Protein AF-A0A948ZSY7-F1 (afdb_monomer_lite)

Secondary structure (DSSP, 8-state):
--------S---S-TTSTTSHHHHHHHH-SS-SSPEEEE---GGG--TT--GGGTEEEE--HHHHHHHTHHHHBPTT-SEEEEEEETTEEEEEEEEEB-TTTGGGT-SSEEEEEEETTEEEEEEETHHHHHTT-TTTTTTEEEEEE-TTS-HHHHHHHB-TTSSSB-SSHHHHHHHHHHHHHHHT-HHHHHHHHHHHHHHHHTT----HHHHHHHHHHHHH-HHHHHHHHTT-------------S-PPPP--BSS-S-EEETT--TT--EEEEEETTS-EEEEEEE-B-TTTTT-SSS--EEEEEEEETTEEEE--SEEEEEETTEEEEEEPPPTT--TT-EEEEEEEEE-TT-SS-EEEEEEEEEEP------------PPPPPS---S--------PPPEEEEE-GGGGGGSSSPP-SS--EEEEEEES-EETTEE-S---EEEEEEETT-HHHHHHHHH-SS-HHHHHHHHHHHHHHHHHHHHHHHHHHHHHS-GGGTT----SS----HHHHHHHHHHHHHHHHHHHHHHHHT------

Structure (mmCIF, N/CA/C/O backbone):
data_AF-A0A948ZSY7-F1
#
_entry.id   AF-A0A948ZSY7-F1
#
loop_
_atom_site.group_PDB
_atom_site.id
_atom_site.type_symbol
_atom_site.label_atom_id
_atom_site.label_alt_id
_atom_site.label_comp_id
_atom_site.label_asym_id
_atom_site.label_entity_id
_atom_site.label_seq_id
_atom_site.pdbx_PDB_ins_code
_atom_site.Cartn_x
_atom_site.Cartn_y
_atom_site.Cartn_z
_atom_site.occupancy
_atom_site.B_iso_or_equiv
_atom_site.auth_seq_id
_atom_site.auth_comp_id
_atom_site.auth_asym_id
_atom_site.auth_atom_id
_atom_site.pdbx_PDB_model_num
ATOM 1 N N . MET A 1 1 ? -24.637 22.115 -1.067 1.00 46.12 1 MET A N 1
ATOM 2 C CA . MET A 1 1 ? -23.163 22.048 -1.146 1.00 46.12 1 MET A CA 1
ATOM 3 C C . MET A 1 1 ? -22.787 22.046 -2.614 1.00 46.12 1 MET A C 1
ATOM 5 O O . MET A 1 1 ? -23.300 21.203 -3.334 1.00 46.12 1 MET A O 1
ATOM 9 N N . SER A 1 2 ? -21.986 23.015 -3.055 1.00 47.25 2 SER A N 1
ATOM 10 C CA . SER A 1 2 ? -21.321 22.963 -4.361 1.00 47.25 2 SER A CA 1
ATOM 11 C C . SER A 1 2 ? -19.927 22.396 -4.129 1.00 47.25 2 SER A C 1
ATOM 13 O O . SER A 1 2 ? -19.283 22.775 -3.149 1.00 47.25 2 SER A O 1
ATOM 15 N N . TYR A 1 3 ? -19.493 21.473 -4.977 1.00 64.69 3 TYR A N 1
ATOM 16 C CA . TYR A 1 3 ? -18.163 20.878 -4.912 1.00 64.69 3 TYR A CA 1
ATOM 17 C C . TYR A 1 3 ? -17.364 21.351 -6.119 1.00 64.69 3 TYR A C 1
ATOM 19 O O . TYR A 1 3 ? -17.879 21.348 -7.235 1.00 64.69 3 TYR A O 1
ATOM 27 N N . GLU A 1 4 ? -16.124 21.764 -5.888 1.00 71.69 4 GLU A N 1
ATOM 28 C CA . GLU A 1 4 ? -15.222 22.245 -6.928 1.00 71.69 4 GLU A CA 1
ATOM 29 C C . GLU A 1 4 ? -13.923 21.447 -6.837 1.00 71.69 4 GLU A C 1
ATOM 31 O O . GLU A 1 4 ? -13.298 21.385 -5.780 1.00 71.69 4 GLU A O 1
ATOM 36 N N . TYR A 1 5 ? -13.564 20.790 -7.937 1.00 77.19 5 TYR A N 1
ATOM 37 C CA . TYR A 1 5 ? -12.356 19.983 -8.056 1.00 77.19 5 TYR A CA 1
ATOM 38 C C . TYR A 1 5 ? -11.507 20.505 -9.208 1.00 77.19 5 TYR A C 1
ATOM 40 O O . TYR A 1 5 ? -12.015 20.690 -10.317 1.00 77.19 5 TYR A O 1
ATOM 48 N N . ASP A 1 6 ? -10.202 20.650 -8.979 1.00 75.62 6 ASP A N 1
ATOM 49 C CA . ASP A 1 6 ? -9.251 20.804 -10.075 1.00 75.62 6 ASP A CA 1
ATOM 50 C C . ASP A 1 6 ? -8.954 19.425 -10.685 1.00 75.62 6 ASP A C 1
ATOM 52 O O . ASP A 1 6 ? -8.276 18.566 -10.112 1.00 75.62 6 ASP A O 1
ATOM 56 N N . VAL A 1 7 ? -9.498 19.193 -11.878 1.00 75.56 7 VAL A N 1
ATOM 57 C CA . VAL A 1 7 ? -9.288 17.958 -12.649 1.00 75.56 7 VAL A CA 1
ATOM 58 C C . VAL A 1 7 ? -7.919 17.915 -13.344 1.00 75.56 7 VAL A C 1
ATOM 60 O O . VAL A 1 7 ? -7.570 16.902 -13.955 1.00 75.56 7 VAL A O 1
ATOM 63 N N . GLY A 1 8 ? -7.122 18.980 -13.227 1.00 70.38 8 GLY A N 1
ATOM 64 C CA . GLY A 1 8 ? -5.772 19.086 -13.757 1.00 70.38 8 GLY A CA 1
ATOM 65 C C . GLY A 1 8 ? -5.709 19.333 -15.268 1.00 70.38 8 GLY A C 1
ATOM 66 O O . GLY A 1 8 ? -6.702 19.343 -16.000 1.00 70.38 8 GLY A O 1
ATOM 67 N N . LYS A 1 9 ? -4.486 19.534 -15.770 1.00 65.31 9 LYS A N 1
ATOM 68 C CA . LYS A 1 9 ? -4.207 19.762 -17.199 1.00 65.31 9 LYS A CA 1
ATOM 69 C C . LYS A 1 9 ? -3.874 18.437 -17.898 1.00 65.31 9 LYS A C 1
ATOM 71 O O . LYS A 1 9 ? -3.230 17.568 -17.325 1.00 65.31 9 LYS A O 1
ATOM 76 N N . GLY A 1 10 ? -4.256 18.296 -19.172 1.00 66.19 10 GLY A N 1
ATOM 77 C CA . GLY A 1 10 ? -3.801 17.181 -20.025 1.00 66.19 10 GLY A CA 1
ATOM 78 C C . GLY A 1 10 ? -4.834 16.097 -20.355 1.00 66.19 10 GLY A C 1
ATOM 79 O O . GLY A 1 10 ? -4.504 15.157 -21.075 1.00 66.19 10 GLY A O 1
ATOM 80 N N . LEU A 1 11 ? -6.089 16.244 -19.925 1.00 73.12 11 LEU A N 1
ATOM 81 C CA . LEU A 1 11 ? -7.194 15.335 -20.266 1.00 73.12 11 LEU A CA 1
ATOM 82 C C . LEU A 1 11 ? -7.689 15.571 -21.707 1.00 73.12 11 LEU A C 1
ATOM 84 O O . LEU A 1 11 ? -8.722 16.192 -21.956 1.00 73.12 11 LEU A O 1
ATOM 88 N N . LYS A 1 12 ? -6.904 15.119 -22.691 1.00 68.38 12 LYS A N 1
ATOM 89 C CA . LYS A 1 12 ? -7.140 15.385 -24.125 1.00 68.38 12 LYS A CA 1
ATOM 90 C C . LYS A 1 12 ? -7.783 14.221 -24.887 1.00 68.38 12 LYS A C 1
ATOM 92 O O . LYS A 1 12 ? -8.069 14.370 -26.069 1.00 68.38 12 LYS A O 1
ATOM 97 N N . GLY A 1 13 ? -7.992 13.070 -24.246 1.00 73.06 13 GLY A N 1
ATOM 98 C CA . GLY A 1 13 ? -8.615 11.898 -24.867 1.00 73.06 13 GLY A CA 1
ATOM 99 C C . GLY A 1 13 ? -10.153 11.952 -24.893 1.00 73.06 13 GLY A C 1
ATOM 100 O O . GLY A 1 13 ? -10.748 12.723 -24.132 1.00 73.06 13 GLY A O 1
ATOM 101 N N . PRO A 1 14 ? -10.806 11.128 -25.736 1.00 76.00 14 PRO A N 1
ATOM 102 C CA . PRO A 1 14 ? -12.252 10.906 -25.662 1.00 76.00 14 PRO A CA 1
ATOM 103 C C . PRO A 1 14 ? -12.621 10.208 -24.343 1.00 76.00 14 PRO A C 1
ATOM 105 O O . PRO A 1 14 ? -11.827 9.420 -23.826 1.00 76.00 14 PRO A O 1
ATOM 108 N N . ILE A 1 15 ? -13.824 10.470 -23.823 1.00 79.56 15 ILE A N 1
ATOM 109 C CA . ILE A 1 15 ? -14.281 10.043 -22.480 1.00 79.56 15 ILE A CA 1
ATOM 110 C C . ILE A 1 15 ? -14.072 8.542 -22.178 1.00 79.56 15 ILE A C 1
ATOM 112 O O . ILE A 1 15 ? -13.617 8.221 -21.084 1.00 79.56 15 ILE A O 1
ATOM 116 N N . PRO A 1 16 ? -14.315 7.589 -23.096 1.00 75.75 16 PRO A N 1
ATOM 117 C CA . PRO A 1 16 ? -14.161 6.165 -22.770 1.00 75.75 16 PRO A CA 1
ATOM 118 C C . PRO A 1 16 ? -12.709 5.700 -22.702 1.00 75.75 16 PRO A C 1
ATOM 120 O O . PRO A 1 16 ? -12.439 4.578 -22.282 1.00 75.75 16 PRO A O 1
ATOM 123 N N . ARG A 1 17 ? -11.768 6.499 -23.219 1.00 75.31 17 ARG A N 1
ATOM 124 C CA . ARG A 1 17 ? -10.362 6.106 -23.272 1.00 75.31 17 ARG A CA 1
ATOM 125 C C . ARG A 1 17 ? -9.653 6.477 -21.985 1.00 75.31 17 ARG A C 1
ATOM 127 O O . ARG A 1 17 ? -9.967 7.474 -21.342 1.00 75.31 17 ARG A O 1
ATOM 134 N N . ARG A 1 18 ? -8.622 5.694 -21.692 1.00 72.50 18 ARG A N 1
ATOM 135 C CA . ARG A 1 18 ? -7.689 5.957 -20.605 1.00 72.50 18 ARG A CA 1
ATOM 136 C C . ARG A 1 18 ? -7.023 7.328 -20.766 1.00 72.50 18 ARG A C 1
ATOM 138 O O . ARG A 1 18 ? -6.690 7.736 -21.881 1.00 72.50 18 ARG A O 1
ATOM 145 N N . GLY A 1 19 ? -6.807 8.019 -19.653 1.00 72.50 19 GLY A N 1
ATOM 146 C CA . GLY A 1 19 ? -6.276 9.381 -19.604 1.00 72.50 19 GLY A CA 1
ATOM 147 C C . GLY A 1 19 ? -7.308 10.462 -19.940 1.00 72.50 19 GLY A C 1
ATOM 148 O O . GLY A 1 19 ? -6.925 11.578 -20.297 1.00 72.50 19 GLY A O 1
ATOM 149 N N . SER A 1 20 ? -8.599 10.138 -19.864 1.00 79.56 20 SER A N 1
ATOM 150 C CA . SER A 1 20 ? -9.701 11.080 -20.065 1.00 79.56 20 SER A CA 1
ATOM 151 C C . SER A 1 20 ? -10.272 11.588 -18.737 1.00 79.56 20 SER A C 1
ATOM 153 O O . SER A 1 20 ? -9.838 11.195 -17.654 1.00 79.56 20 SER A O 1
ATOM 155 N N . ILE A 1 21 ? -11.281 12.459 -18.834 1.00 82.94 21 ILE A N 1
ATOM 156 C CA . ILE A 1 21 ? -12.022 12.983 -17.683 1.00 82.94 21 ILE A CA 1
ATOM 157 C C . ILE A 1 21 ? -12.641 11.880 -16.822 1.00 82.94 21 ILE A C 1
ATOM 159 O O . ILE A 1 21 ? -12.698 12.040 -15.609 1.00 82.94 21 ILE A O 1
ATOM 163 N N . LYS A 1 22 ? -13.025 10.744 -17.420 1.00 83.94 22 LYS A N 1
ATOM 164 C CA . LYS A 1 22 ? -13.605 9.612 -16.696 1.00 83.94 22 LYS A CA 1
ATOM 165 C C . LYS A 1 22 ? -12.666 9.108 -15.602 1.00 83.94 22 LYS A C 1
ATOM 167 O O . LYS A 1 22 ? -13.076 9.028 -14.454 1.00 83.94 22 LYS A O 1
ATOM 172 N N . ASP A 1 23 ? -11.411 8.827 -15.949 1.00 81.12 23 ASP A N 1
ATOM 173 C CA . ASP A 1 23 ? -10.436 8.281 -14.996 1.00 81.12 23 ASP A CA 1
ATOM 174 C C . ASP A 1 23 ? -10.200 9.238 -13.822 1.00 81.12 23 ASP A C 1
ATOM 176 O O . ASP A 1 23 ? -10.010 8.803 -12.691 1.00 81.12 23 ASP A O 1
ATOM 180 N N . ARG A 1 24 ? -10.222 10.553 -14.084 1.00 85.38 24 ARG A N 1
ATOM 181 C CA . ARG A 1 24 ? -10.043 11.550 -13.026 1.00 85.38 24 ARG A CA 1
ATOM 182 C C . ARG A 1 24 ? -11.280 11.667 -12.143 1.00 85.38 24 ARG A C 1
ATOM 184 O O . ARG A 1 24 ? -11.129 11.775 -10.935 1.00 85.38 24 ARG A O 1
ATOM 191 N N . VAL A 1 25 ? -12.478 11.633 -12.723 1.00 87.62 25 VAL A N 1
ATOM 192 C CA . VAL A 1 25 ? -13.726 11.667 -11.950 1.00 87.62 25 VAL A CA 1
ATOM 193 C C . VAL A 1 25 ? -13.868 10.409 -11.096 1.00 87.62 25 VAL A C 1
ATOM 195 O O . VAL A 1 25 ? -14.225 10.547 -9.935 1.00 87.62 25 VAL A O 1
ATOM 198 N N . ASP A 1 26 ? -13.516 9.226 -11.614 1.00 87.12 26 ASP A N 1
ATOM 199 C CA . ASP A 1 26 ? -13.514 7.978 -10.833 1.00 87.12 26 ASP A CA 1
ATOM 200 C C . ASP A 1 26 ? -12.628 8.121 -9.577 1.00 87.12 26 ASP A C 1
ATOM 202 O O . ASP A 1 26 ? -13.047 7.774 -8.479 1.00 87.12 26 ASP A O 1
ATOM 206 N N . LEU A 1 27 ? -11.430 8.704 -9.712 1.00 88.38 27 LEU A N 1
ATOM 207 C CA . LEU A 1 27 ? -10.514 8.926 -8.584 1.00 88.38 27 LEU A CA 1
ATOM 208 C C . LEU A 1 27 ? -10.973 10.017 -7.608 1.00 88.38 27 LEU A C 1
ATOM 210 O O . LEU A 1 27 ? -10.616 9.964 -6.436 1.00 88.38 27 LEU A O 1
ATOM 214 N N . LEU A 1 28 ? -11.714 11.024 -8.073 1.00 89.56 28 LEU A N 1
ATOM 215 C CA . LEU A 1 28 ? -12.212 12.119 -7.230 1.00 89.56 28 LEU A CA 1
ATOM 216 C C . LEU A 1 28 ? -13.521 11.768 -6.521 1.00 89.56 28 LEU A C 1
ATOM 218 O O . LEU A 1 28 ? -13.782 12.266 -5.426 1.00 89.56 28 LEU A O 1
ATOM 222 N N . LEU A 1 29 ? -14.325 10.905 -7.138 1.00 90.00 29 LEU A N 1
ATOM 223 C CA . LEU A 1 29 ? -15.596 10.412 -6.628 1.00 90.00 29 LEU A CA 1
ATOM 224 C C . LEU A 1 29 ? -15.585 8.874 -6.573 1.00 90.00 29 LEU A C 1
ATOM 226 O O . LEU A 1 29 ? -16.272 8.238 -7.382 1.00 90.00 29 LEU A O 1
ATOM 230 N N . PRO A 1 30 ? -14.805 8.261 -5.658 1.00 90.06 30 PRO A N 1
ATOM 231 C CA . PRO A 1 30 ? -14.777 6.811 -5.535 1.00 90.06 30 PRO A CA 1
ATOM 232 C C . PRO A 1 30 ? -16.154 6.186 -5.318 1.00 90.06 30 PRO A C 1
ATOM 234 O O . PRO A 1 30 ? -16.473 5.205 -5.991 1.00 90.06 30 PRO A O 1
ATOM 237 N N . ASP A 1 31 ? -16.988 6.812 -4.483 1.00 88.69 31 ASP A N 1
ATOM 238 C CA . ASP A 1 31 ? -18.366 6.386 -4.248 1.00 88.69 31 ASP A CA 1
ATOM 239 C C . ASP A 1 31 ? -19.331 7.494 -4.670 1.00 88.69 31 ASP A C 1
ATOM 241 O O . ASP A 1 31 ? -19.409 8.568 -4.067 1.00 88.69 31 ASP A O 1
ATOM 245 N N . VAL A 1 32 ? -20.096 7.230 -5.728 1.00 87.62 32 VAL A N 1
ATOM 246 C CA . VAL A 1 32 ? -21.165 8.124 -6.181 1.00 87.62 32 VAL A CA 1
ATOM 247 C C . VAL A 1 32 ? -22.511 7.596 -5.713 1.00 87.62 32 VAL A C 1
ATOM 249 O O . VAL A 1 32 ? -22.837 6.427 -5.894 1.00 87.62 32 VAL A O 1
ATOM 252 N N . ALA A 1 33 ? -23.338 8.480 -5.154 1.00 83.44 33 ALA A N 1
ATOM 253 C CA . ALA A 1 33 ? -24.687 8.113 -4.723 1.00 83.44 33 ALA A CA 1
ATOM 254 C C . ALA A 1 33 ? -25.588 7.703 -5.902 1.00 83.44 33 ALA A C 1
ATOM 256 O O . ALA A 1 33 ? -26.487 6.881 -5.747 1.00 83.44 33 ALA A O 1
ATOM 257 N N . LEU A 1 34 ? -25.363 8.297 -7.079 1.00 86.00 34 LEU A N 1
ATOM 258 C CA . LEU A 1 34 ? -26.066 7.978 -8.315 1.00 86.00 34 LEU A CA 1
ATOM 259 C C . LEU A 1 34 ? -25.083 7.980 -9.489 1.00 86.00 34 LEU A C 1
ATOM 261 O O . LEU A 1 34 ? -24.179 8.821 -9.515 1.00 86.00 34 LEU A O 1
ATOM 265 N N . PRO A 1 35 ? -25.282 7.107 -10.492 1.00 88.69 35 PRO A N 1
ATOM 266 C CA . PRO A 1 35 ? -24.483 7.135 -11.704 1.00 88.69 35 PRO A CA 1
ATOM 267 C C . PRO A 1 35 ? -24.561 8.496 -12.406 1.00 88.69 35 PRO A C 1
ATOM 269 O O . PRO A 1 35 ? -25.641 9.059 -12.596 1.00 88.69 35 PRO A O 1
ATOM 272 N N . ILE A 1 36 ? -23.412 9.008 -12.835 1.00 88.38 36 ILE A N 1
ATOM 273 C CA . ILE A 1 36 ? -23.280 10.301 -13.509 1.00 88.38 36 ILE A CA 1
ATOM 274 C C . ILE A 1 36 ? -23.142 10.052 -15.006 1.00 88.38 36 ILE A C 1
ATOM 276 O O . ILE A 1 36 ? -22.222 9.366 -15.447 1.00 88.38 36 ILE A O 1
ATOM 280 N N . ARG A 1 37 ? -24.026 10.628 -15.820 1.00 88.69 37 ARG A N 1
ATOM 281 C CA . ARG A 1 37 ? -23.897 10.559 -17.278 1.00 88.69 37 ARG A CA 1
ATOM 282 C C . ARG A 1 37 ? -23.101 11.752 -17.801 1.00 88.69 37 ARG A C 1
ATOM 284 O O . ARG A 1 37 ? -23.495 12.896 -17.600 1.00 88.69 37 ARG A O 1
ATOM 291 N N . ILE A 1 38 ? -21.991 11.477 -18.484 1.00 86.06 38 ILE A N 1
ATOM 292 C CA . ILE A 1 38 ? -21.176 12.488 -19.161 1.00 86.06 38 ILE A CA 1
ATOM 293 C C . ILE A 1 38 ? -21.421 12.407 -20.662 1.00 86.06 38 ILE A C 1
ATOM 295 O O . ILE A 1 38 ? -21.294 11.337 -21.258 1.00 86.06 38 ILE A O 1
ATOM 299 N N . HIS A 1 39 ? -21.712 13.558 -21.262 1.00 86.19 39 HIS A N 1
ATOM 300 C CA . HIS A 1 39 ? -21.834 13.729 -22.704 1.00 86.19 39 HIS A CA 1
ATOM 301 C C . HIS A 1 39 ? -20.567 14.376 -23.275 1.00 86.19 39 HIS A C 1
ATOM 303 O O . HIS A 1 39 ? -20.050 15.353 -22.732 1.00 86.19 39 HIS A O 1
ATOM 309 N N . GLU A 1 40 ? -20.053 13.825 -24.373 1.00 85.75 40 GLU A N 1
ATOM 310 C CA . GLU A 1 40 ? -18.942 14.415 -25.114 1.00 85.75 40 GLU A CA 1
ATOM 311 C C . GLU A 1 40 ? -19.470 15.554 -25.980 1.00 85.75 40 GLU A C 1
ATOM 313 O O . GLU A 1 40 ? -20.095 15.303 -27.004 1.00 85.75 40 GLU A O 1
ATOM 318 N N . CYS A 1 41 ? -19.199 16.797 -25.592 1.00 85.31 41 CYS A N 1
ATOM 319 C CA . CYS A 1 41 ? -19.632 17.982 -26.339 1.00 85.31 41 CYS A CA 1
ATOM 320 C C . CYS A 1 41 ? -18.565 18.519 -27.307 1.00 85.31 41 CYS A C 1
ATOM 322 O O . CYS A 1 41 ? -18.795 19.522 -27.978 1.00 85.31 41 CYS A O 1
ATOM 324 N N . ARG A 1 42 ? -17.373 17.909 -27.363 1.00 83.69 42 ARG A N 1
ATOM 325 C CA . ARG A 1 42 ? -16.271 18.384 -28.209 1.00 83.69 42 ARG A CA 1
ATOM 326 C C . ARG A 1 42 ? -16.359 17.761 -29.608 1.00 83.69 42 ARG A C 1
ATOM 328 O O . ARG A 1 42 ? -16.049 16.582 -29.795 1.00 83.69 42 ARG A O 1
ATOM 335 N N . GLU A 1 43 ? -16.716 18.580 -30.596 1.00 81.50 43 GLU A N 1
ATOM 336 C CA . GLU A 1 43 ? -16.987 18.172 -31.986 1.00 81.50 43 GLU A CA 1
ATOM 337 C C . GLU A 1 43 ? -15.851 17.377 -32.648 1.00 81.50 43 GLU A C 1
ATOM 339 O O . GLU A 1 43 ? -16.100 16.485 -33.456 1.00 81.50 43 GLU A O 1
ATOM 344 N N . GLN A 1 44 ? -14.585 17.619 -32.287 1.00 78.62 44 GLN A N 1
ATOM 345 C CA . GLN A 1 44 ? -13.451 16.892 -32.873 1.00 78.62 44 GLN A CA 1
ATOM 346 C C . GLN A 1 44 ? -13.467 15.375 -32.602 1.00 78.62 44 GLN A C 1
ATOM 348 O O . GLN A 1 44 ? -12.773 14.620 -33.296 1.00 78.62 44 GLN A O 1
ATOM 353 N N . PHE A 1 45 ? -14.229 14.919 -31.601 1.00 75.88 45 PHE A N 1
ATOM 354 C CA . PHE A 1 45 ? -14.425 13.497 -31.303 1.00 75.88 45 PHE A CA 1
ATOM 355 C C . PHE A 1 45 ? -15.669 12.910 -31.983 1.00 75.88 45 PHE A C 1
ATOM 357 O O . PHE A 1 45 ? -15.857 11.694 -31.959 1.00 75.88 45 PHE A O 1
ATOM 364 N N . TRP A 1 46 ? -16.470 13.735 -32.662 1.00 77.12 46 TRP A N 1
ATOM 365 C CA . TRP A 1 46 ? -17.690 13.345 -33.366 1.00 77.12 46 TRP A CA 1
ATOM 366 C C . TRP A 1 46 ? -17.390 12.958 -34.818 1.00 77.12 46 TRP A C 1
ATOM 368 O O . TRP A 1 46 ? -17.865 13.568 -35.772 1.00 77.12 46 TRP A O 1
ATOM 378 N N . LYS A 1 47 ? -16.538 11.946 -35.006 1.00 68.75 47 LYS A N 1
ATOM 379 C CA . LYS A 1 47 ? -16.169 11.474 -36.350 1.00 68.75 47 LYS A CA 1
ATOM 380 C C . LYS A 1 47 ? -17.147 10.404 -36.857 1.00 68.75 47 LYS A C 1
ATOM 382 O O . LYS A 1 47 ? -17.549 9.547 -36.065 1.00 68.75 47 LYS A O 1
ATOM 387 N N . PRO A 1 48 ? -17.476 10.373 -38.165 1.00 60.88 48 PRO A N 1
ATOM 388 C CA . PRO A 1 48 ? -18.238 9.274 -38.757 1.00 60.88 48 PRO A CA 1
ATOM 389 C C . PRO A 1 48 ? -17.548 7.929 -38.476 1.00 60.88 48 PRO A C 1
ATOM 391 O O . PRO A 1 48 ? -16.367 7.763 -38.777 1.00 60.88 48 PRO A O 1
ATOM 394 N N . GLY A 1 49 ? -18.265 6.990 -37.851 1.00 65.25 49 GLY A N 1
ATOM 395 C CA . GLY A 1 49 ? -17.724 5.693 -37.415 1.00 65.25 49 GLY A CA 1
ATOM 396 C C . GLY A 1 49 ? -17.183 5.645 -35.976 1.00 65.25 49 GLY A C 1
ATOM 397 O O . GLY A 1 49 ? -16.710 4.592 -35.544 1.00 65.25 49 GLY A O 1
ATOM 398 N N . ALA A 1 50 ? -17.258 6.736 -35.204 1.00 62.59 50 ALA A N 1
ATOM 399 C CA . ALA A 1 50 ? -16.984 6.697 -33.767 1.00 62.59 50 ALA A CA 1
ATOM 400 C C . ALA A 1 50 ? -18.024 5.819 -33.039 1.00 62.59 50 ALA A C 1
ATOM 402 O O . ALA A 1 50 ? -19.227 5.933 -33.271 1.00 62.59 50 ALA A O 1
ATOM 403 N N . LYS A 1 51 ? -17.564 4.921 -32.154 1.00 60.06 51 LYS A N 1
ATOM 404 C CA . LYS A 1 51 ? -18.446 4.043 -31.361 1.00 60.06 51 LYS A CA 1
ATOM 405 C C . LYS A 1 51 ? -19.360 4.887 -30.464 1.00 60.06 51 LYS A C 1
ATOM 407 O O . LYS A 1 51 ? -18.864 5.835 -29.864 1.00 60.06 51 LYS A O 1
ATOM 412 N N . ALA A 1 52 ? -20.623 4.480 -30.289 1.00 54.50 52 ALA A N 1
ATOM 413 C CA . ALA A 1 52 ? -21.644 5.171 -29.482 1.00 54.50 52 ALA A CA 1
ATOM 414 C C . ALA A 1 52 ? -21.161 5.616 -28.081 1.00 54.50 52 ALA A C 1
ATOM 416 O O . ALA A 1 52 ? -21.444 6.731 -27.656 1.00 54.50 52 ALA A O 1
ATOM 417 N N . ALA A 1 53 ? -20.329 4.801 -27.418 1.00 54.88 53 ALA A N 1
ATOM 418 C CA . ALA A 1 53 ? -19.712 5.132 -26.127 1.00 54.88 53 ALA A CA 1
ATOM 419 C C . ALA A 1 53 ? -18.866 6.423 -26.145 1.00 54.88 53 ALA A C 1
ATOM 421 O O . ALA A 1 53 ? -18.629 7.024 -25.109 1.00 54.88 53 ALA A O 1
ATOM 422 N N . SER A 1 54 ? -18.400 6.869 -27.314 1.00 62.88 54 SER A N 1
ATOM 423 C CA . SER A 1 54 ? -17.609 8.099 -27.459 1.00 62.88 54 SER A CA 1
ATOM 424 C C . SER A 1 54 ? -18.450 9.369 -27.310 1.00 62.88 54 SER A C 1
ATOM 426 O O . SER A 1 54 ? -17.866 10.430 -27.124 1.00 62.88 54 SER A O 1
ATOM 428 N N . PHE A 1 55 ? -19.783 9.265 -27.392 1.00 72.81 55 PHE A N 1
ATOM 429 C CA . PHE A 1 55 ? -20.714 10.394 -27.280 1.00 72.81 55 PHE A CA 1
ATOM 430 C C . PHE A 1 55 ? -21.321 10.524 -25.883 1.00 72.81 55 PHE A C 1
ATOM 432 O O . PHE A 1 55 ? -21.582 11.634 -25.427 1.00 72.81 55 PHE A O 1
ATOM 439 N N . GLU A 1 56 ? -21.517 9.404 -25.189 1.00 81.12 56 GLU A N 1
ATOM 440 C CA . GLU A 1 56 ? -21.956 9.391 -23.799 1.00 81.12 56 GLU A CA 1
ATOM 441 C C . GLU A 1 56 ? -21.316 8.245 -23.014 1.00 81.12 56 GLU A C 1
ATOM 443 O O . GLU A 1 56 ? -21.113 7.141 -23.519 1.00 81.12 56 GLU A O 1
ATOM 448 N N . THR A 1 57 ? -20.988 8.499 -21.752 1.00 84.62 57 THR A N 1
ATOM 449 C CA . THR A 1 57 ? -20.472 7.485 -20.829 1.00 84.62 57 THR A CA 1
ATOM 450 C C . THR A 1 57 ? -21.107 7.666 -19.463 1.00 84.62 57 THR A C 1
ATOM 452 O O . THR A 1 57 ? -21.285 8.787 -18.994 1.00 84.62 57 THR A O 1
ATOM 455 N N . THR A 1 58 ? -21.461 6.555 -18.824 1.00 87.56 58 THR A N 1
ATOM 456 C CA . THR A 1 58 ? -21.947 6.566 -17.443 1.00 87.56 58 THR A CA 1
ATOM 457 C C . THR A 1 58 ? -20.779 6.275 -16.508 1.00 87.56 58 THR A C 1
ATOM 459 O O . THR A 1 58 ? -20.033 5.324 -16.728 1.00 87.56 58 THR A O 1
ATOM 462 N N . ILE A 1 59 ? -20.615 7.119 -15.498 1.00 86.88 59 ILE A N 1
ATOM 463 C CA . ILE A 1 59 ? -19.659 6.972 -14.410 1.00 86.88 59 ILE A CA 1
ATOM 464 C C . ILE A 1 59 ? -20.408 6.451 -13.194 1.00 86.88 59 ILE A C 1
ATOM 466 O O . ILE A 1 59 ? -21.372 7.067 -12.748 1.00 86.88 59 ILE A O 1
ATOM 470 N N . THR A 1 60 ? -19.958 5.319 -12.672 1.00 87.62 60 THR A N 1
ATOM 471 C CA . THR A 1 60 ? -20.545 4.638 -11.513 1.00 87.62 60 THR A CA 1
ATOM 472 C C . THR A 1 60 ? -19.683 4.751 -10.256 1.00 87.62 60 THR A C 1
ATOM 474 O O . THR A 1 60 ? -20.085 4.239 -9.220 1.00 87.62 60 THR A O 1
ATOM 477 N N . GLY A 1 61 ? -18.541 5.445 -10.327 1.00 87.62 61 GLY A N 1
ATOM 478 C CA . GLY A 1 61 ? -17.575 5.555 -9.233 1.00 87.62 61 GLY A CA 1
ATOM 479 C C . GLY A 1 61 ? -16.500 4.469 -9.287 1.00 87.62 61 GLY A C 1
ATOM 480 O O . GLY A 1 61 ? -16.662 3.424 -9.926 1.00 87.62 61 GLY A O 1
ATOM 481 N N . LEU A 1 62 ? -15.368 4.731 -8.635 1.00 88.69 62 LEU A N 1
ATOM 482 C CA . LEU A 1 62 ? -14.243 3.799 -8.583 1.00 88.69 62 LEU A CA 1
ATOM 483 C C . LEU A 1 62 ? -14.597 2.500 -7.858 1.00 88.69 62 LEU A C 1
ATOM 485 O O . LEU A 1 62 ? -14.215 1.437 -8.341 1.00 88.69 62 LEU A O 1
ATOM 489 N N . SER A 1 63 ? -15.331 2.563 -6.748 1.00 86.31 63 SER A N 1
ATOM 490 C CA . SER A 1 63 ? -15.636 1.382 -5.932 1.00 86.31 63 SER A CA 1
ATOM 491 C C . SER A 1 63 ? -16.492 0.370 -6.689 1.00 86.31 63 SER A C 1
ATOM 493 O O . SER A 1 63 ? -16.143 -0.805 -6.731 1.00 86.31 63 SER A O 1
ATOM 495 N N . VAL A 1 64 ? -17.519 0.827 -7.416 1.00 85.69 64 VAL A N 1
ATOM 496 C CA . VAL A 1 64 ? -18.342 -0.048 -8.274 1.00 85.69 64 VAL A CA 1
ATOM 497 C C . VAL A 1 64 ? -17.491 -0.713 -9.357 1.00 85.69 64 VAL A C 1
ATOM 499 O O . VAL A 1 64 ? -17.599 -1.912 -9.587 1.00 85.69 64 VAL A O 1
ATOM 502 N N . ARG A 1 65 ? -16.578 0.034 -9.992 1.00 87.06 65 ARG A N 1
ATOM 503 C CA . ARG A 1 65 ? -15.659 -0.542 -10.989 1.00 87.06 65 ARG A CA 1
ATOM 504 C C . ARG A 1 65 ? -14.720 -1.585 -10.386 1.00 87.06 65 ARG A C 1
ATOM 506 O O . ARG A 1 65 ? -14.385 -2.563 -11.048 1.00 87.06 65 ARG A O 1
ATOM 513 N N . LEU A 1 66 ? -14.249 -1.351 -9.163 1.00 88.06 66 LEU A N 1
ATOM 514 C CA . LEU A 1 66 ? -13.407 -2.294 -8.434 1.00 88.06 66 LEU A CA 1
ATOM 515 C C . LEU A 1 66 ? -14.192 -3.573 -8.096 1.00 88.06 66 LEU A C 1
ATOM 517 O O . LEU A 1 66 ? -13.644 -4.667 -8.203 1.00 88.06 66 LEU A O 1
ATOM 521 N N . GLU A 1 67 ? -15.474 -3.469 -7.758 1.00 83.12 67 GLU A N 1
ATOM 522 C CA . GLU A 1 67 ? -16.334 -4.633 -7.525 1.00 83.12 67 GLU A CA 1
ATOM 523 C C . GLU A 1 67 ? -16.639 -5.423 -8.805 1.00 83.12 67 GLU A C 1
ATOM 525 O O . GLU A 1 67 ? -16.484 -6.648 -8.809 1.00 83.12 67 GLU A O 1
ATOM 530 N N . ASP A 1 68 ? -17.010 -4.741 -9.891 1.00 82.12 68 ASP A N 1
ATOM 531 C CA . ASP A 1 68 ? -17.370 -5.367 -11.171 1.00 82.12 68 ASP A CA 1
ATOM 532 C C . ASP A 1 68 ? -16.189 -6.142 -11.784 1.00 82.12 68 ASP A C 1
ATOM 534 O O . ASP A 1 68 ? -16.333 -7.281 -12.235 1.00 82.12 68 ASP A O 1
ATOM 538 N N . ASP A 1 69 ? -14.990 -5.554 -11.747 1.00 76.25 69 ASP A N 1
ATOM 539 C CA . ASP A 1 69 ? -13.787 -6.115 -12.371 1.00 76.25 69 ASP A CA 1
ATOM 540 C C . ASP A 1 69 ? -12.991 -7.054 -11.437 1.00 76.25 69 ASP A C 1
ATOM 542 O O . ASP A 1 69 ? -11.874 -7.483 -11.766 1.00 76.25 69 ASP A O 1
ATOM 546 N N . LYS A 1 70 ? -13.534 -7.373 -10.254 1.00 73.00 70 LYS A N 1
ATOM 547 C CA . LYS A 1 70 ? -12.837 -8.097 -9.179 1.00 73.00 70 LYS A CA 1
ATOM 548 C C . LYS A 1 70 ? -12.198 -9.404 -9.654 1.00 73.00 70 LYS A C 1
ATOM 550 O O . LYS A 1 70 ? -11.043 -9.681 -9.341 1.00 73.00 70 LYS A O 1
ATOM 555 N N . TRP A 1 71 ? -12.902 -10.192 -10.463 1.00 70.25 71 TRP A N 1
ATOM 556 C CA . TRP A 1 71 ? -12.408 -11.494 -10.932 1.00 70.25 71 TRP A CA 1
ATOM 557 C C . TRP A 1 71 ? -11.290 -11.386 -11.976 1.00 70.25 71 TRP A C 1
ATOM 559 O O . TRP A 1 71 ? -10.360 -12.204 -12.007 1.00 70.25 71 TRP A O 1
ATOM 569 N N . GLU A 1 72 ? -11.356 -10.368 -12.830 1.00 83.56 72 GLU A N 1
ATOM 570 C CA . GLU A 1 72 ? -10.403 -10.195 -13.923 1.00 83.56 72 GLU A CA 1
ATOM 571 C C . GLU A 1 72 ? -9.105 -9.561 -13.433 1.00 83.56 72 GLU A C 1
ATOM 573 O O . GLU A 1 72 ? -8.025 -10.067 -13.750 1.00 83.56 72 GLU A O 1
ATOM 578 N N . ASN A 1 73 ? -9.198 -8.517 -12.606 1.00 88.06 73 ASN A N 1
ATOM 579 C CA . ASN A 1 73 ? -8.070 -7.631 -12.332 1.00 88.06 73 ASN A CA 1
ATOM 580 C C . ASN A 1 73 ? -7.495 -7.727 -10.916 1.00 88.06 73 ASN A C 1
ATOM 582 O O . ASN A 1 73 ? -6.361 -7.276 -10.733 1.00 88.06 73 ASN A O 1
ATOM 586 N N . MET A 1 74 ? -8.204 -8.305 -9.940 1.00 90.25 74 MET A N 1
ATOM 587 C CA . MET A 1 74 ? -7.715 -8.403 -8.557 1.00 90.25 74 MET A CA 1
ATOM 588 C C . MET A 1 74 ? -7.004 -9.720 -8.261 1.00 90.25 74 MET A C 1
ATOM 590 O O . MET A 1 74 ? -7.267 -10.757 -8.870 1.00 90.25 74 MET A O 1
ATOM 594 N N . GLU A 1 75 ? -6.069 -9.656 -7.321 1.00 90.50 75 GLU A N 1
ATOM 595 C CA . GLU A 1 75 ? -5.425 -10.825 -6.735 1.00 90.50 75 GLU A CA 1
ATOM 596 C C . GLU A 1 75 ? -6.402 -11.574 -5.827 1.00 90.50 75 GLU A C 1
ATOM 598 O O . GLU A 1 75 ? -7.314 -11.002 -5.226 1.00 90.50 75 GLU A O 1
ATOM 603 N N . GLU A 1 76 ? -6.185 -12.876 -5.705 1.00 84.56 76 GLU A N 1
ATOM 604 C CA . GLU A 1 76 ? -7.000 -13.716 -4.841 1.00 84.56 76 GLU A CA 1
ATOM 605 C C . GLU A 1 76 ? -6.887 -13.288 -3.366 1.00 84.56 76 GLU A C 1
ATOM 607 O O . GLU A 1 76 ? -5.814 -12.916 -2.889 1.00 84.56 76 GLU A O 1
ATOM 612 N N . GLY A 1 77 ? -8.005 -13.329 -2.637 1.00 82.19 77 GLY A N 1
ATOM 613 C CA . GLY A 1 77 ? -8.076 -12.866 -1.250 1.00 82.19 77 GLY A CA 1
ATOM 614 C C . GLY A 1 77 ? -8.198 -11.345 -1.092 1.00 82.19 77 GLY A C 1
ATOM 615 O O . GLY A 1 77 ? -8.264 -10.881 0.045 1.00 82.19 77 GLY A O 1
ATOM 616 N N . PHE A 1 78 ? -8.265 -10.578 -2.184 1.00 87.94 78 PHE A N 1
ATOM 617 C CA . PHE A 1 78 ? -8.500 -9.132 -2.165 1.00 87.94 78 PHE A CA 1
ATOM 618 C C . PHE A 1 78 ? -9.874 -8.758 -2.774 1.00 87.94 78 PHE A C 1
ATOM 620 O O . PHE A 1 78 ? -10.426 -9.521 -3.574 1.00 87.94 78 PHE A O 1
ATOM 627 N N . PRO A 1 79 ? -10.470 -7.611 -2.393 1.00 88.12 79 PRO A N 1
ATOM 628 C CA . PRO A 1 79 ? -9.983 -6.666 -1.395 1.00 88.12 79 PRO A CA 1
ATOM 629 C C . PRO A 1 79 ? -10.018 -7.234 0.024 1.00 88.12 79 PRO A C 1
ATOM 631 O O . PRO A 1 79 ? -10.725 -8.198 0.320 1.00 88.12 79 PRO A O 1
ATOM 634 N N . SER A 1 80 ? -9.213 -6.623 0.879 1.00 85.94 80 SER A N 1
ATOM 635 C CA . SER A 1 80 ? -9.180 -6.884 2.309 1.00 85.94 80 SER A CA 1
ATOM 636 C C . SER A 1 80 ? -9.298 -5.569 3.039 1.00 85.94 80 SER A C 1
ATOM 638 O O . SER A 1 80 ? -8.654 -4.593 2.655 1.00 85.94 80 SER A O 1
ATOM 640 N N . SER A 1 81 ? -10.103 -5.539 4.086 1.00 83.81 81 SER A N 1
ATOM 641 C CA . SER A 1 81 ? -10.400 -4.307 4.790 1.00 83.81 81 SER A CA 1
ATOM 642 C C . SER A 1 81 ? -10.186 -4.469 6.282 1.00 83.81 81 SER A C 1
ATOM 644 O O . SER A 1 81 ? -10.231 -5.569 6.839 1.00 83.81 81 SER A O 1
ATOM 646 N N . GLY A 1 82 ? -9.947 -3.351 6.953 1.00 76.56 82 GLY A N 1
ATOM 647 C CA . GLY A 1 82 ? -9.824 -3.331 8.397 1.00 76.56 82 GLY A CA 1
ATOM 648 C C . GLY A 1 82 ? -10.119 -1.956 8.978 1.00 76.56 82 GLY A C 1
ATOM 649 O O . GLY A 1 82 ? -9.800 -0.944 8.343 1.00 76.56 82 GLY A O 1
ATOM 650 N N . PRO A 1 83 ? -10.715 -1.896 10.181 1.00 82.31 83 PRO A N 1
ATOM 651 C CA . PRO A 1 83 ? -10.768 -0.660 10.941 1.00 82.31 83 PRO A CA 1
ATOM 652 C C . PRO A 1 83 ? -9.352 -0.154 11.222 1.00 82.31 83 PRO A C 1
ATOM 654 O O . PRO A 1 83 ? -8.447 -0.914 11.583 1.00 82.31 83 PRO A O 1
ATOM 657 N N . LEU A 1 84 ? -9.201 1.154 11.074 1.00 85.75 84 LEU A N 1
ATOM 658 C CA . LEU A 1 84 ? -8.001 1.909 11.377 1.00 85.75 84 LEU A CA 1
ATOM 659 C C . LEU A 1 84 ? -8.383 2.960 12.414 1.00 85.75 84 LEU A C 1
ATOM 661 O O . LEU A 1 84 ? -9.308 3.736 12.179 1.00 85.75 84 LEU A O 1
ATOM 665 N N . ILE A 1 85 ? -7.690 2.997 13.549 1.00 84.12 85 ILE A N 1
ATOM 666 C CA . ILE A 1 85 ? -7.922 4.034 14.559 1.00 84.12 85 ILE A CA 1
ATOM 667 C C . ILE A 1 85 ? -6.643 4.846 14.743 1.00 84.12 85 ILE A C 1
ATOM 669 O O . ILE A 1 85 ? -5.552 4.282 14.865 1.00 84.12 85 ILE A O 1
ATOM 673 N N . ALA A 1 86 ? -6.780 6.171 14.737 1.00 84.62 86 ALA A N 1
ATOM 674 C CA . ALA A 1 86 ? -5.693 7.111 14.992 1.00 84.62 86 ALA A CA 1
ATOM 675 C C . ALA A 1 86 ? -6.211 8.249 15.878 1.00 84.62 86 ALA A C 1
ATOM 677 O O . ALA A 1 86 ? -7.204 8.887 15.545 1.00 84.62 86 ALA A O 1
ATOM 678 N N . LYS A 1 87 ? -5.571 8.487 17.031 1.00 82.69 87 LYS A N 1
ATOM 679 C CA . LYS A 1 87 ? -6.011 9.480 18.037 1.00 82.69 87 LYS A CA 1
ATOM 680 C C . LYS A 1 87 ? -7.493 9.376 18.442 1.00 82.69 87 LYS A C 1
ATOM 682 O O . LYS A 1 87 ? -8.140 10.381 18.710 1.00 82.69 87 LYS A O 1
ATOM 687 N N . GLY A 1 88 ? -8.032 8.158 18.488 1.00 80.50 88 GLY A N 1
ATOM 688 C CA . GLY A 1 88 ? -9.445 7.917 18.796 1.00 80.50 88 GLY A CA 1
ATOM 689 C C . GLY A 1 88 ? -10.413 8.164 17.632 1.00 80.50 88 GLY A C 1
ATOM 690 O O . GLY A 1 88 ? -11.580 7.798 17.752 1.00 80.50 88 GLY A O 1
ATOM 691 N N . GLU A 1 89 ? -9.944 8.693 16.500 1.00 87.00 89 GLU A N 1
ATOM 692 C CA . GLU A 1 89 ? -10.737 8.847 15.280 1.00 87.00 89 GLU A CA 1
ATOM 693 C C . GLU A 1 89 ? -10.774 7.524 14.512 1.00 87.00 89 GLU A C 1
ATOM 695 O O . GLU A 1 89 ? -9.734 6.936 14.191 1.00 87.00 89 GLU A O 1
ATOM 700 N N . GLN A 1 90 ? -11.983 7.044 14.225 1.00 86.38 90 GLN A N 1
ATOM 701 C CA . GLN A 1 90 ? -12.196 5.793 13.505 1.00 86.38 90 GLN A CA 1
ATOM 702 C C . GLN A 1 90 ? -12.250 6.025 11.997 1.00 86.38 90 GLN A C 1
ATOM 704 O O . GLN A 1 90 ? -12.959 6.901 11.505 1.00 86.38 90 GLN A O 1
ATOM 709 N N . MET A 1 91 ? -11.552 5.171 11.262 1.00 92.00 91 MET A N 1
ATOM 710 C CA . MET A 1 91 ? -11.556 5.108 9.806 1.00 92.00 91 MET A CA 1
ATOM 711 C C . MET A 1 91 ? -11.653 3.649 9.360 1.00 92.00 91 MET A C 1
ATOM 713 O O . MET A 1 91 ? -11.418 2.720 10.138 1.00 92.00 91 MET A O 1
ATOM 717 N N . THR A 1 92 ? -11.944 3.444 8.082 1.00 90.75 92 THR A N 1
ATOM 718 C CA . THR A 1 92 ? -11.932 2.110 7.472 1.00 90.75 92 THR A CA 1
ATOM 719 C C . THR A 1 92 ? -10.940 2.103 6.325 1.00 90.75 92 THR A C 1
ATOM 721 O O . THR A 1 92 ? -11.088 2.883 5.392 1.00 90.75 92 THR A O 1
ATOM 724 N N . ALA A 1 93 ? -9.928 1.239 6.381 1.00 92.69 93 ALA A N 1
ATOM 725 C CA . ALA A 1 93 ? -8.979 1.065 5.289 1.00 92.69 93 ALA A CA 1
ATOM 726 C C . ALA A 1 93 ? -9.350 -0.178 4.474 1.00 92.69 93 ALA A C 1
ATOM 728 O O . ALA A 1 93 ? -9.425 -1.275 5.024 1.00 92.69 93 ALA A O 1
ATOM 729 N N . THR A 1 94 ? -9.528 -0.015 3.166 1.00 92.06 94 THR A N 1
ATOM 730 C CA . THR A 1 94 ? -9.754 -1.101 2.207 1.00 92.06 94 THR A CA 1
ATOM 731 C C . THR A 1 94 ? -8.562 -1.199 1.268 1.00 92.06 94 THR A C 1
ATOM 733 O O . THR A 1 94 ? -8.231 -0.254 0.554 1.00 92.06 94 THR A O 1
ATOM 736 N N . ILE A 1 95 ? -7.903 -2.352 1.278 1.00 93.50 95 ILE A N 1
ATOM 737 C CA . ILE A 1 95 ? -6.728 -2.676 0.478 1.00 93.50 95 ILE A CA 1
ATOM 738 C C . ILE A 1 95 ? -7.171 -3.472 -0.742 1.00 93.50 95 ILE A C 1
ATOM 740 O O . ILE A 1 95 ? -7.692 -4.582 -0.627 1.00 93.50 95 ILE A O 1
ATOM 744 N N . TYR A 1 96 ? -6.862 -2.944 -1.915 1.00 93.25 96 TYR A N 1
ATOM 745 C CA . TYR A 1 96 ? -6.984 -3.620 -3.194 1.00 93.25 96 TYR A CA 1
ATOM 746 C C . TYR A 1 96 ? -5.593 -4.038 -3.662 1.00 93.25 96 TYR A C 1
ATOM 748 O O . TYR A 1 96 ? -4.699 -3.199 -3.772 1.00 93.25 96 TYR A O 1
ATOM 756 N N . ALA A 1 97 ? -5.408 -5.324 -3.959 1.00 93.81 97 ALA A N 1
ATOM 757 C CA . ALA A 1 97 ? -4.220 -5.814 -4.646 1.00 93.81 97 ALA A CA 1
ATOM 758 C C . ALA A 1 97 ? -4.612 -6.312 -6.038 1.00 93.81 97 ALA A C 1
ATOM 760 O O . ALA A 1 97 ? -5.540 -7.103 -6.197 1.00 93.81 97 ALA A O 1
ATOM 761 N N . PHE A 1 98 ? -3.907 -5.825 -7.048 1.00 93.88 98 PHE A N 1
ATOM 762 C CA . PHE A 1 98 ? -4.192 -6.051 -8.458 1.00 93.88 98 PHE A CA 1
ATOM 763 C C . PHE A 1 98 ? -3.213 -7.041 -9.060 1.00 93.88 98 PHE A C 1
ATOM 765 O O . PHE A 1 98 ? -2.036 -7.033 -8.701 1.00 93.88 98 PHE A O 1
ATOM 772 N N . LYS A 1 99 ? -3.656 -7.825 -10.044 1.00 91.62 99 LYS A N 1
ATOM 773 C CA . LYS A 1 99 ? -2.756 -8.606 -10.900 1.00 91.62 99 LYS A CA 1
ATOM 774 C C . LYS A 1 99 ? -1.746 -7.673 -11.584 1.00 91.62 99 LYS A C 1
ATOM 776 O O . LYS A 1 99 ? -1.975 -6.475 -11.768 1.00 91.62 99 LYS A O 1
ATOM 781 N N . LYS A 1 100 ? -0.582 -8.207 -11.953 1.00 86.50 100 LYS A N 1
ATOM 782 C CA . LYS A 1 100 ? 0.518 -7.402 -12.509 1.00 86.50 100 LYS A CA 1
ATOM 783 C C . LYS A 1 100 ? 0.055 -6.587 -13.727 1.00 86.50 100 LYS A C 1
ATOM 785 O O . LYS A 1 100 ? -0.454 -7.140 -14.697 1.00 86.50 100 LYS A O 1
ATOM 790 N N . GLY A 1 101 ? 0.250 -5.268 -13.674 1.00 84.31 101 GLY A N 1
ATOM 791 C CA . GLY A 1 101 ? -0.069 -4.343 -14.766 1.00 84.31 101 GLY A CA 1
ATOM 792 C C . GLY A 1 101 ? -1.527 -3.870 -14.861 1.00 84.31 101 GLY A C 1
ATOM 793 O O . GLY A 1 101 ? -1.792 -2.977 -15.667 1.00 84.31 101 GLY A O 1
ATOM 794 N N . THR A 1 102 ? -2.459 -4.383 -14.046 1.00 88.88 102 THR A N 1
ATOM 795 C CA . THR A 1 102 ? -3.891 -4.025 -14.147 1.00 88.88 102 THR A CA 1
ATOM 796 C C . THR A 1 102 ? -4.288 -2.814 -13.292 1.00 88.88 102 THR A C 1
ATOM 798 O O . THR A 1 102 ? -5.201 -2.084 -13.670 1.00 88.88 102 THR A O 1
ATOM 801 N N . ALA A 1 103 ? -3.554 -2.503 -12.213 1.00 88.31 103 ALA A N 1
ATOM 802 C CA . ALA A 1 103 ? -3.818 -1.351 -11.326 1.00 88.31 103 ALA A CA 1
ATOM 803 C C . ALA A 1 103 ? -3.903 -0.002 -12.068 1.00 88.31 103 ALA A C 1
ATOM 805 O O . ALA A 1 103 ? -4.672 0.896 -11.726 1.00 88.31 103 ALA A O 1
ATOM 806 N N . ARG A 1 104 ? -3.133 0.106 -13.151 1.00 84.62 104 ARG A N 1
ATOM 807 C CA . ARG A 1 104 ? -3.062 1.242 -14.075 1.00 84.62 104 ARG A CA 1
ATOM 808 C C . ARG A 1 104 ? -4.411 1.607 -14.724 1.00 84.62 104 ARG A C 1
ATOM 810 O O . ARG A 1 104 ? -4.545 2.715 -15.246 1.00 84.62 104 ARG A O 1
ATOM 817 N N . THR A 1 105 ? -5.383 0.698 -14.715 1.00 84.25 105 THR A N 1
ATOM 818 C CA . THR A 1 105 ? -6.763 0.901 -15.197 1.00 84.25 105 THR A CA 1
ATOM 819 C C . THR A 1 105 ? -7.634 1.689 -14.208 1.00 84.25 105 THR A C 1
ATOM 821 O O . THR A 1 105 ? -8.682 2.219 -14.592 1.00 84.25 105 THR A O 1
ATOM 824 N N . TYR A 1 106 ? -7.202 1.781 -12.949 1.00 86.88 106 TYR A N 1
ATOM 825 C CA . TYR A 1 106 ? -7.950 2.395 -11.849 1.00 86.88 106 TYR A CA 1
ATOM 826 C C . TYR A 1 106 ? -7.291 3.669 -11.333 1.00 86.88 106 TYR A C 1
ATOM 828 O O . TYR A 1 106 ? -7.987 4.619 -11.001 1.00 86.88 106 TYR A O 1
ATOM 836 N N . ARG A 1 107 ? -5.956 3.702 -11.308 1.00 87.56 107 ARG A N 1
ATOM 837 C CA . ARG A 1 107 ? -5.168 4.806 -10.752 1.00 87.56 107 ARG A CA 1
ATOM 838 C C . ARG A 1 107 ? -3.943 5.146 -11.596 1.00 87.56 107 ARG A C 1
ATOM 840 O O . ARG A 1 107 ? -3.545 4.370 -12.475 1.00 87.56 107 ARG A O 1
ATOM 847 N N . LYS A 1 108 ? -3.325 6.295 -11.312 1.00 82.81 108 LYS A N 1
ATOM 848 C CA . LYS A 1 108 ? -1.995 6.651 -11.819 1.00 82.81 108 LYS A CA 1
ATOM 849 C C . LYS A 1 108 ? -0.975 6.489 -10.694 1.00 82.81 108 LYS A C 1
ATOM 851 O O . LYS A 1 108 ? -0.512 5.368 -10.467 1.00 82.81 108 LYS A O 1
ATOM 856 N N . ASP A 1 109 ? -0.699 7.579 -9.990 1.00 84.50 109 ASP A N 1
ATOM 857 C CA . ASP A 1 109 ? 0.322 7.670 -8.947 1.00 84.50 109 ASP A CA 1
ATOM 858 C C . ASP A 1 109 ? -0.293 7.676 -7.537 1.00 84.50 109 ASP A C 1
ATOM 860 O O . ASP A 1 109 ? 0.437 7.549 -6.555 1.00 84.50 109 ASP A O 1
ATOM 864 N N . GLU A 1 110 ? -1.627 7.748 -7.440 1.00 89.44 110 GLU A N 1
ATOM 865 C CA . GLU A 1 110 ? -2.390 7.710 -6.191 1.00 89.44 110 GLU A CA 1
ATOM 866 C C . GLU A 1 110 ? -2.279 6.320 -5.543 1.00 89.44 110 GLU A C 1
ATOM 868 O O . GLU A 1 110 ? -2.857 5.350 -6.027 1.00 89.44 110 GLU A O 1
ATOM 873 N N . GLY A 1 111 ? -1.518 6.186 -4.460 1.00 91.44 111 GLY A N 1
ATOM 874 C CA . GLY A 1 111 ? -1.354 4.927 -3.730 1.00 91.44 111 GLY A CA 1
ATOM 875 C C . GLY A 1 111 ? -2.417 4.719 -2.659 1.00 91.44 111 GLY A C 1
ATOM 876 O O . GLY A 1 111 ? -3.040 3.657 -2.601 1.00 91.44 111 GLY A O 1
ATOM 877 N N . ILE A 1 112 ? -2.631 5.738 -1.827 1.00 94.88 112 ILE A N 1
ATOM 878 C CA . ILE A 1 112 ? -3.643 5.747 -0.766 1.00 94.88 112 ILE A CA 1
ATOM 879 C C . ILE A 1 112 ? -4.579 6.924 -1.011 1.00 94.88 112 ILE A C 1
ATOM 881 O O . ILE A 1 112 ? -4.105 8.045 -1.104 1.00 94.88 112 ILE A O 1
ATOM 885 N N . ILE A 1 113 ? -5.883 6.683 -1.104 1.00 94.56 113 ILE A N 1
ATOM 886 C CA . ILE A 1 113 ? -6.909 7.707 -1.330 1.00 94.56 113 ILE A CA 1
ATOM 887 C C . ILE A 1 113 ? -7.705 7.889 -0.040 1.00 94.56 113 ILE A C 1
ATOM 889 O O . ILE A 1 113 ? -8.249 6.919 0.487 1.00 94.56 113 ILE A O 1
ATOM 893 N N . PHE A 1 114 ? -7.812 9.122 0.449 1.00 95.12 114 PHE A N 1
ATOM 894 C CA . PHE A 1 114 ? -8.637 9.457 1.608 1.00 95.12 114 PHE A CA 1
ATOM 895 C C . PHE A 1 114 ? -9.972 10.030 1.163 1.00 95.12 114 PHE A C 1
ATOM 897 O O . PHE A 1 114 ? -10.023 10.997 0.396 1.00 95.12 114 PHE A O 1
ATOM 904 N N . THR A 1 115 ? -11.053 9.452 1.674 1.00 93.94 115 THR A N 1
ATOM 905 C CA . THR A 1 115 ? -12.417 9.787 1.270 1.00 93.94 115 THR A CA 1
ATOM 906 C C . THR A 1 115 ? -13.251 10.301 2.437 1.00 93.94 115 THR A C 1
ATOM 908 O O . THR A 1 115 ? -13.068 9.898 3.581 1.00 93.94 115 THR A O 1
ATOM 911 N N . ILE A 1 116 ? -14.179 11.211 2.149 1.00 91.94 116 ILE A N 1
ATOM 912 C CA . ILE A 1 116 ? -15.226 11.665 3.069 1.00 91.94 116 ILE A CA 1
ATOM 913 C C . ILE A 1 116 ? -16.536 11.636 2.293 1.00 91.94 116 ILE A C 1
ATOM 915 O O . ILE A 1 116 ? -16.671 12.330 1.286 1.00 91.94 116 ILE A O 1
ATOM 919 N N . ASN A 1 117 ? -17.511 10.865 2.765 1.00 89.44 117 ASN A N 1
ATOM 920 C CA . ASN A 1 117 ? -18.806 10.653 2.120 1.00 89.44 117 ASN A CA 1
ATOM 921 C C . ASN A 1 117 ? -18.662 10.283 0.631 1.00 89.44 117 ASN A C 1
ATOM 923 O O . ASN A 1 117 ? -19.313 10.891 -0.223 1.00 89.44 117 ASN A O 1
ATOM 927 N N . GLY A 1 118 ? -17.746 9.359 0.319 1.00 87.44 118 GLY A N 1
ATOM 928 C CA . GLY A 1 118 ? -17.504 8.881 -1.047 1.00 87.44 118 GLY A CA 1
ATOM 929 C C . GLY A 1 118 ? -16.665 9.792 -1.944 1.00 87.44 118 GLY A C 1
ATOM 930 O O . GLY A 1 118 ? -16.447 9.485 -3.114 1.00 87.44 118 GLY A O 1
ATOM 931 N N . GLN A 1 119 ? -16.193 10.924 -1.417 1.00 89.94 119 GLN A N 1
ATOM 932 C CA . GLN A 1 119 ? -15.435 11.932 -2.157 1.00 89.94 119 GLN A CA 1
ATOM 933 C C . GLN A 1 119 ? -13.980 11.974 -1.710 1.00 89.94 119 GLN A C 1
ATOM 935 O O . GLN A 1 119 ? -13.711 12.072 -0.513 1.00 89.94 119 GLN A O 1
ATOM 940 N N . THR A 1 120 ? -13.045 12.024 -2.652 1.00 92.38 120 THR A N 1
ATOM 941 C CA . THR A 1 120 ? -11.618 12.171 -2.348 1.00 92.38 120 THR A CA 1
ATOM 942 C C . THR A 1 120 ? -11.313 13.561 -1.794 1.00 92.38 120 THR A C 1
ATOM 944 O O . THR A 1 120 ? -11.783 14.571 -2.326 1.00 92.38 120 THR A O 1
ATOM 947 N N . HIS A 1 121 ? -10.537 13.595 -0.709 1.00 91.38 121 HIS A N 1
ATOM 948 C CA . HIS A 1 121 ? -10.074 14.814 -0.033 1.00 91.38 121 HIS A CA 1
ATOM 949 C C . HIS A 1 121 ? -8.542 14.901 0.092 1.00 91.38 121 HIS A C 1
ATOM 951 O O . HIS A 1 121 ? -8.016 15.873 0.635 1.00 91.38 121 HIS A O 1
ATOM 957 N N . GLY A 1 122 ? -7.830 13.903 -0.428 1.00 90.81 122 GLY A N 1
ATOM 958 C CA . GLY A 1 122 ? -6.378 13.877 -0.549 1.00 90.81 122 GLY A CA 1
ATOM 959 C C . GLY A 1 122 ? -5.881 12.466 -0.847 1.00 90.81 122 GLY A C 1
ATOM 960 O O . GLY A 1 122 ? -6.624 11.493 -0.692 1.00 90.81 122 GLY A O 1
ATOM 961 N N . ASP A 1 123 ? -4.623 12.356 -1.256 1.00 92.31 123 ASP A N 1
ATOM 962 C CA . ASP A 1 123 ? -3.974 11.080 -1.535 1.00 92.31 123 ASP A CA 1
ATOM 963 C C . ASP A 1 123 ? -2.500 11.060 -1.096 1.00 92.31 123 ASP A C 1
ATOM 965 O O . ASP A 1 123 ? -1.886 12.109 -0.909 1.00 92.31 123 ASP A O 1
ATOM 969 N N . LEU A 1 124 ? -1.949 9.855 -0.900 1.00 91.56 124 LEU A N 1
ATOM 970 C CA . LEU A 1 124 ? -0.506 9.605 -0.784 1.00 91.56 124 LEU A CA 1
ATOM 971 C C . LEU A 1 124 ? -0.026 8.860 -2.022 1.00 91.56 124 LEU A C 1
ATOM 973 O O . LEU A 1 124 ? -0.692 7.939 -2.502 1.00 91.56 124 LEU A O 1
ATOM 977 N N . SER A 1 125 ? 1.175 9.194 -2.486 1.00 91.31 125 SER A N 1
ATOM 978 C CA . SER A 1 125 ? 1.773 8.564 -3.666 1.00 91.31 125 SER A CA 1
ATOM 979 C C . SER A 1 125 ? 2.222 7.112 -3.430 1.00 91.31 125 SER A C 1
ATOM 981 O O . SER A 1 125 ? 2.369 6.643 -2.298 1.00 91.31 125 SER A O 1
ATOM 983 N N . LEU A 1 126 ? 2.549 6.401 -4.516 1.00 89.38 126 LEU A N 1
ATOM 984 C CA . LEU A 1 126 ? 3.099 5.030 -4.475 1.00 89.38 126 LEU A CA 1
ATOM 985 C C . LEU A 1 126 ? 4.380 4.890 -3.643 1.00 89.38 126 LEU A C 1
ATOM 987 O O . LEU A 1 126 ? 4.700 3.792 -3.182 1.00 89.38 126 LEU A O 1
ATOM 991 N N . ASN A 1 127 ? 5.108 5.988 -3.418 1.00 87.12 127 ASN A N 1
ATOM 992 C CA . ASN A 1 127 ? 6.321 5.983 -2.603 1.00 87.12 127 ASN A CA 1
ATOM 993 C C . ASN A 1 127 ? 6.052 5.584 -1.148 1.00 87.12 127 ASN A C 1
ATOM 995 O O . ASN A 1 127 ? 6.946 5.028 -0.504 1.00 87.12 127 ASN A O 1
ATOM 999 N N . PHE A 1 128 ? 4.818 5.764 -0.662 1.00 90.25 128 PHE A N 1
ATOM 1000 C CA . PHE A 1 128 ? 4.397 5.250 0.637 1.00 90.25 128 PHE A CA 1
ATOM 1001 C C . PHE A 1 128 ? 4.619 3.731 0.744 1.00 90.25 128 PHE A C 1
ATOM 1003 O O . PHE A 1 128 ? 5.159 3.248 1.737 1.00 90.25 128 PHE A O 1
ATOM 1010 N N . PHE A 1 129 ? 4.303 2.965 -0.309 1.00 90.44 129 PHE A N 1
ATOM 1011 C CA . PHE A 1 129 ? 4.471 1.506 -0.319 1.00 90.44 129 PHE A CA 1
ATOM 1012 C C . PHE A 1 129 ? 5.941 1.066 -0.300 1.00 90.44 129 PHE A C 1
ATOM 1014 O O . PHE A 1 129 ? 6.284 0.066 0.335 1.00 90.44 129 PHE A O 1
ATOM 1021 N N . LYS A 1 130 ? 6.831 1.831 -0.940 1.00 84.75 130 LYS A N 1
ATOM 1022 C CA . LYS A 1 130 ? 8.279 1.573 -0.895 1.00 84.75 130 LYS A CA 1
ATOM 1023 C C . LYS A 1 130 ? 8.838 1.780 0.516 1.00 84.75 130 LYS A C 1
ATOM 1025 O O . LYS A 1 130 ? 9.624 0.963 0.990 1.00 84.75 130 LYS A O 1
ATOM 1030 N N . ARG A 1 131 ? 8.378 2.823 1.223 1.00 79.69 131 ARG A N 1
ATOM 1031 C CA . ARG A 1 131 ? 8.771 3.127 2.615 1.00 79.69 131 ARG A CA 1
ATOM 1032 C C . ARG A 1 131 ? 8.389 2.019 3.600 1.00 79.69 131 ARG A C 1
ATOM 1034 O O . ARG A 1 131 ? 9.075 1.811 4.597 1.00 79.69 131 ARG A O 1
ATOM 1041 N N . VAL A 1 132 ? 7.323 1.273 3.312 1.00 83.38 132 VAL A N 1
ATOM 1042 C CA . VAL A 1 132 ? 6.865 0.158 4.157 1.00 83.38 132 VAL A CA 1
ATOM 1043 C C . VAL A 1 132 ? 7.408 -1.212 3.739 1.00 83.38 132 VAL A C 1
ATOM 1045 O O . VAL A 1 132 ? 6.977 -2.229 4.283 1.00 83.38 132 VAL A O 1
ATOM 1048 N N . GLY A 1 133 ? 8.351 -1.270 2.793 1.00 82.50 133 GLY A N 1
ATOM 1049 C CA . GLY A 1 133 ? 8.957 -2.528 2.348 1.00 82.50 133 GLY A CA 1
ATOM 1050 C C . GLY A 1 133 ? 8.032 -3.389 1.483 1.00 82.50 133 GLY A C 1
ATOM 1051 O O . GLY A 1 133 ? 8.075 -4.626 1.543 1.00 82.50 133 GLY A O 1
ATOM 1052 N N . LEU A 1 134 ? 7.162 -2.733 0.705 1.00 89.00 134 LEU A N 1
ATOM 1053 C CA . LEU A 1 134 ? 6.264 -3.341 -0.279 1.00 89.00 134 LEU A CA 1
ATOM 1054 C C . LEU A 1 134 ? 6.655 -2.972 -1.726 1.00 89.00 134 LEU A C 1
ATOM 1056 O O . LEU A 1 134 ? 5.801 -2.975 -2.605 1.00 89.00 134 LEU A O 1
ATOM 1060 N N . SER A 1 135 ? 7.938 -2.723 -2.019 1.00 89.38 135 SER A N 1
ATOM 1061 C CA . SER A 1 135 ? 8.439 -2.298 -3.348 1.00 89.38 135 SER A CA 1
ATOM 1062 C C . SER A 1 135 ? 8.237 -3.307 -4.494 1.00 89.38 135 SER A C 1
ATOM 1064 O O . SER A 1 135 ? 8.470 -3.010 -5.667 1.00 89.38 135 SER A O 1
ATOM 1066 N N . TYR A 1 136 ? 7.839 -4.541 -4.184 1.00 89.81 136 TYR A N 1
ATOM 1067 C CA . TYR A 1 136 ? 7.420 -5.534 -5.185 1.00 89.81 136 TYR A CA 1
ATOM 1068 C C . TYR A 1 136 ? 5.930 -5.437 -5.550 1.00 89.81 136 TYR A C 1
ATOM 1070 O O . TYR A 1 136 ? 5.488 -6.099 -6.491 1.00 89.81 136 TYR A O 1
ATOM 1078 N N . LEU A 1 137 ? 5.160 -4.652 -4.793 1.00 91.56 137 LEU A N 1
ATOM 1079 C CA . LEU A 1 137 ? 3.712 -4.488 -4.916 1.00 91.56 137 LEU A CA 1
ATOM 1080 C C . LEU A 1 137 ? 3.279 -3.018 -5.060 1.00 91.56 137 LEU A C 1
ATOM 1082 O O . LEU A 1 137 ? 2.085 -2.753 -5.181 1.00 91.56 137 LEU A O 1
ATOM 1086 N N . ASP A 1 138 ? 4.211 -2.067 -5.038 1.00 89.19 138 ASP A N 1
ATOM 1087 C CA . ASP A 1 138 ? 3.958 -0.620 -5.056 1.00 89.19 138 ASP A CA 1
ATOM 1088 C C . ASP A 1 138 ? 3.097 -0.175 -6.251 1.00 89.19 138 ASP A C 1
ATOM 1090 O O . ASP A 1 138 ? 2.198 0.659 -6.129 1.00 89.19 138 ASP A O 1
ATOM 1094 N N . ASP A 1 139 ? 3.303 -0.789 -7.411 1.00 88.38 139 ASP A N 1
ATOM 1095 C CA . ASP A 1 139 ? 2.551 -0.537 -8.639 1.00 88.38 139 ASP A CA 1
ATOM 1096 C C . ASP A 1 139 ? 1.234 -1.316 -8.753 1.00 88.38 139 ASP A C 1
ATOM 1098 O O . ASP A 1 139 ? 0.501 -1.141 -9.727 1.00 88.38 139 ASP A O 1
ATOM 1102 N N . ALA A 1 140 ? 0.920 -2.148 -7.761 1.00 91.88 140 ALA A N 1
ATOM 1103 C CA . ALA A 1 140 ? -0.190 -3.090 -7.791 1.00 91.88 140 ALA A CA 1
ATOM 1104 C C . ALA A 1 140 ? -1.088 -3.048 -6.552 1.00 91.88 140 ALA A C 1
ATOM 1106 O O . ALA A 1 140 ? -1.981 -3.883 -6.435 1.00 91.88 140 ALA A O 1
ATOM 1107 N N . ILE A 1 141 ? -0.883 -2.096 -5.645 1.00 93.44 141 ILE A N 1
ATOM 1108 C CA . ILE A 1 141 ? -1.764 -1.866 -4.495 1.00 93.44 141 ILE A CA 1
ATOM 1109 C C . ILE A 1 141 ? -2.491 -0.530 -4.659 1.00 93.44 141 ILE A C 1
ATOM 1111 O O . ILE A 1 141 ? -1.925 0.436 -5.170 1.00 93.44 141 ILE A O 1
ATOM 1115 N N . LEU A 1 142 ? -3.746 -0.471 -4.235 1.00 94.88 142 LEU A N 1
ATOM 1116 C CA . LEU A 1 142 ? -4.472 0.765 -3.951 1.00 94.88 142 LEU A CA 1
ATOM 1117 C C . LEU A 1 142 ? -5.100 0.615 -2.569 1.00 94.88 142 LEU A C 1
ATOM 1119 O O . LEU A 1 142 ? -5.671 -0.432 -2.269 1.00 94.88 142 LEU A O 1
ATOM 1123 N N . VAL A 1 143 ? -5.014 1.647 -1.739 1.00 95.06 143 VAL A N 1
ATOM 1124 C CA . VAL A 1 143 ? -5.717 1.683 -0.453 1.00 95.06 143 VAL A CA 1
ATOM 1125 C C . VAL A 1 143 ? -6.725 2.819 -0.489 1.00 95.06 143 VAL A C 1
ATOM 1127 O O . VAL A 1 143 ? -6.373 3.935 -0.851 1.00 95.06 143 VAL A O 1
ATOM 1130 N N . ILE A 1 144 ? -7.970 2.547 -0.114 1.00 94.88 144 ILE A N 1
ATOM 1131 C CA . ILE A 1 144 ? -8.984 3.581 0.105 1.00 94.88 144 ILE A CA 1
ATOM 1132 C C . ILE A 1 144 ? -9.238 3.658 1.606 1.00 94.88 144 ILE A C 1
ATOM 1134 O O . ILE A 1 144 ? -9.508 2.637 2.237 1.00 94.88 144 ILE A O 1
ATOM 1138 N N . VAL A 1 145 ? -9.115 4.852 2.178 1.00 95.25 145 VAL A N 1
ATOM 1139 C CA . VAL A 1 145 ? -9.378 5.124 3.590 1.00 95.25 145 VAL A CA 1
ATOM 1140 C C . VAL A 1 145 ? -10.639 5.973 3.687 1.00 95.25 145 VAL A C 1
ATOM 1142 O O . VAL A 1 145 ? -10.665 7.112 3.219 1.00 95.25 145 VAL A O 1
ATOM 1145 N N . ASP A 1 146 ? -11.690 5.416 4.277 1.00 93.81 146 ASP A N 1
ATOM 1146 C CA . ASP A 1 146 ? -12.917 6.144 4.590 1.00 93.81 146 ASP A CA 1
ATOM 1147 C C . ASP A 1 146 ? -12.765 6.891 5.920 1.00 93.81 146 ASP A C 1
ATOM 1149 O O . ASP A 1 146 ? -12.643 6.287 6.990 1.00 93.81 146 ASP A O 1
ATOM 1153 N N . CYS A 1 147 ? -12.779 8.218 5.826 1.00 94.06 147 CYS A N 1
ATOM 1154 C CA . CYS A 1 147 ? -12.653 9.178 6.916 1.00 94.06 147 CYS A CA 1
ATOM 1155 C C . CYS A 1 147 ? -13.994 9.841 7.278 1.00 94.06 147 CYS A C 1
ATOM 1157 O O . CYS A 1 147 ? -14.019 10.847 7.988 1.00 94.06 147 CYS A O 1
ATOM 1159 N N . SER A 1 148 ? -15.128 9.311 6.808 1.00 90.81 148 SER A N 1
ATOM 1160 C CA . SER A 1 148 ? -16.457 9.905 7.033 1.00 90.81 148 SER A CA 1
ATOM 1161 C C . SER A 1 148 ? -16.873 9.948 8.505 1.00 90.81 148 SER A C 1
ATOM 1163 O O . SER A 1 148 ? -17.709 10.771 8.876 1.00 90.81 148 SER A O 1
ATOM 1165 N N . LYS A 1 149 ? -16.285 9.083 9.341 1.00 89.88 149 LYS A N 1
ATOM 1166 C CA . LYS A 1 149 ? -16.554 8.990 10.784 1.00 89.88 149 LYS A CA 1
ATOM 1167 C C . LYS A 1 149 ? -15.688 9.919 11.646 1.00 89.88 149 LYS A C 1
ATOM 1169 O O . LYS A 1 149 ? -15.910 9.959 12.851 1.00 89.88 149 LYS A O 1
ATOM 1174 N N . ILE A 1 150 ? -14.742 10.654 11.051 1.00 89.81 150 ILE A N 1
ATOM 1175 C CA . ILE A 1 150 ? -13.895 11.607 11.782 1.00 89.81 150 ILE A CA 1
ATOM 1176 C C . ILE A 1 150 ? -14.739 12.789 12.280 1.00 89.81 150 ILE A C 1
ATOM 1178 O O . ILE A 1 150 ? -15.574 13.318 11.535 1.00 89.81 150 ILE A O 1
ATOM 1182 N N . GLU A 1 151 ? -14.505 13.236 13.516 1.00 88.62 151 GLU A N 1
ATOM 1183 C CA . GLU A 1 151 ? -15.197 14.393 14.092 1.00 88.62 151 GLU A CA 1
ATOM 1184 C C . GLU A 1 151 ? -14.999 15.667 13.244 1.00 88.62 151 GLU A C 1
ATOM 1186 O O . GLU A 1 151 ? -13.928 15.923 12.696 1.00 88.62 151 GLU A O 1
ATOM 1191 N N . GLY A 1 152 ? -16.036 16.509 13.140 1.00 85.88 152 GLY A N 1
ATOM 1192 C CA . GLY A 1 152 ? -16.059 17.664 12.233 1.00 85.88 152 GLY A CA 1
ATOM 1193 C C . GLY A 1 152 ? -14.865 18.616 12.368 1.00 85.88 152 GLY A C 1
ATOM 1194 O O . GLY A 1 152 ? -14.292 18.996 11.350 1.00 85.88 152 GLY A O 1
ATOM 1195 N N . ARG A 1 153 ? -14.456 18.952 13.600 1.00 86.25 153 ARG A N 1
ATOM 1196 C CA . ARG A 1 153 ? -13.304 19.836 13.849 1.00 86.25 153 ARG A CA 1
ATOM 1197 C C . ARG A 1 153 ? -11.990 19.172 13.439 1.00 86.25 153 ARG A C 1
ATOM 1199 O O . ARG A 1 153 ? -11.211 19.750 12.692 1.00 86.25 153 ARG A O 1
ATOM 1206 N N . THR A 1 154 ? -11.787 17.935 13.877 1.00 86.31 154 THR A N 1
ATOM 1207 C CA . THR A 1 154 ? -10.611 17.131 13.543 1.00 86.31 154 THR A CA 1
ATOM 1208 C C . THR A 1 154 ? -10.467 16.928 12.031 1.00 86.31 154 THR A C 1
ATOM 1210 O O . THR A 1 154 ? -9.368 16.952 11.478 1.00 86.31 154 THR A O 1
ATOM 1213 N N . ARG A 1 155 ? -11.598 16.777 11.337 1.00 87.06 155 ARG A N 1
ATOM 1214 C CA . ARG A 1 155 ? -11.669 16.638 9.884 1.00 87.06 155 ARG A CA 1
ATOM 1215 C C . ARG A 1 155 ? -11.240 17.912 9.152 1.00 87.06 155 ARG A C 1
ATOM 1217 O O . ARG A 1 155 ? -10.529 17.812 8.157 1.00 87.06 155 ARG A O 1
ATOM 1224 N N . GLU A 1 156 ? -11.660 19.085 9.622 1.00 86.38 156 GLU A N 1
ATOM 1225 C CA . GLU A 1 156 ? -11.241 20.379 9.055 1.00 86.38 156 GLU A CA 1
ATOM 1226 C C . GLU A 1 156 ? -9.739 20.630 9.245 1.00 86.38 156 GLU A C 1
ATOM 1228 O O . GLU A 1 156 ? -9.092 21.182 8.357 1.00 86.38 156 GLU A O 1
ATOM 1233 N N . ASP A 1 157 ? -9.168 20.160 10.356 1.00 87.12 157 ASP A N 1
ATOM 1234 C CA . ASP A 1 157 ? -7.728 20.253 10.608 1.00 87.12 157 ASP A CA 1
ATOM 1235 C C . ASP A 1 157 ? -6.914 19.292 9.722 1.00 87.12 157 ASP A C 1
ATOM 1237 O O . ASP A 1 157 ? -5.784 19.614 9.344 1.00 87.12 157 ASP A O 1
ATOM 1241 N N . LEU A 1 158 ? -7.471 18.122 9.375 1.00 90.44 158 LEU A N 1
ATOM 1242 C CA . LEU A 1 158 ? -6.803 17.084 8.582 1.00 90.44 158 LEU A CA 1
ATOM 1243 C C . LEU A 1 158 ? -6.800 17.374 7.075 1.00 90.44 158 LEU A C 1
ATOM 1245 O O . LEU A 1 158 ? -5.799 17.104 6.409 1.00 90.44 158 LEU A O 1
ATOM 1249 N N . PHE A 1 159 ? -7.893 17.899 6.520 1.00 90.12 159 PHE A N 1
ATOM 1250 C CA . PHE A 1 159 ? -8.060 18.069 5.073 1.00 90.12 159 PHE A CA 1
ATOM 1251 C C . PHE A 1 159 ? -7.987 19.534 4.655 1.00 90.12 159 PHE A C 1
ATOM 1253 O O . PHE A 1 159 ? -8.713 20.381 5.168 1.00 90.12 159 PHE A O 1
ATOM 1260 N N . MET A 1 160 ? -7.146 19.846 3.665 1.00 84.38 160 MET A N 1
ATOM 1261 C CA . MET A 1 160 ? -7.085 21.206 3.130 1.00 84.38 160 MET A CA 1
ATOM 1262 C C . MET A 1 160 ? -8.349 21.552 2.329 1.00 84.38 160 MET A C 1
ATOM 1264 O O . MET A 1 160 ? -8.926 20.701 1.655 1.00 84.38 160 MET A O 1
ATOM 1268 N N . ASN A 1 161 ? -8.725 22.837 2.313 1.00 81.31 161 ASN A N 1
ATOM 1269 C CA . ASN A 1 161 ? -9.882 23.335 1.550 1.00 81.31 161 ASN A CA 1
ATOM 1270 C C . ASN A 1 161 ? -9.834 22.988 0.051 1.00 81.31 161 ASN A C 1
ATOM 1272 O O . ASN A 1 161 ? -10.879 22.856 -0.579 1.00 81.31 161 ASN A O 1
ATOM 1276 N N . SER A 1 162 ? -8.633 22.846 -0.513 1.00 79.31 162 SER A N 1
ATOM 1277 C CA . SER A 1 162 ? -8.392 22.470 -1.909 1.00 79.31 162 SER A CA 1
ATOM 1278 C C . SER A 1 162 ? -8.645 20.988 -2.210 1.00 79.31 162 SER A C 1
ATOM 1280 O O . SER A 1 162 ? -8.758 20.640 -3.382 1.00 79.31 162 SER A O 1
ATOM 1282 N N . ARG A 1 163 ? -8.774 20.131 -1.182 1.00 82.12 163 ARG A N 1
ATOM 1283 C CA . ARG A 1 163 ? -9.101 18.690 -1.284 1.00 82.12 163 ARG A CA 1
ATOM 1284 C C . ARG A 1 163 ? -8.129 17.855 -2.126 1.00 82.12 163 ARG A C 1
ATOM 1286 O O . ARG A 1 163 ? -8.463 16.755 -2.554 1.00 82.12 163 ARG A O 1
ATOM 1293 N N . ASP A 1 164 ? -6.941 18.390 -2.372 1.00 80.38 164 ASP A N 1
ATOM 1294 C CA . ASP A 1 164 ? -5.849 17.771 -3.122 1.00 80.38 164 ASP A CA 1
ATOM 1295 C C . ASP A 1 164 ? -4.816 17.109 -2.204 1.00 80.38 164 ASP A C 1
ATOM 1297 O O . ASP A 1 164 ? -4.038 16.281 -2.661 1.00 80.38 164 ASP A O 1
ATOM 1301 N N . ARG A 1 165 ? -4.776 17.477 -0.917 1.00 83.75 165 ARG A N 1
ATOM 1302 C CA . ARG A 1 165 ? -3.772 16.992 0.036 1.00 83.75 165 ARG A CA 1
ATOM 1303 C C . ARG A 1 165 ? -4.219 17.111 1.489 1.00 83.75 165 ARG A C 1
ATOM 1305 O O . ARG A 1 165 ? -5.077 17.923 1.844 1.00 83.75 165 ARG A O 1
ATOM 1312 N N . LEU A 1 166 ? -3.549 16.339 2.339 1.00 87.69 166 LEU A N 1
ATOM 1313 C CA . LEU A 1 166 ? -3.722 16.368 3.784 1.00 87.69 166 LEU A CA 1
ATOM 1314 C C . LEU A 1 166 ? -2.869 17.481 4.398 1.00 87.69 166 LEU A C 1
ATOM 1316 O O . LEU A 1 166 ? -1.720 17.708 4.006 1.00 87.69 166 LEU A O 1
ATOM 1320 N N . SER A 1 167 ? -3.427 18.148 5.400 1.00 87.75 167 SER A N 1
ATOM 1321 C CA . SER A 1 167 ? -2.742 19.145 6.213 1.00 87.75 167 SER A CA 1
ATOM 1322 C C . SER A 1 167 ? -1.609 18.515 7.024 1.00 87.75 167 SER A C 1
ATOM 1324 O O . SER A 1 167 ? -1.686 17.362 7.458 1.00 87.75 167 SER A O 1
ATOM 1326 N N . ARG A 1 168 ? -0.545 19.287 7.268 1.00 84.25 168 ARG A N 1
ATOM 1327 C CA . ARG A 1 168 ? 0.563 18.874 8.138 1.00 84.25 168 ARG A CA 1
ATOM 1328 C C . ARG A 1 168 ? 0.137 19.038 9.595 1.00 84.25 168 ARG A C 1
ATOM 1330 O O . ARG A 1 168 ? 0.322 20.098 10.186 1.00 84.25 168 ARG A O 1
ATOM 1337 N N . CYS A 1 169 ? -0.452 17.989 10.151 1.00 85.31 169 CYS A N 1
ATOM 1338 C CA . CYS A 1 169 ? -0.909 17.937 11.533 1.00 85.31 169 CYS A CA 1
ATOM 1339 C C . CYS A 1 169 ? -0.494 16.615 12.191 1.00 85.31 169 CYS A C 1
ATOM 1341 O O . CYS A 1 169 ? -0.156 15.645 11.518 1.00 85.31 169 CYS A O 1
ATOM 1343 N N . GLU A 1 170 ? -0.545 16.564 13.518 1.00 86.81 170 GLU A N 1
ATOM 1344 C CA . GLU A 1 170 ? -0.171 15.370 14.284 1.00 86.81 170 GLU A CA 1
ATOM 1345 C C . GLU A 1 170 ? -1.077 14.166 13.976 1.00 86.81 170 GLU A C 1
ATOM 1347 O O . GLU A 1 170 ? -0.617 13.030 13.950 1.00 86.81 170 GLU A O 1
ATOM 1352 N N . LEU A 1 171 ? -2.361 14.406 13.681 1.00 88.38 171 LEU A N 1
ATOM 1353 C CA . LEU A 1 171 ? -3.278 13.338 13.285 1.00 88.38 171 LEU A CA 1
ATOM 1354 C C . LEU A 1 171 ? -2.834 12.661 11.987 1.00 88.38 171 LEU A C 1
ATOM 1356 O O . LEU A 1 171 ? -2.872 11.439 11.899 1.00 88.38 171 LEU A O 1
ATOM 1360 N N . ARG A 1 172 ? -2.382 13.435 10.996 1.00 90.56 172 ARG A N 1
ATOM 1361 C CA . ARG A 1 172 ? -1.851 12.885 9.747 1.00 90.56 172 ARG A CA 1
ATOM 1362 C C . ARG A 1 172 ? -0.682 11.936 10.025 1.00 90.56 172 ARG A C 1
ATOM 1364 O O . ARG A 1 172 ? -0.675 10.826 9.503 1.00 90.56 172 ARG A O 1
ATOM 1371 N N . THR A 1 173 ? 0.259 12.348 10.874 1.00 88.38 173 THR A N 1
ATOM 1372 C CA . THR A 1 173 ? 1.405 11.527 11.290 1.00 88.38 173 THR A CA 1
ATOM 1373 C C . THR A 1 173 ? 0.958 10.193 11.897 1.00 88.38 173 THR A C 1
ATOM 1375 O O . THR A 1 173 ? 1.465 9.137 11.523 1.00 88.38 173 THR A O 1
ATOM 1378 N N . GLU A 1 174 ? -0.024 10.225 12.797 1.00 86.62 174 GLU A N 1
ATOM 1379 C CA . GLU A 1 174 ? -0.582 9.028 13.439 1.00 86.62 174 GLU A CA 1
ATOM 1380 C C . GLU A 1 174 ? -1.319 8.115 12.446 1.00 86.62 174 GLU A C 1
ATOM 1382 O O . GLU A 1 174 ? -1.173 6.892 12.494 1.00 86.62 174 GLU A O 1
ATOM 1387 N N . ILE A 1 175 ? -2.069 8.694 11.502 1.00 90.69 175 ILE A N 1
ATOM 1388 C CA . ILE A 1 175 ? -2.728 7.950 10.420 1.00 90.69 175 ILE A CA 1
ATOM 1389 C C . ILE A 1 175 ? -1.685 7.241 9.555 1.00 90.69 175 ILE A C 1
ATOM 1391 O O . ILE A 1 175 ? -1.821 6.042 9.308 1.00 90.69 175 ILE A O 1
ATOM 1395 N N . GLU A 1 176 ? -0.633 7.947 9.129 1.00 91.19 176 GLU A N 1
ATOM 1396 C CA . GLU A 1 176 ? 0.454 7.360 8.345 1.00 91.19 176 GLU A CA 1
ATOM 1397 C C . GLU A 1 176 ? 1.108 6.203 9.110 1.00 91.19 176 GLU A C 1
ATOM 1399 O O . GLU A 1 176 ? 1.182 5.100 8.578 1.00 91.19 176 GLU A O 1
ATOM 1404 N N . GLN A 1 177 ? 1.482 6.382 10.381 1.00 85.56 177 GLN A N 1
ATOM 1405 C CA . GLN A 1 177 ? 2.065 5.307 11.198 1.00 85.56 177 GLN A CA 1
ATOM 1406 C C . GLN A 1 177 ? 1.129 4.103 11.377 1.00 85.56 177 GLN A C 1
ATOM 1408 O O . GLN A 1 177 ? 1.572 2.949 11.372 1.00 85.56 177 GLN A O 1
ATOM 1413 N N . SER A 1 178 ? -0.170 4.353 11.551 1.00 85.81 178 SER A N 1
ATOM 1414 C CA . SER A 1 178 ? -1.175 3.300 11.691 1.00 85.81 178 SER A CA 1
ATOM 1415 C C . SER A 1 178 ? -1.338 2.516 10.381 1.00 85.81 178 SER A C 1
ATOM 1417 O O . SER A 1 178 ? -1.352 1.282 10.402 1.00 85.81 178 SER A O 1
ATOM 1419 N N . LEU A 1 179 ? -1.351 3.208 9.234 1.00 90.69 179 LEU A N 1
ATOM 1420 C CA . LEU A 1 179 ? -1.352 2.604 7.897 1.00 90.69 179 LEU A CA 1
ATOM 1421 C C . LEU A 1 179 ? -0.067 1.819 7.619 1.00 90.69 179 LEU A C 1
ATOM 1423 O O . LEU A 1 179 ? -0.134 0.702 7.104 1.00 90.69 179 LEU A O 1
ATOM 1427 N N . GLU A 1 180 ? 1.097 2.364 7.975 1.00 87.94 180 GLU A N 1
ATOM 1428 C CA . GLU A 1 180 ? 2.379 1.683 7.802 1.00 87.94 180 GLU A CA 1
ATOM 1429 C C . GLU A 1 180 ? 2.407 0.360 8.551 1.00 87.94 180 GLU A C 1
ATOM 1431 O O . GLU A 1 180 ? 2.767 -0.670 7.978 1.00 87.94 180 GLU A O 1
ATOM 1436 N N . ASP A 1 181 ? 1.997 0.377 9.821 1.00 82.75 181 ASP A N 1
ATOM 1437 C CA . ASP A 1 181 ? 1.862 -0.839 10.601 1.00 82.75 181 ASP A CA 1
ATOM 1438 C C . ASP A 1 181 ? 0.897 -1.788 9.893 1.00 82.75 181 ASP A C 1
ATOM 1440 O O . ASP A 1 181 ? 1.292 -2.912 9.554 1.00 82.75 181 ASP A O 1
ATOM 1444 N N . LEU A 1 182 ? -0.334 -1.335 9.616 1.00 86.19 182 LEU A N 1
ATOM 1445 C CA . LEU A 1 182 ? -1.397 -2.126 8.997 1.00 86.19 182 LEU A CA 1
ATOM 1446 C C . LEU A 1 182 ? -0.875 -2.894 7.780 1.00 86.19 182 LEU A C 1
ATOM 1448 O O . LEU A 1 182 ? -0.972 -4.127 7.777 1.00 86.19 182 LEU A O 1
ATOM 1452 N N . LEU A 1 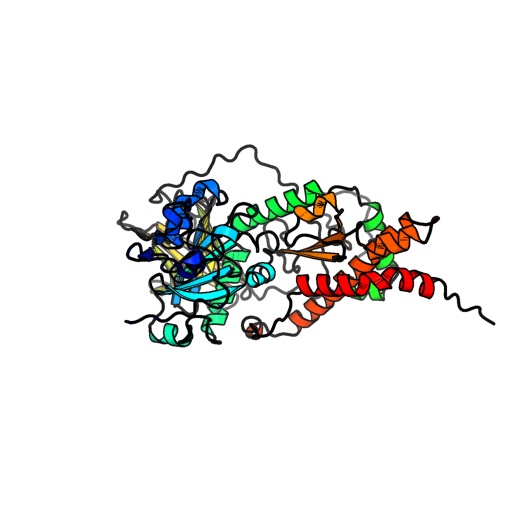183 ? -0.250 -2.193 6.831 1.00 89.19 183 LEU A N 1
ATOM 1453 C CA . LEU A 1 183 ? 0.299 -2.750 5.596 1.00 89.19 183 LEU A CA 1
ATOM 1454 C C . LEU A 1 183 ? 1.496 -3.676 5.838 1.00 89.19 183 LEU A C 1
ATOM 1456 O O . LEU A 1 183 ? 1.516 -4.779 5.287 1.00 89.19 183 LEU A O 1
ATOM 1460 N N . LYS A 1 184 ? 2.455 -3.287 6.695 1.00 82.69 184 LYS A N 1
ATOM 1461 C CA . LYS A 1 184 ? 3.652 -4.096 6.998 1.00 82.69 184 LYS A CA 1
ATOM 1462 C C . LYS A 1 184 ? 3.296 -5.490 7.479 1.00 82.69 184 LYS A C 1
ATOM 1464 O O . LYS A 1 184 ? 3.962 -6.445 7.088 1.00 82.69 184 LYS A O 1
ATOM 1469 N N . HIS A 1 185 ? 2.247 -5.629 8.293 1.00 77.94 185 HIS A N 1
ATOM 1470 C CA . HIS A 1 185 ? 1.873 -6.920 8.879 1.00 77.94 185 HIS A CA 1
ATOM 1471 C C . HIS A 1 185 ? 0.618 -7.568 8.299 1.00 77.94 185 HIS A C 1
ATOM 1473 O O . HIS A 1 185 ? 0.140 -8.566 8.854 1.00 77.94 185 HIS A O 1
ATOM 1479 N N . HIS A 1 186 ? 0.109 -7.046 7.184 1.00 85.00 186 HIS A N 1
ATOM 1480 C CA . HIS A 1 186 ? -1.003 -7.650 6.472 1.00 85.00 186 HIS A CA 1
ATOM 1481 C C . HIS A 1 186 ? -0.571 -8.982 5.838 1.00 85.00 186 HIS A C 1
ATOM 1483 O O . HIS A 1 186 ? 0.256 -9.005 4.926 1.00 85.00 186 HIS A O 1
ATOM 1489 N N . GLN A 1 187 ? -1.140 -10.097 6.308 1.00 80.94 187 GLN A N 1
ATOM 1490 C CA . GLN A 1 187 ? -0.717 -11.445 5.906 1.00 80.94 187 GLN A CA 1
ATOM 1491 C C . GLN A 1 187 ? -0.797 -11.648 4.386 1.00 80.94 187 GLN A C 1
ATOM 1493 O O . GLN A 1 187 ? 0.207 -11.978 3.765 1.00 80.94 187 GLN A O 1
ATOM 1498 N N . GLY A 1 188 ? -1.931 -11.301 3.768 1.00 86.19 188 GLY A N 1
ATOM 1499 C CA . GLY A 1 188 ? -2.100 -11.434 2.318 1.00 86.19 188 GLY A CA 1
ATOM 1500 C C . GLY A 1 188 ? -1.114 -10.594 1.496 1.00 86.19 188 GLY A C 1
ATOM 1501 O O . GLY A 1 188 ? -0.733 -10.998 0.404 1.00 86.19 1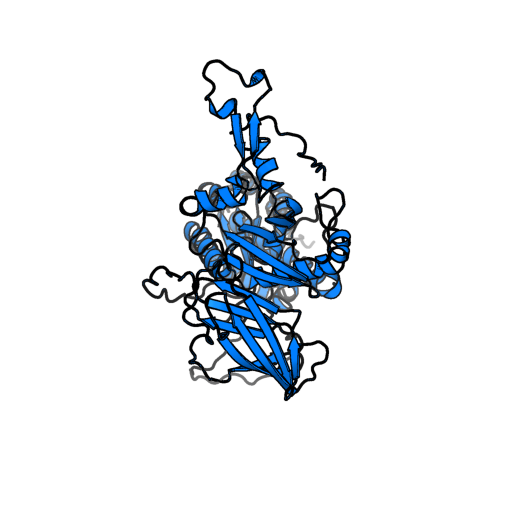88 GLY A O 1
ATOM 1502 N N . LEU A 1 189 ? -0.636 -9.456 2.025 1.00 90.19 189 LEU A N 1
ATOM 1503 C CA . LEU A 1 189 ? 0.367 -8.638 1.329 1.00 90.19 189 LEU A CA 1
ATOM 1504 C C . LEU A 1 189 ? 1.769 -9.228 1.505 1.00 90.19 189 LEU A C 1
ATOM 1506 O O . LEU A 1 189 ? 2.556 -9.199 0.563 1.00 90.19 189 LEU A O 1
ATOM 1510 N N . LYS A 1 190 ? 2.081 -9.793 2.682 1.00 86.00 190 LYS A N 1
ATOM 1511 C CA . LYS A 1 190 ? 3.340 -10.517 2.914 1.00 86.00 190 LYS A CA 1
ATOM 1512 C C . LYS A 1 190 ? 3.470 -11.707 1.965 1.00 86.00 190 LYS A C 1
ATOM 1514 O O . LYS A 1 190 ? 4.497 -11.831 1.299 1.00 86.00 190 LYS A O 1
ATOM 1519 N N . ASP A 1 191 ? 2.421 -12.518 1.865 1.00 85.00 191 ASP A N 1
ATOM 1520 C CA . ASP A 1 191 ? 2.413 -13.721 1.029 1.00 85.00 191 ASP A CA 1
ATOM 1521 C C . ASP A 1 191 ? 2.490 -13.360 -0.460 1.00 85.00 191 ASP A C 1
ATOM 1523 O O . ASP A 1 191 ? 3.317 -13.905 -1.196 1.00 85.00 191 ASP A O 1
ATOM 1527 N N . LEU A 1 192 ? 1.710 -12.362 -0.894 1.00 88.81 192 LEU A N 1
ATOM 1528 C CA . LEU A 1 192 ? 1.747 -11.858 -2.267 1.00 88.81 192 LEU A CA 1
ATOM 1529 C C . LEU A 1 192 ? 3.117 -11.265 -2.631 1.00 88.81 192 LEU A C 1
ATOM 1531 O O . LEU A 1 192 ? 3.636 -11.536 -3.715 1.00 88.81 192 LEU A O 1
ATOM 1535 N N . LYS A 1 193 ? 3.727 -10.482 -1.732 1.00 89.19 193 LYS A N 1
ATOM 1536 C CA . LYS A 1 193 ? 5.064 -9.902 -1.930 1.00 89.19 193 LYS A CA 1
ATOM 1537 C C . LYS A 1 193 ? 6.102 -10.997 -2.124 1.00 89.19 193 LYS A C 1
ATOM 1539 O O . LYS A 1 193 ? 6.880 -10.933 -3.072 1.00 89.19 193 LYS A O 1
ATOM 1544 N N . GLU A 1 194 ? 6.114 -11.988 -1.238 1.00 85.12 194 GLU A N 1
ATOM 1545 C CA . GLU A 1 194 ? 7.071 -13.091 -1.294 1.00 85.12 194 GLU A CA 1
ATOM 1546 C C . GLU A 1 194 ? 6.889 -13.915 -2.575 1.00 85.12 194 GLU A C 1
ATOM 1548 O O . GLU A 1 194 ? 7.872 -14.254 -3.236 1.00 85.12 194 GLU A O 1
ATOM 1553 N N . ARG A 1 195 ? 5.639 -14.157 -2.994 1.00 86.25 195 ARG A N 1
ATOM 1554 C CA . ARG A 1 195 ? 5.330 -14.798 -4.278 1.00 86.25 195 ARG A CA 1
ATOM 1555 C C . ARG A 1 195 ? 5.897 -14.005 -5.460 1.00 86.25 195 ARG A C 1
ATOM 1557 O O . ARG A 1 195 ? 6.641 -14.569 -6.257 1.00 86.25 195 ARG A O 1
ATOM 1564 N N . ARG A 1 196 ? 5.632 -12.695 -5.545 1.00 86.50 196 ARG A N 1
ATOM 1565 C CA . ARG A 1 196 ? 6.136 -11.844 -6.643 1.00 86.50 196 ARG A CA 1
ATOM 1566 C C . ARG A 1 196 ? 7.647 -11.719 -6.667 1.00 86.50 196 ARG A C 1
ATOM 1568 O O . ARG A 1 196 ? 8.251 -11.761 -7.736 1.00 86.50 196 ARG A O 1
ATOM 1575 N N . ARG A 1 197 ? 8.258 -11.583 -5.491 1.00 85.19 197 ARG A N 1
ATOM 1576 C CA . ARG A 1 197 ? 9.710 -11.582 -5.334 1.00 85.19 197 ARG A CA 1
ATOM 1577 C C . ARG A 1 197 ? 10.302 -12.874 -5.896 1.00 85.19 197 ARG A C 1
ATOM 1579 O O . ARG A 1 197 ? 11.252 -12.824 -6.671 1.00 85.19 197 ARG A O 1
ATOM 1586 N N . ARG A 1 198 ? 9.717 -14.031 -5.568 1.00 82.44 198 ARG A N 1
ATOM 1587 C CA . ARG A 1 198 ? 10.150 -15.329 -6.106 1.00 82.44 198 ARG A CA 1
ATOM 1588 C C . ARG A 1 198 ? 9.958 -15.437 -7.603 1.00 82.44 198 ARG A C 1
ATOM 1590 O O . ARG A 1 198 ? 10.896 -15.847 -8.261 1.00 82.44 198 ARG A O 1
ATOM 1597 N N . GLU A 1 199 ? 8.795 -15.076 -8.134 1.00 83.62 199 GLU A N 1
ATOM 1598 C CA . GLU A 1 199 ? 8.522 -15.124 -9.575 1.00 83.62 199 GLU A CA 1
ATOM 1599 C C . GLU A 1 199 ? 9.524 -14.272 -10.358 1.00 83.62 199 GLU A C 1
ATOM 1601 O O . GLU A 1 199 ? 10.116 -14.751 -11.321 1.00 83.62 199 GLU A O 1
ATOM 1606 N N . GLN A 1 200 ? 9.767 -13.040 -9.897 1.00 79.88 200 GLN A N 1
ATOM 1607 C CA . GLN A 1 200 ? 10.691 -12.117 -10.546 1.00 79.88 200 GLN A CA 1
ATOM 1608 C C . GLN A 1 200 ? 12.137 -12.603 -10.484 1.00 79.88 200 GLN A C 1
ATOM 1610 O O . GLN A 1 200 ? 12.869 -12.425 -11.449 1.00 79.88 200 GLN A O 1
ATOM 1615 N N . ILE A 1 201 ? 12.570 -13.205 -9.375 1.00 75.69 201 ILE A N 1
ATOM 1616 C CA . ILE A 1 201 ? 13.951 -13.682 -9.285 1.00 75.69 201 ILE A CA 1
ATOM 1617 C C . ILE A 1 201 ? 14.117 -15.059 -9.941 1.00 75.69 201 ILE A C 1
ATOM 1619 O O . ILE A 1 201 ? 15.155 -15.337 -10.533 1.00 75.69 201 ILE A O 1
ATOM 1623 N N . ALA A 1 202 ? 13.100 -15.918 -9.888 1.00 70.81 202 ALA A N 1
ATOM 1624 C CA . ALA A 1 202 ? 13.147 -17.233 -10.511 1.00 70.81 202 ALA A CA 1
ATOM 1625 C C . ALA A 1 202 ? 13.214 -17.156 -12.037 1.00 70.81 202 ALA A C 1
ATOM 1627 O O . ALA A 1 202 ? 13.844 -18.006 -12.662 1.00 70.81 202 ALA A O 1
ATOM 1628 N N . SER A 1 203 ? 12.634 -16.117 -12.642 1.00 60.91 203 SER A N 1
ATOM 1629 C CA . SER A 1 203 ? 12.804 -15.862 -14.074 1.00 60.91 203 SER A CA 1
ATOM 1630 C C . SER A 1 203 ? 14.233 -15.469 -14.473 1.00 60.91 203 SER A C 1
ATOM 1632 O O . SER A 1 203 ? 14.540 -15.506 -15.657 1.00 60.91 203 SER A O 1
ATOM 1634 N N . LEU A 1 204 ? 15.103 -15.113 -13.517 1.00 62.44 204 LEU A N 1
ATOM 1635 C CA . LEU A 1 204 ? 16.413 -14.495 -13.765 1.00 62.44 204 LEU A CA 1
ATOM 1636 C C . LEU A 1 204 ? 17.614 -15.403 -13.439 1.00 62.44 204 LEU A C 1
ATOM 1638 O O . LEU A 1 204 ? 18.742 -14.925 -13.441 1.00 62.44 204 LEU A O 1
ATOM 1642 N N . PHE A 1 205 ? 17.414 -16.690 -13.128 1.00 53.53 205 PHE A N 1
ATOM 1643 C CA . PHE A 1 205 ? 18.498 -17.545 -12.622 1.00 53.53 205 PHE A CA 1
ATOM 1644 C C . PHE A 1 205 ? 19.708 -17.669 -13.576 1.00 53.53 205 PHE A C 1
ATOM 1646 O O . PHE A 1 205 ? 19.639 -18.333 -14.613 1.00 53.53 205 PHE A O 1
ATOM 1653 N N . ALA A 1 206 ? 20.839 -17.119 -13.122 1.00 49.84 206 ALA A N 1
ATOM 1654 C CA . ALA A 1 206 ? 22.209 -17.562 -13.375 1.00 49.84 206 ALA A CA 1
ATOM 1655 C C . ALA A 1 206 ? 22.861 -17.907 -12.011 1.00 49.84 206 ALA A C 1
ATOM 1657 O O . ALA A 1 206 ? 22.478 -17.357 -10.979 1.00 49.84 206 ALA A O 1
ATOM 1658 N N . ASP A 1 207 ? 23.757 -18.896 -11.970 1.00 48.19 207 ASP A N 1
ATOM 1659 C CA . ASP A 1 207 ? 24.356 -19.431 -10.733 1.00 48.19 207 ASP A CA 1
ATOM 1660 C C . ASP A 1 207 ? 25.558 -18.549 -10.304 1.00 48.19 207 ASP A C 1
ATOM 1662 O O . ASP A 1 207 ? 26.688 -18.785 -10.725 1.00 48.19 207 ASP A O 1
ATOM 1666 N N . ASP A 1 208 ? 25.320 -17.510 -9.488 1.00 54.59 208 ASP A N 1
ATOM 1667 C CA . ASP A 1 208 ? 26.301 -16.442 -9.167 1.00 54.59 208 ASP A CA 1
ATOM 1668 C C . ASP A 1 208 ? 27.167 -16.693 -7.907 1.00 54.59 208 ASP A C 1
ATOM 1670 O O . ASP A 1 208 ? 27.787 -15.775 -7.363 1.00 54.59 208 ASP A O 1
ATOM 1674 N N . LYS A 1 209 ? 27.281 -17.944 -7.439 1.00 58.56 209 LYS A N 1
ATOM 1675 C CA . LYS A 1 209 ? 28.115 -18.304 -6.264 1.00 58.56 209 LYS A CA 1
ATOM 1676 C C . LYS A 1 209 ? 29.549 -17.735 -6.283 1.00 58.56 209 LYS A C 1
ATOM 1678 O O . LYS A 1 209 ? 30.001 -17.287 -5.230 1.00 58.56 209 LYS A O 1
ATOM 1683 N N . PRO A 1 210 ? 30.271 -17.691 -7.424 1.00 62.09 210 PRO A N 1
ATOM 1684 C CA . PRO A 1 210 ? 31.629 -17.139 -7.458 1.00 62.09 210 PRO A CA 1
ATOM 1685 C C . PRO A 1 210 ? 31.711 -15.651 -7.078 1.00 62.09 210 PRO A C 1
ATOM 1687 O O . PRO A 1 210 ? 32.733 -15.204 -6.561 1.00 62.09 210 PRO A O 1
ATOM 1690 N N . LEU A 1 211 ? 30.654 -14.874 -7.327 1.00 64.50 211 LEU A N 1
ATOM 1691 C CA . LEU A 1 211 ? 30.629 -13.433 -7.080 1.00 64.50 211 LEU A CA 1
ATOM 1692 C C . LEU A 1 211 ? 30.443 -13.117 -5.591 1.00 64.50 211 LEU A C 1
ATOM 1694 O O . LEU A 1 211 ? 31.107 -12.230 -5.050 1.00 64.50 211 LEU A O 1
ATOM 1698 N N . GLU A 1 212 ? 29.563 -13.866 -4.924 1.00 65.31 212 GLU A N 1
ATOM 1699 C CA . GLU A 1 212 ? 29.351 -13.749 -3.480 1.00 65.31 212 GLU A CA 1
ATOM 1700 C C . GLU A 1 212 ? 30.653 -14.030 -2.716 1.00 65.31 212 GLU A C 1
ATOM 1702 O O . GLU A 1 212 ? 31.032 -13.270 -1.822 1.00 65.31 212 GLU A O 1
ATOM 1707 N N . ASP A 1 213 ? 31.397 -15.060 -3.120 1.00 68.38 213 ASP A N 1
ATOM 1708 C CA . ASP A 1 213 ? 32.685 -15.393 -2.509 1.00 68.38 213 ASP A CA 1
ATOM 1709 C C . ASP A 1 213 ? 33.737 -14.287 -2.721 1.00 68.38 213 ASP A C 1
ATOM 1711 O O . ASP A 1 213 ? 34.478 -13.943 -1.793 1.00 68.38 213 ASP A O 1
ATOM 1715 N N . LEU A 1 214 ? 33.772 -13.658 -3.904 1.00 70.00 214 LEU A N 1
ATOM 1716 C CA . LEU A 1 214 ? 34.664 -12.526 -4.182 1.00 70.00 214 LEU A CA 1
ATOM 1717 C C . LEU A 1 214 ? 34.315 -11.300 -3.337 1.00 70.00 214 LEU A C 1
ATOM 1719 O O . LEU A 1 214 ? 35.199 -10.716 -2.709 1.00 70.00 214 LEU A O 1
ATOM 1723 N N . LEU A 1 215 ? 33.039 -10.923 -3.263 1.00 69.44 215 LEU A N 1
ATOM 1724 C CA . LEU A 1 215 ? 32.605 -9.794 -2.441 1.00 69.44 215 LEU A CA 1
ATOM 1725 C C . LEU A 1 215 ? 32.922 -10.047 -0.962 1.00 69.44 215 LEU A C 1
ATOM 1727 O O . LEU A 1 215 ? 33.436 -9.162 -0.278 1.00 69.44 215 LEU A O 1
ATOM 1731 N N . LYS A 1 216 ? 32.704 -11.275 -0.484 1.00 70.00 216 LYS A N 1
ATOM 1732 C CA . LYS A 1 216 ? 33.073 -11.682 0.872 1.00 70.00 216 LYS A CA 1
ATOM 1733 C C . LYS A 1 216 ? 34.574 -11.544 1.114 1.00 70.00 216 LYS A C 1
ATOM 1735 O O . LYS A 1 216 ? 34.961 -10.948 2.117 1.00 70.00 216 LYS A O 1
ATOM 1740 N N . SER A 1 217 ? 35.412 -12.005 0.183 1.00 70.31 217 SER A N 1
ATOM 1741 C CA . SER A 1 217 ? 36.860 -11.822 0.302 1.00 70.31 217 SER A CA 1
ATOM 1742 C C . SER A 1 217 ? 37.244 -10.338 0.363 1.00 70.31 217 SER A C 1
ATOM 1744 O O . SER A 1 217 ? 38.021 -9.955 1.233 1.00 70.31 217 SER A O 1
ATOM 1746 N N . LEU A 1 218 ? 36.655 -9.461 -0.459 1.00 71.81 218 LEU A N 1
ATOM 1747 C CA . LEU A 1 218 ? 36.964 -8.024 -0.438 1.00 71.81 218 LEU A CA 1
ATOM 1748 C C . LEU A 1 218 ? 36.614 -7.376 0.910 1.00 71.81 218 LEU A C 1
ATOM 1750 O O . LEU A 1 218 ? 37.373 -6.550 1.424 1.00 71.81 218 LEU A O 1
ATOM 1754 N N . LEU A 1 219 ? 35.489 -7.777 1.506 1.00 68.25 219 LEU A N 1
ATOM 1755 C CA . LEU A 1 219 ? 35.068 -7.311 2.827 1.00 68.25 219 LEU A CA 1
ATOM 1756 C C . LEU A 1 219 ? 35.986 -7.802 3.950 1.00 68.25 219 LEU A C 1
ATOM 1758 O O . LEU A 1 219 ? 36.191 -7.079 4.926 1.00 68.25 219 LEU A O 1
ATOM 1762 N N . GLU A 1 220 ? 36.540 -9.006 3.825 1.00 69.50 220 GLU A N 1
ATOM 1763 C CA . GLU A 1 220 ? 37.506 -9.558 4.780 1.00 69.50 220 GLU A CA 1
ATOM 1764 C C . GLU A 1 220 ? 38.879 -8.871 4.673 1.00 69.50 220 GLU A C 1
ATOM 1766 O O . GLU A 1 220 ? 39.522 -8.634 5.695 1.00 69.50 220 GLU A O 1
ATOM 1771 N N . HIS A 1 221 ? 39.308 -8.490 3.464 1.00 73.31 221 HIS A N 1
ATOM 1772 C CA . HIS A 1 221 ? 40.631 -7.898 3.223 1.00 73.31 221 HIS A CA 1
ATOM 1773 C C . HIS A 1 221 ? 40.713 -6.396 3.537 1.00 73.31 221 HIS A C 1
ATOM 1775 O O . HIS A 1 221 ? 41.807 -5.882 3.763 1.00 73.31 221 HIS A O 1
ATOM 1781 N N . SER A 1 222 ? 39.588 -5.674 3.581 1.00 73.25 222 SER A N 1
ATOM 1782 C CA . SER A 1 222 ? 39.569 -4.239 3.892 1.00 73.25 222 SER A CA 1
ATOM 1783 C C . SER A 1 222 ? 38.856 -3.963 5.215 1.00 73.25 222 SER A C 1
ATOM 1785 O O . SER A 1 222 ? 37.626 -3.957 5.252 1.00 73.25 222 SER A O 1
ATOM 1787 N N . PRO A 1 223 ? 39.583 -3.642 6.303 1.00 66.12 223 PRO A N 1
ATOM 1788 C CA . PRO A 1 223 ? 38.986 -3.307 7.596 1.00 66.12 223 PRO A CA 1
ATOM 1789 C C . PRO A 1 223 ? 38.048 -2.099 7.534 1.00 66.12 223 PRO A C 1
ATOM 1791 O O . PRO A 1 223 ? 37.107 -2.015 8.320 1.00 66.12 223 PRO A O 1
ATOM 1794 N N . THR A 1 224 ? 38.281 -1.158 6.618 1.00 67.25 224 THR A N 1
ATOM 1795 C CA . THR A 1 224 ? 37.420 0.016 6.430 1.00 67.25 224 THR A CA 1
ATOM 1796 C C . THR A 1 224 ? 36.098 -0.379 5.789 1.00 67.25 224 THR A C 1
ATOM 1798 O O . THR A 1 224 ? 35.061 -0.023 6.337 1.00 67.25 224 THR A O 1
ATOM 1801 N N . LEU A 1 225 ? 36.114 -1.175 4.710 1.00 64.75 225 LEU A N 1
ATOM 1802 C CA . LEU A 1 225 ? 34.891 -1.702 4.087 1.00 64.75 225 LEU A CA 1
ATOM 1803 C C . LEU A 1 225 ? 34.168 -2.651 5.044 1.00 64.75 225 LEU A C 1
ATOM 1805 O O . LEU A 1 225 ? 32.965 -2.532 5.241 1.00 64.75 225 LEU A O 1
ATOM 1809 N N . SER A 1 226 ? 34.911 -3.512 5.738 1.00 63.25 226 SER A N 1
ATOM 1810 C CA . SER A 1 226 ? 34.385 -4.325 6.828 1.00 63.25 226 SER A CA 1
ATOM 1811 C C . SER A 1 226 ? 33.711 -3.460 7.887 1.00 63.25 226 SER A C 1
ATOM 1813 O O . SER A 1 226 ? 32.586 -3.731 8.246 1.00 63.25 226 SER A O 1
ATOM 1815 N N . ASN A 1 227 ? 34.314 -2.381 8.385 1.00 60.75 227 ASN A N 1
ATOM 1816 C CA . ASN A 1 227 ? 33.656 -1.522 9.377 1.00 60.75 227 ASN A CA 1
ATOM 1817 C C . ASN A 1 227 ? 32.461 -0.743 8.807 1.00 60.75 227 ASN A C 1
ATOM 1819 O O . ASN A 1 227 ? 31.515 -0.493 9.557 1.00 60.75 227 ASN A O 1
ATOM 1823 N N . LEU A 1 228 ? 32.504 -0.381 7.521 1.00 60.22 228 LEU A N 1
ATOM 1824 C CA . LEU A 1 228 ? 31.392 0.217 6.787 1.00 60.22 228 LEU A CA 1
ATOM 1825 C C . LEU A 1 228 ? 30.205 -0.769 6.827 1.00 60.22 228 LEU A C 1
ATOM 1827 O O . LEU A 1 228 ? 29.167 -0.473 7.411 1.00 60.22 228 LEU A O 1
ATOM 1831 N N . PHE A 1 229 ? 30.399 -2.011 6.387 1.00 56.78 229 PHE A N 1
ATOM 1832 C CA . PHE A 1 229 ? 29.304 -2.965 6.202 1.00 56.78 229 PHE A CA 1
ATOM 1833 C C . PHE A 1 229 ? 28.994 -3.849 7.445 1.00 56.78 229 PHE A C 1
ATOM 1835 O O . PHE A 1 229 ? 27.833 -4.102 7.754 1.00 56.78 229 PHE A O 1
ATOM 1842 N N . LEU A 1 230 ? 29.977 -4.258 8.256 1.00 49.81 230 LEU A N 1
ATOM 1843 C CA . LEU A 1 230 ? 29.836 -5.180 9.409 1.00 49.81 230 LEU A CA 1
ATOM 1844 C C . LEU A 1 230 ? 29.234 -4.577 10.679 1.00 49.81 230 LEU A C 1
ATOM 1846 O O . LEU A 1 230 ? 28.629 -5.302 11.469 1.00 49.81 230 LEU A O 1
ATOM 1850 N N . LYS A 1 231 ? 29.434 -3.281 10.951 1.00 44.97 231 LYS A N 1
ATOM 1851 C CA . LYS A 1 231 ? 29.004 -2.677 12.232 1.00 44.97 231 LYS A CA 1
ATOM 1852 C C . LYS A 1 231 ? 27.518 -2.314 12.280 1.00 44.97 231 LYS A C 1
ATOM 1854 O O . LYS A 1 231 ? 27.043 -1.832 13.307 1.00 44.97 231 LYS A O 1
ATOM 1859 N N . GLY A 1 232 ? 26.773 -2.574 11.206 1.00 39.62 232 GLY A N 1
ATOM 1860 C CA . GLY A 1 232 ? 25.347 -2.261 11.129 1.00 39.62 232 GLY A CA 1
ATOM 1861 C C . GLY A 1 232 ? 24.508 -3.189 10.256 1.00 39.62 232 GLY A C 1
ATOM 1862 O O . GLY A 1 232 ? 23.288 -3.151 10.395 1.00 39.62 232 GLY A O 1
ATOM 1863 N N . MET A 1 233 ? 25.114 -4.027 9.408 1.00 42.69 233 MET A N 1
ATOM 1864 C CA . MET A 1 233 ? 24.374 -4.910 8.508 1.00 42.69 233 MET A CA 1
ATOM 1865 C C . MET A 1 233 ? 24.447 -6.355 9.002 1.00 42.69 233 MET A C 1
ATOM 1867 O O . MET A 1 233 ? 25.398 -7.086 8.740 1.00 42.69 233 MET A O 1
ATOM 1871 N N . ARG A 1 234 ? 23.401 -6.797 9.704 1.00 40.62 234 ARG A N 1
ATOM 1872 C CA . ARG A 1 234 ? 23.023 -8.214 9.671 1.00 40.62 234 ARG A CA 1
ATOM 1873 C C . ARG A 1 234 ? 22.145 -8.413 8.441 1.00 40.62 234 ARG A C 1
ATOM 1875 O O . ARG A 1 234 ? 20.931 -8.485 8.551 1.00 40.62 234 ARG A O 1
ATOM 1882 N N . LEU A 1 235 ? 22.758 -8.417 7.265 1.00 38.97 235 LEU A N 1
ATOM 1883 C CA . LEU A 1 235 ? 22.101 -8.929 6.068 1.00 38.97 235 LEU A CA 1
ATOM 1884 C C . LEU A 1 235 ? 22.025 -10.450 6.232 1.00 38.97 235 LEU A C 1
ATOM 1886 O O . LEU A 1 235 ? 22.993 -11.054 6.698 1.00 38.97 235 LEU A O 1
ATOM 1890 N N . SER A 1 236 ? 20.864 -11.050 5.961 1.00 38.69 236 SER A N 1
ATOM 1891 C CA . SER A 1 236 ? 20.691 -12.502 6.036 1.00 38.69 236 SER A CA 1
ATOM 1892 C C . SER A 1 236 ? 19.802 -13.064 4.927 1.00 38.69 236 SER A C 1
ATOM 1894 O O . SER A 1 236 ? 19.029 -12.338 4.304 1.00 38.69 236 SER A O 1
ATOM 1896 N N . ASN A 1 237 ? 19.989 -14.358 4.667 1.00 35.56 237 ASN A N 1
ATOM 1897 C CA . ASN A 1 237 ? 19.504 -15.129 3.531 1.00 35.56 237 ASN A CA 1
ATOM 1898 C C . ASN A 1 237 ? 17.969 -15.039 3.358 1.00 35.56 237 ASN A C 1
ATOM 1900 O O . ASN A 1 237 ? 17.230 -15.420 4.267 1.00 35.56 237 ASN A O 1
ATOM 1904 N N . PRO A 1 238 ? 17.468 -14.605 2.187 1.00 38.50 238 PRO A N 1
ATOM 1905 C CA . PRO A 1 238 ? 16.039 -14.411 1.952 1.00 38.50 238 PRO A CA 1
ATOM 1906 C C . PRO A 1 238 ? 15.255 -15.683 1.610 1.00 38.50 238 PRO A C 1
ATOM 1908 O O . PRO A 1 238 ? 14.046 -15.612 1.402 1.00 38.50 238 PRO A O 1
ATOM 1911 N N . PHE A 1 239 ? 15.891 -16.852 1.550 1.00 34.50 239 PHE A N 1
ATOM 1912 C CA . PHE A 1 239 ? 15.189 -18.087 1.227 1.00 34.50 239 PHE A CA 1
ATOM 1913 C C . PHE A 1 239 ? 14.887 -18.916 2.469 1.00 34.50 239 PHE A C 1
ATOM 1915 O O . PHE A 1 239 ? 15.665 -19.781 2.869 1.00 34.50 239 PHE A O 1
ATOM 1922 N N . LYS A 1 240 ? 13.681 -18.744 3.018 1.00 33.78 240 LYS A N 1
ATOM 1923 C CA . LYS A 1 240 ? 13.024 -19.887 3.653 1.00 33.78 240 LYS A CA 1
ATOM 1924 C C . LYS A 1 240 ? 12.595 -20.849 2.552 1.00 33.78 240 LYS A C 1
ATOM 1926 O O . LYS A 1 240 ? 11.811 -20.491 1.669 1.00 33.78 240 LYS A O 1
ATOM 1931 N N . THR A 1 241 ? 13.062 -22.089 2.649 1.00 26.73 241 THR A N 1
ATOM 1932 C CA . THR A 1 241 ? 12.349 -23.252 2.126 1.00 26.73 241 THR A CA 1
ATOM 1933 C C . THR A 1 241 ? 10.963 -23.254 2.761 1.00 26.73 241 THR A C 1
ATOM 1935 O O . THR A 1 241 ? 10.756 -23.751 3.866 1.00 26.73 241 THR A O 1
ATOM 1938 N N . ILE A 1 242 ? 9.997 -22.641 2.078 1.00 32.41 242 ILE A N 1
ATOM 1939 C CA . ILE A 1 242 ? 8.597 -22.881 2.395 1.00 32.41 242 ILE A CA 1
ATOM 1940 C C . ILE A 1 242 ? 8.380 -24.345 2.039 1.00 32.41 242 ILE A C 1
ATOM 1942 O O . ILE A 1 242 ? 8.496 -24.733 0.876 1.00 32.41 242 ILE A O 1
ATOM 1946 N N . ARG A 1 243 ? 8.115 -25.169 3.054 1.00 28.00 243 ARG A N 1
ATOM 1947 C CA . ARG A 1 243 ? 7.367 -26.400 2.834 1.00 28.00 243 ARG A CA 1
ATOM 1948 C C . ARG A 1 243 ? 6.048 -25.942 2.234 1.00 28.00 243 ARG A C 1
ATOM 1950 O O . ARG A 1 243 ? 5.236 -25.356 2.938 1.00 28.00 243 ARG A O 1
ATOM 1957 N N . VAL A 1 244 ? 5.914 -26.087 0.921 1.00 26.38 244 VAL A N 1
ATOM 1958 C CA . VAL A 1 244 ? 4.643 -25.891 0.238 1.00 26.38 244 VAL A CA 1
ATOM 1959 C C . VAL A 1 244 ? 3.751 -26.993 0.789 1.00 26.38 244 VAL A C 1
ATOM 1961 O O . VAL A 1 244 ? 3.935 -28.160 0.445 1.00 26.38 244 VAL A O 1
ATOM 1964 N N . GLU A 1 245 ? 2.873 -26.655 1.732 1.00 30.55 245 GLU A N 1
ATOM 1965 C CA . GLU A 1 245 ? 1.749 -27.533 2.014 1.00 30.55 245 GLU A CA 1
ATOM 1966 C C . GLU A 1 245 ? 0.950 -27.639 0.719 1.00 30.55 245 GLU A C 1
ATOM 1968 O O . GLU A 1 245 ? 0.588 -26.649 0.080 1.00 30.55 245 GLU A O 1
ATOM 1973 N N . ALA A 1 246 ? 0.818 -28.878 0.264 1.00 31.94 246 ALA A N 1
ATOM 1974 C CA . ALA A 1 246 ? 0.083 -29.223 -0.927 1.00 31.94 246 ALA A CA 1
ATOM 1975 C C . ALA A 1 246 ? -1.384 -28.820 -0.732 1.00 31.94 246 ALA A C 1
ATOM 1977 O O . ALA A 1 246 ? -2.054 -29.366 0.136 1.00 31.94 246 ALA A O 1
ATOM 1978 N N . GLY A 1 247 ? -1.855 -27.890 -1.564 1.00 37.25 247 GLY A N 1
ATOM 1979 C CA . GLY A 1 247 ? -3.273 -27.600 -1.765 1.00 37.25 247 GLY A CA 1
ATOM 1980 C C . GLY A 1 247 ? -4.007 -27.089 -0.529 1.00 37.25 247 GLY A C 1
ATOM 1981 O O . GLY A 1 247 ? -4.841 -27.802 0.020 1.00 37.25 247 GLY A O 1
ATOM 1982 N N . GLU A 1 248 ? -3.777 -25.835 -0.137 1.00 43.91 248 GLU A N 1
ATOM 1983 C CA . GLU A 1 248 ? -4.813 -25.126 0.618 1.00 43.91 248 GLU A CA 1
ATOM 1984 C C . GLU A 1 248 ? -6.026 -24.941 -0.309 1.00 43.91 248 GLU A C 1
ATOM 1986 O O . GLU A 1 248 ? -5.925 -24.338 -1.381 1.00 43.91 248 GLU A O 1
ATOM 1991 N N . GLU A 1 249 ? -7.170 -25.522 0.059 1.00 51.66 249 GLU A N 1
ATOM 1992 C CA . GLU A 1 249 ? -8.437 -25.225 -0.605 1.00 51.66 249 GLU A CA 1
ATOM 1993 C C . GLU A 1 249 ? -8.737 -23.724 -0.487 1.00 51.66 249 GLU A C 1
ATOM 1995 O O . GLU A 1 249 ? -8.526 -23.115 0.562 1.00 51.66 249 GLU A O 1
ATOM 2000 N N . LEU A 1 250 ? -9.263 -23.132 -1.565 1.00 63.69 250 LEU A N 1
ATOM 2001 C CA . LEU A 1 250 ? -9.691 -21.731 -1.606 1.00 63.69 250 LEU A CA 1
ATOM 2002 C C . LEU A 1 250 ? -10.578 -21.414 -0.390 1.00 63.69 250 LEU A C 1
ATOM 2004 O O . LEU A 1 250 ? -11.646 -22.015 -0.232 1.00 63.69 250 LEU A O 1
ATOM 2008 N N . PHE A 1 251 ? -10.165 -20.459 0.450 1.00 77.81 251 PHE A N 1
ATOM 2009 C CA . PHE A 1 251 ? -10.938 -20.068 1.629 1.00 77.81 251 PHE A CA 1
ATOM 2010 C C . PHE A 1 251 ? -12.305 -19.511 1.211 1.00 77.81 251 PHE A C 1
ATOM 2012 O O . PHE A 1 251 ? -12.405 -18.480 0.543 1.00 77.81 251 PHE A O 1
ATOM 2019 N N . LYS A 1 252 ? -13.379 -20.181 1.636 1.00 82.38 252 LYS A N 1
ATOM 2020 C CA . LYS A 1 252 ? -14.763 -19.750 1.402 1.00 82.38 252 LYS A CA 1
ATOM 2021 C C . LYS A 1 252 ? -15.364 -19.209 2.691 1.00 82.38 252 LYS A C 1
ATOM 2023 O O . LYS A 1 252 ? -15.970 -19.949 3.464 1.00 82.38 252 LYS A O 1
ATOM 2028 N N . GLY A 1 253 ? -15.196 -17.907 2.900 1.00 84.12 253 GLY A N 1
ATOM 2029 C CA . GLY A 1 253 ? -15.801 -17.204 4.026 1.00 84.12 253 GLY A CA 1
ATOM 2030 C C . GLY A 1 253 ? -17.330 -17.158 3.942 1.00 84.12 253 GLY A C 1
ATOM 2031 O O . GLY A 1 253 ? -17.926 -17.149 2.863 1.00 84.12 253 GLY A O 1
ATOM 2032 N N . LYS A 1 254 ? -17.975 -17.089 5.102 1.00 88.06 254 LYS A N 1
ATOM 2033 C CA . LYS A 1 254 ? -19.402 -16.830 5.284 1.00 88.06 254 LYS A CA 1
ATOM 2034 C C . LYS A 1 254 ? -19.641 -15.350 5.535 1.00 88.06 254 LYS A C 1
ATOM 2036 O O . LYS A 1 254 ? -18.805 -14.650 6.100 1.00 88.06 254 LYS A O 1
ATOM 2041 N N . ARG A 1 255 ? -20.840 -14.884 5.181 1.00 90.00 255 ARG A N 1
ATOM 2042 C CA . ARG A 1 255 ? -21.260 -13.500 5.435 1.00 90.00 255 ARG A CA 1
ATOM 2043 C C . ARG A 1 255 ? -21.225 -13.155 6.927 1.00 90.00 255 ARG A C 1
ATOM 2045 O O . ARG A 1 255 ? -20.769 -12.075 7.279 1.00 90.00 255 ARG A O 1
ATOM 2052 N N . TYR A 1 256 ? -21.707 -14.040 7.793 1.00 91.12 256 TYR A N 1
ATOM 2053 C CA . TYR A 1 256 ? -21.654 -13.850 9.243 1.00 91.12 256 TYR A CA 1
ATOM 2054 C C . TYR A 1 256 ? -20.769 -14.937 9.860 1.00 91.12 256 TYR A C 1
ATOM 2056 O O . TYR A 1 256 ? -20.940 -16.108 9.498 1.00 91.12 256 TYR A O 1
ATOM 2064 N N . PRO A 1 257 ? -19.838 -14.578 10.760 1.00 91.75 257 PRO A N 1
ATOM 2065 C CA . PRO A 1 257 ? -18.988 -15.547 11.430 1.00 91.75 257 PRO A CA 1
ATOM 2066 C C . PRO A 1 257 ? -19.834 -16.472 12.296 1.00 91.75 257 PRO A C 1
ATOM 2068 O O . PRO A 1 257 ? -20.712 -16.021 13.031 1.00 91.75 257 PRO A O 1
ATOM 2071 N N . THR A 1 258 ? -19.557 -17.770 12.256 1.00 89.62 258 THR A N 1
ATOM 2072 C CA . THR A 1 258 ? -20.088 -18.749 13.213 1.00 89.62 258 THR A CA 1
ATOM 2073 C C . THR A 1 258 ? -19.220 -18.836 14.462 1.00 89.62 258 THR A C 1
ATOM 2075 O O . THR A 1 258 ? -19.751 -19.066 15.549 1.00 89.62 258 THR A O 1
ATOM 2078 N N . TYR A 1 259 ? -17.924 -18.551 14.320 1.00 90.38 259 TYR A N 1
ATOM 2079 C CA . TYR A 1 259 ? -16.964 -18.453 15.411 1.00 90.38 259 TYR A CA 1
ATOM 2080 C C . TYR A 1 259 ? -15.971 -17.304 15.194 1.00 90.38 259 TYR A C 1
ATOM 2082 O O . TYR A 1 259 ? -15.726 -16.845 14.080 1.00 90.38 259 TYR A O 1
ATOM 2090 N N . PHE A 1 260 ? -15.391 -16.862 16.299 1.00 91.19 260 PHE A N 1
ATOM 2091 C CA . PHE A 1 260 ? -14.312 -15.893 16.420 1.00 91.19 260 PHE A CA 1
ATOM 2092 C C . PHE A 1 260 ? -13.529 -16.215 17.705 1.00 91.19 260 PHE A C 1
ATOM 2094 O O . PHE A 1 260 ? -13.928 -15.809 18.803 1.00 91.19 260 PHE A O 1
ATOM 2101 N N . LYS A 1 261 ? -12.471 -17.024 17.587 1.00 90.75 261 LYS A N 1
ATOM 2102 C CA . LYS A 1 261 ? -11.683 -17.552 18.722 1.00 90.75 261 LYS A CA 1
ATOM 2103 C C . LYS A 1 261 ? -10.189 -17.349 18.497 1.00 90.75 261 LYS A C 1
ATOM 2105 O O . LYS A 1 261 ? -9.778 -17.062 17.380 1.00 90.75 261 LYS A O 1
ATOM 2110 N N . PHE A 1 262 ? -9.354 -17.480 19.526 1.00 88.44 262 PHE A N 1
ATOM 2111 C CA . PHE A 1 262 ? -7.901 -17.388 19.339 1.00 88.44 262 PHE A CA 1
ATOM 2112 C C . PHE A 1 262 ? -7.393 -18.466 18.371 1.00 88.44 262 PHE A C 1
ATOM 2114 O O . PHE A 1 262 ? -7.785 -19.629 18.467 1.00 88.44 262 PHE A O 1
ATOM 2121 N N . LYS A 1 263 ? -6.480 -18.091 17.468 1.00 84.75 263 LYS A N 1
ATOM 2122 C CA . LYS A 1 263 ? -5.919 -19.014 16.473 1.00 84.75 263 LYS A CA 1
ATOM 2123 C C . LYS A 1 263 ? -5.294 -20.234 17.158 1.00 84.75 263 LYS A C 1
ATOM 2125 O O . LYS A 1 263 ? -4.407 -20.081 18.001 1.00 84.75 263 LYS A O 1
ATOM 2130 N N . GLY A 1 264 ? -5.746 -21.430 16.777 1.00 80.00 264 GLY A N 1
ATOM 2131 C CA . GLY A 1 264 ? -5.255 -22.699 17.326 1.00 80.00 264 GLY A CA 1
ATOM 2132 C C . GLY A 1 264 ? -5.643 -22.966 18.786 1.00 80.00 264 GLY A C 1
ATOM 2133 O O . GLY A 1 264 ? -4.996 -23.783 19.439 1.00 80.00 264 GLY A O 1
ATOM 2134 N N . LYS A 1 265 ? -6.656 -22.274 19.324 1.00 83.25 265 LYS A N 1
ATOM 2135 C CA . LYS A 1 265 ? -7.181 -22.507 20.675 1.00 83.25 265 LYS A CA 1
ATOM 2136 C C . LYS A 1 265 ? -8.702 -22.600 20.668 1.00 83.25 265 LYS A C 1
ATOM 2138 O O . LYS A 1 265 ? -9.373 -22.032 19.809 1.00 83.25 265 LYS A O 1
ATOM 2143 N N . ASP A 1 266 ? -9.240 -23.285 21.667 1.00 81.88 266 ASP A N 1
ATOM 2144 C CA . ASP A 1 266 ? -10.679 -23.352 21.901 1.00 81.88 266 ASP A CA 1
ATOM 2145 C C . ASP A 1 266 ? -11.180 -22.213 22.791 1.00 81.88 266 ASP A C 1
ATOM 2147 O O . ASP A 1 266 ? -10.410 -21.510 23.454 1.00 81.88 266 ASP A O 1
ATOM 2151 N N . TYR A 1 267 ? -12.498 -22.011 22.772 1.00 78.12 267 TYR A N 1
ATOM 2152 C CA . TYR A 1 267 ? -13.155 -21.015 23.608 1.00 78.12 267 TYR A CA 1
ATOM 2153 C C . TYR A 1 267 ? -12.926 -21.290 25.096 1.00 78.12 267 TYR A C 1
ATOM 2155 O O . TYR A 1 267 ? -12.926 -22.435 25.540 1.00 78.12 267 TYR A O 1
ATOM 2163 N N . GLY A 1 268 ? -12.744 -20.217 25.868 1.00 71.06 268 GLY A N 1
ATOM 2164 C CA . GLY A 1 268 ? -12.496 -20.285 27.311 1.00 71.06 268 GLY A CA 1
ATOM 2165 C C . GLY A 1 268 ? -11.021 -20.400 27.705 1.00 71.06 268 GLY A C 1
ATOM 2166 O O . GLY A 1 268 ? -10.710 -20.312 28.890 1.00 71.06 268 GLY A O 1
ATOM 2167 N N . VAL A 1 269 ? -10.095 -20.539 26.748 1.00 76.56 269 VAL A N 1
ATOM 2168 C CA . VAL A 1 269 ? -8.656 -20.516 27.047 1.00 76.56 269 VAL A CA 1
ATOM 2169 C C . VAL A 1 269 ? -8.176 -19.076 27.230 1.00 76.56 269 VAL A C 1
ATOM 2171 O O . VAL A 1 269 ? -8.146 -18.299 26.276 1.00 76.56 269 VAL A O 1
ATOM 2174 N N . GLU A 1 270 ? -7.725 -18.741 28.440 1.00 75.44 270 GLU A N 1
ATOM 2175 C CA . GLU A 1 270 ? -7.057 -17.467 28.716 1.00 75.44 270 GLU A CA 1
ATOM 2176 C C . GLU A 1 270 ? -5.701 -17.422 27.987 1.00 75.44 270 GLU A C 1
ATOM 2178 O O . GLU A 1 270 ? -4.796 -18.231 28.225 1.00 75.44 270 GLU A O 1
ATOM 2183 N N . LEU A 1 271 ? -5.551 -16.493 27.042 1.00 84.12 271 LEU A N 1
ATOM 2184 C CA . LEU A 1 271 ? -4.290 -16.291 26.334 1.00 84.12 271 LEU A CA 1
ATOM 2185 C C . LEU A 1 271 ? -3.388 -15.368 27.156 1.00 84.12 271 LEU A C 1
ATOM 2187 O O . LEU A 1 271 ? -3.744 -14.223 27.399 1.00 84.12 271 LEU A O 1
ATOM 2191 N N . ARG A 1 272 ? -2.197 -15.844 27.529 1.00 85.06 272 ARG A N 1
ATOM 2192 C CA . ARG A 1 272 ? -1.154 -15.019 28.153 1.00 85.06 272 ARG A CA 1
ATOM 2193 C C . ARG A 1 272 ? -0.025 -14.761 27.166 1.00 85.06 272 ARG A C 1
ATOM 2195 O O . ARG A 1 272 ? 0.436 -15.693 26.502 1.00 85.06 272 ARG A O 1
ATOM 2202 N N . ARG A 1 273 ? 0.384 -13.502 27.038 1.00 84.38 273 ARG A N 1
ATOM 2203 C CA . ARG A 1 273 ? 1.439 -13.042 26.126 1.00 84.38 273 ARG A CA 1
ATOM 2204 C C . ARG A 1 273 ? 2.351 -12.066 26.854 1.00 84.38 273 ARG A C 1
ATOM 2206 O O . ARG A 1 273 ? 1.882 -11.265 27.649 1.00 84.38 273 ARG A O 1
ATOM 2213 N N . ASP A 1 274 ? 3.631 -12.096 26.520 1.00 81.75 274 ASP A N 1
ATOM 2214 C CA . ASP A 1 274 ? 4.577 -11.078 26.962 1.00 81.75 274 ASP A CA 1
ATOM 2215 C C . ASP A 1 274 ? 4.669 -9.970 25.912 1.00 81.75 274 ASP A C 1
ATOM 2217 O O . ASP A 1 274 ? 4.703 -10.258 24.711 1.00 81.75 274 ASP A O 1
ATOM 2221 N N . CYS A 1 275 ? 4.733 -8.714 26.350 1.00 78.88 275 CYS A N 1
ATOM 2222 C CA . CYS A 1 275 ? 4.968 -7.575 25.469 1.00 78.88 275 CYS A CA 1
ATOM 2223 C C . CYS A 1 275 ? 5.933 -6.593 26.126 1.00 78.88 275 CYS A C 1
ATOM 2225 O O . CYS A 1 275 ? 5.727 -6.193 27.268 1.00 78.88 275 CYS A O 1
ATOM 2227 N N . HIS A 1 276 ? 6.984 -6.204 25.411 1.00 76.31 276 HIS A N 1
ATOM 2228 C CA . HIS A 1 276 ? 7.898 -5.160 25.869 1.00 76.31 276 HIS A CA 1
ATOM 2229 C C . HIS A 1 276 ? 7.233 -3.782 25.736 1.00 76.31 276 HIS A C 1
ATOM 2231 O O . HIS A 1 276 ? 6.467 -3.578 24.793 1.00 76.31 276 HIS A O 1
ATOM 2237 N N . VAL A 1 277 ? 7.541 -2.840 26.638 1.00 73.88 277 VAL A N 1
ATOM 2238 C CA . VAL A 1 277 ? 6.960 -1.473 26.647 1.00 73.88 277 VAL A CA 1
ATOM 2239 C C . VAL A 1 277 ? 7.090 -0.768 25.288 1.00 73.88 277 VAL A C 1
ATOM 2241 O O . VAL A 1 277 ? 6.180 -0.070 24.855 1.00 73.88 277 VAL A O 1
ATOM 2244 N N . ASN A 1 278 ? 8.199 -0.992 24.580 1.00 69.12 278 ASN A N 1
ATOM 2245 C CA . ASN A 1 278 ? 8.493 -0.398 23.275 1.00 69.12 278 ASN A CA 1
ATOM 2246 C C . ASN A 1 278 ? 8.018 -1.230 22.068 1.00 69.12 278 ASN A C 1
ATOM 2248 O O . ASN A 1 278 ? 8.423 -0.950 20.941 1.00 69.12 278 ASN A O 1
ATOM 2252 N N . MET A 1 279 ? 7.206 -2.270 22.272 1.00 69.81 279 MET A N 1
ATOM 2253 C CA . MET A 1 279 ? 6.724 -3.147 21.203 1.00 69.81 279 MET A CA 1
ATOM 2254 C C . MET A 1 279 ? 5.197 -3.159 21.118 1.00 69.81 279 MET A C 1
ATOM 2256 O O . MET A 1 279 ? 4.493 -3.012 22.114 1.00 69.81 279 MET A O 1
ATOM 2260 N N . ARG A 1 280 ? 4.674 -3.383 19.907 1.00 73.38 280 ARG A N 1
ATOM 2261 C CA . ARG A 1 280 ? 3.242 -3.631 19.689 1.00 73.38 280 ARG A CA 1
ATOM 2262 C C . ARG A 1 280 ? 2.918 -5.091 19.982 1.00 73.38 280 ARG A C 1
ATOM 2264 O O . ARG A 1 280 ? 3.652 -5.992 19.571 1.00 73.38 280 ARG A O 1
ATOM 2271 N N . CYS A 1 281 ? 1.790 -5.340 20.642 1.00 80.62 281 CYS A N 1
ATOM 2272 C CA . CYS A 1 281 ? 1.317 -6.700 20.864 1.00 80.62 281 CYS A CA 1
ATOM 2273 C C . CYS A 1 281 ? 0.447 -7.152 19.688 1.00 80.62 281 CYS A C 1
ATOM 2275 O O . CYS A 1 281 ? -0.451 -6.425 19.260 1.00 80.62 281 CYS A O 1
ATOM 2277 N N . ARG A 1 282 ? 0.690 -8.370 19.188 1.00 84.50 282 ARG A N 1
ATOM 2278 C CA . ARG A 1 282 ? -0.125 -9.012 18.151 1.00 84.50 282 ARG A CA 1
ATOM 2279 C C . ARG A 1 282 ? -0.865 -10.218 18.717 1.00 84.50 282 ARG A C 1
ATOM 2281 O O . ARG A 1 282 ? -0.241 -11.167 19.197 1.00 84.50 282 ARG A O 1
ATOM 2288 N N . ILE A 1 283 ? -2.183 -10.217 18.554 1.00 87.88 283 ILE A N 1
ATOM 2289 C CA . ILE A 1 283 ? -3.081 -11.317 18.900 1.00 87.88 283 ILE A CA 1
ATOM 2290 C C . ILE A 1 283 ? -3.761 -11.806 17.621 1.00 87.88 283 ILE A C 1
ATOM 2292 O O . ILE A 1 283 ? -4.290 -11.012 16.848 1.00 87.88 283 ILE A O 1
ATOM 2296 N N . ALA A 1 284 ? -3.712 -13.113 17.372 1.00 88.56 284 ALA A N 1
ATOM 2297 C CA . ALA A 1 284 ? -4.321 -13.728 16.197 1.00 88.56 284 ALA A CA 1
ATOM 2298 C C . ALA A 1 284 ? -5.584 -14.501 16.587 1.00 88.56 284 ALA A C 1
ATOM 2300 O O . ALA A 1 284 ? -5.567 -15.314 17.516 1.00 88.56 284 ALA A O 1
ATOM 2301 N N . PHE A 1 285 ? -6.646 -14.269 15.831 1.00 89.69 285 PHE A N 1
ATOM 2302 C CA . PHE A 1 285 ? -7.937 -14.925 15.906 1.00 89.69 285 PHE A CA 1
ATOM 2303 C C . PHE A 1 285 ? -8.198 -15.714 14.625 1.00 89.69 285 PHE A C 1
ATOM 2305 O O . PHE A 1 285 ? -7.625 -15.439 13.571 1.00 89.69 285 PHE A O 1
ATOM 2312 N N . GLU A 1 286 ? -9.080 -16.690 14.740 1.00 89.62 286 GLU A N 1
ATOM 2313 C CA . GLU A 1 286 ? -9.586 -17.515 13.661 1.00 89.62 286 GLU A CA 1
ATOM 2314 C C . GLU A 1 286 ? -11.108 -17.366 13.599 1.00 89.62 286 GLU A C 1
ATOM 2316 O O . GLU A 1 286 ? -11.789 -17.343 14.633 1.00 89.62 286 GLU A O 1
ATOM 2321 N N . THR A 1 287 ? -11.627 -17.241 12.385 1.00 91.31 287 THR A N 1
ATOM 2322 C CA . THR A 1 287 ? -13.038 -17.044 12.071 1.00 91.31 287 THR A CA 1
ATOM 2323 C C . THR A 1 287 ? -13.343 -17.582 10.674 1.00 91.31 287 THR A C 1
ATOM 2325 O O . THR A 1 287 ? -12.452 -17.712 9.842 1.00 91.31 287 THR A O 1
ATOM 2328 N N . ASP A 1 288 ? -14.606 -17.872 10.387 1.00 90.25 288 ASP A N 1
ATOM 2329 C CA . ASP A 1 288 ? -15.081 -18.231 9.051 1.00 90.25 288 ASP A CA 1
ATOM 2330 C C . ASP A 1 288 ? -15.724 -17.049 8.310 1.00 90.25 288 ASP A C 1
ATOM 2332 O O . ASP A 1 288 ? -16.403 -17.266 7.313 1.00 90.25 288 ASP A O 1
ATOM 2336 N N . ALA A 1 289 ? -15.540 -15.806 8.764 1.00 88.75 289 ALA A N 1
ATOM 2337 C CA . ALA A 1 289 ? -16.056 -14.617 8.083 1.00 88.75 289 ALA A CA 1
ATOM 2338 C C . ALA A 1 289 ? -15.297 -14.260 6.787 1.00 88.75 289 ALA A C 1
ATOM 2340 O O . ALA A 1 289 ? -14.097 -14.502 6.651 1.00 88.75 289 ALA A O 1
ATOM 2341 N N . VAL A 1 290 ? -16.011 -13.640 5.843 1.00 88.94 290 VAL A N 1
ATOM 2342 C CA . VAL A 1 290 ? -15.450 -12.967 4.654 1.00 88.94 290 VAL A CA 1
ATOM 2343 C C . VAL A 1 290 ? -14.587 -11.749 5.026 1.00 88.94 290 VAL A C 1
ATOM 2345 O O . VAL A 1 290 ? -14.814 -11.120 6.056 1.00 88.94 290 VAL A O 1
ATOM 2348 N N . ASN A 1 291 ? -13.604 -11.401 4.186 1.00 87.69 291 ASN A N 1
ATOM 2349 C CA . ASN A 1 291 ? -12.575 -10.388 4.492 1.00 87.69 291 ASN A CA 1
ATOM 2350 C C . ASN A 1 291 ? -13.127 -8.969 4.719 1.00 87.69 291 ASN A C 1
ATOM 2352 O O . ASN A 1 291 ? -12.529 -8.189 5.453 1.00 87.69 291 ASN A O 1
ATOM 2356 N N . ASP A 1 292 ? -14.275 -8.642 4.126 1.00 84.88 292 ASP A N 1
ATOM 2357 C CA . ASP A 1 292 ? -14.967 -7.353 4.246 1.00 84.88 292 ASP A CA 1
ATOM 2358 C C . ASP A 1 292 ? -15.922 -7.284 5.453 1.00 84.88 292 ASP A C 1
ATOM 2360 O O . ASP A 1 292 ? -16.658 -6.311 5.619 1.00 84.88 292 ASP A O 1
ATOM 2364 N N . TYR A 1 293 ? -15.940 -8.303 6.320 1.00 90.44 293 TYR A N 1
ATOM 2365 C CA . TYR A 1 293 ? -16.897 -8.402 7.425 1.00 90.44 293 TYR A CA 1
ATOM 2366 C C . TYR A 1 293 ? -16.945 -7.151 8.316 1.00 90.44 293 TYR A C 1
ATOM 2368 O O . TYR A 1 293 ? -18.037 -6.714 8.670 1.00 90.44 293 TYR A O 1
ATOM 2376 N N . PHE A 1 294 ? -15.795 -6.551 8.640 1.00 88.75 294 PHE A N 1
ATOM 2377 C CA . PHE A 1 294 ? -15.710 -5.356 9.494 1.00 88.75 294 PHE A CA 1
ATOM 2378 C C . PHE A 1 294 ? -15.927 -4.026 8.754 1.00 88.75 294 PHE A C 1
ATOM 2380 O O . PHE A 1 294 ? -15.952 -2.976 9.389 1.00 88.75 294 PHE A O 1
ATOM 2387 N N . SER A 1 295 ? -16.040 -4.045 7.426 1.00 82.50 295 SER A N 1
ATOM 2388 C CA . SER A 1 295 ? -15.973 -2.838 6.588 1.00 82.50 295 SER A CA 1
ATOM 2389 C C . SER A 1 295 ? -17.094 -2.704 5.566 1.00 82.50 295 SER A C 1
ATOM 2391 O O . SER A 1 295 ? -17.156 -1.688 4.888 1.00 82.50 295 SER A O 1
ATOM 2393 N N . ARG A 1 296 ? -17.928 -3.730 5.387 1.00 84.62 296 ARG A N 1
ATOM 2394 C CA . ARG A 1 296 ? -19.027 -3.715 4.418 1.00 84.62 296 ARG A CA 1
ATOM 2395 C C . ARG A 1 296 ? -20.077 -2.653 4.748 1.00 84.62 296 ARG A C 1
ATOM 2397 O O . ARG A 1 296 ? -20.397 -2.430 5.914 1.00 84.62 296 ARG A O 1
ATOM 2404 N N . ASP A 1 297 ? -20.704 -2.111 3.710 1.00 74.94 297 ASP A N 1
ATOM 2405 C CA . ASP A 1 297 ? -21.736 -1.074 3.849 1.00 74.94 297 ASP A CA 1
ATOM 2406 C C . ASP A 1 297 ? -22.997 -1.585 4.547 1.00 74.94 297 ASP A C 1
ATOM 2408 O O . ASP A 1 297 ? -23.654 -0.879 5.313 1.00 74.94 297 ASP A O 1
ATOM 2412 N N . VAL A 1 298 ? -23.348 -2.842 4.271 1.00 80.56 298 VAL A N 1
ATOM 2413 C CA . VAL A 1 298 ? -24.580 -3.458 4.754 1.00 80.56 298 VAL A CA 1
ATOM 2414 C C . VAL A 1 298 ? -24.246 -4.438 5.872 1.00 80.56 298 VAL A C 1
ATOM 2416 O O . VAL A 1 298 ? -23.756 -5.545 5.641 1.00 80.56 298 VAL A O 1
ATOM 2419 N N . ASP A 1 299 ? -24.584 -4.031 7.094 1.00 86.12 299 ASP A N 1
ATOM 2420 C CA . ASP A 1 299 ? -24.442 -4.793 8.342 1.00 86.12 299 ASP A CA 1
ATOM 2421 C C . ASP A 1 299 ? -22.997 -5.096 8.755 1.00 86.12 299 ASP A C 1
ATOM 2423 O O . ASP A 1 299 ? -22.669 -6.268 8.985 1.00 86.12 299 ASP A O 1
ATOM 2427 N N . PRO A 1 300 ? -22.105 -4.097 8.825 1.00 89.50 300 PRO A N 1
ATOM 2428 C CA . PRO A 1 300 ? -20.728 -4.332 9.241 1.00 89.50 300 PRO A CA 1
ATOM 2429 C C . PRO A 1 300 ? -20.671 -5.011 10.611 1.00 89.50 300 PRO A C 1
ATOM 2431 O O . PRO A 1 300 ? -21.490 -4.756 11.496 1.00 89.50 300 PRO A O 1
ATOM 2434 N N . GLY A 1 301 ? -19.703 -5.908 10.767 1.00 89.62 301 GLY A N 1
ATOM 2435 C CA . GLY A 1 301 ? -19.308 -6.410 12.070 1.00 89.62 301 GLY A CA 1
ATOM 2436 C C . GLY A 1 301 ? -18.636 -5.303 12.871 1.00 89.62 301 GLY A C 1
ATOM 2437 O O . GLY A 1 301 ? -17.861 -4.512 12.335 1.00 89.62 301 GLY A O 1
ATOM 2438 N N . GLU A 1 302 ? -18.901 -5.276 14.167 1.00 90.00 302 GLU A N 1
ATOM 2439 C CA . GLU A 1 302 ? -18.290 -4.337 15.096 1.00 90.00 302 GLU A CA 1
ATOM 2440 C C . GLU A 1 302 ? -17.242 -5.062 15.934 1.00 90.00 302 GLU A C 1
ATOM 2442 O O . GLU A 1 302 ? -17.442 -6.196 16.379 1.00 90.00 302 GLU A O 1
ATOM 2447 N N . VAL A 1 303 ? -16.111 -4.395 16.146 1.00 90.81 303 VAL A N 1
ATOM 2448 C CA . VAL A 1 303 ? -15.061 -4.837 17.059 1.00 90.81 303 VAL A CA 1
ATOM 2449 C C . VAL A 1 303 ? -14.852 -3.761 18.114 1.00 90.81 303 VAL A C 1
ATOM 2451 O O . VAL A 1 303 ? -14.799 -2.574 17.799 1.00 90.81 303 VAL A O 1
ATOM 2454 N N . ALA A 1 304 ? -14.737 -4.186 19.367 1.00 90.06 304 ALA A N 1
ATOM 2455 C CA . ALA A 1 304 ? -14.414 -3.330 20.493 1.00 90.06 304 ALA A CA 1
ATOM 2456 C C . ALA A 1 304 ? -13.354 -4.003 21.368 1.00 90.06 304 ALA A C 1
ATOM 2458 O O . ALA A 1 304 ? -13.376 -5.217 21.586 1.00 90.06 304 ALA A O 1
ATOM 2459 N N . LEU A 1 305 ? -12.413 -3.209 21.875 1.00 91.00 305 LEU A N 1
ATOM 2460 C CA . LEU A 1 305 ? -11.365 -3.669 22.775 1.00 91.00 305 LEU A CA 1
ATOM 2461 C C . LEU A 1 305 ? -11.438 -2.880 24.080 1.00 91.00 305 LEU A C 1
ATOM 2463 O O . LEU A 1 305 ? -11.453 -1.649 24.066 1.00 91.00 305 LEU A O 1
ATOM 2467 N N . TYR A 1 306 ? -11.442 -3.594 25.200 1.00 91.44 306 TYR A N 1
ATOM 2468 C CA . TYR A 1 306 ? -11.504 -3.014 26.538 1.00 91.44 306 TYR A CA 1
ATOM 2469 C C . TYR A 1 306 ? -10.344 -3.499 27.400 1.00 91.44 306 TYR A C 1
ATOM 2471 O O . TYR A 1 306 ? -9.947 -4.659 27.303 1.00 91.44 306 TYR A O 1
ATOM 2479 N N . ILE A 1 307 ? -9.848 -2.637 28.286 1.00 90.12 307 ILE A N 1
ATOM 2480 C CA . ILE A 1 307 ? -9.034 -3.040 29.434 1.00 90.12 307 ILE A CA 1
ATOM 2481 C C . ILE A 1 307 ? -9.981 -3.300 30.601 1.00 90.12 307 ILE A C 1
ATOM 2483 O O . ILE A 1 307 ? -10.867 -2.492 30.892 1.00 90.12 307 ILE A O 1
ATOM 2487 N N . VAL A 1 308 ? -9.801 -4.440 31.259 1.00 89.81 308 VAL A N 1
ATOM 2488 C CA . VAL A 1 308 ? -10.619 -4.863 32.395 1.00 89.81 308 VAL A CA 1
ATOM 2489 C C . VAL A 1 308 ? -9.799 -4.729 33.673 1.00 89.81 308 VAL A C 1
ATOM 2491 O O . VAL A 1 308 ? -8.775 -5.393 33.831 1.00 89.81 308 VAL A O 1
ATOM 2494 N N . SER A 1 309 ? -10.265 -3.883 34.593 1.00 85.50 309 SER A N 1
ATOM 2495 C CA . SER A 1 309 ? -9.703 -3.732 35.939 1.00 85.50 309 SER A CA 1
ATOM 2496 C C . SER A 1 309 ? -10.817 -3.899 36.972 1.00 85.50 309 SER A C 1
ATOM 2498 O O . SER A 1 309 ? -11.663 -3.016 37.148 1.00 85.50 309 SER A O 1
ATOM 2500 N N . GLY A 1 310 ? -10.869 -5.069 37.614 1.00 80.56 310 GLY A N 1
ATOM 2501 C CA . GLY A 1 310 ? -11.987 -5.451 38.480 1.00 80.56 310 GLY A CA 1
ATOM 2502 C C . GLY A 1 310 ? -13.319 -5.450 37.720 1.00 80.56 310 GLY A C 1
ATOM 2503 O O . GLY A 1 310 ? -13.465 -6.149 36.720 1.00 80.56 310 GLY A O 1
ATOM 2504 N N . GLU A 1 311 ? -14.280 -4.646 38.182 1.00 78.44 311 GLU A N 1
ATOM 2505 C CA . GLU A 1 311 ? -15.593 -4.473 37.537 1.00 78.44 311 GLU A CA 1
ATOM 2506 C C . GLU A 1 311 ? -15.610 -3.374 36.460 1.00 78.44 311 GLU A C 1
ATOM 2508 O O . GLU A 1 311 ? -16.568 -3.266 35.692 1.00 78.44 311 GLU A O 1
ATOM 2513 N N . THR A 1 312 ? -14.556 -2.557 36.369 1.00 84.88 312 THR A N 1
ATOM 2514 C CA . THR A 1 312 ? -14.489 -1.455 35.401 1.00 84.88 312 THR A CA 1
ATOM 2515 C C . THR A 1 312 ? -13.943 -1.909 34.050 1.00 84.88 312 THR A C 1
ATOM 2517 O O . THR A 1 312 ? -12.968 -2.662 33.970 1.00 84.88 312 THR A O 1
ATOM 2520 N N . ARG A 1 313 ? -14.576 -1.424 32.974 1.00 88.38 313 ARG A N 1
ATOM 2521 C CA . ARG A 1 313 ? -14.139 -1.609 31.585 1.00 88.38 313 ARG A CA 1
ATOM 2522 C C . ARG A 1 313 ? -13.812 -0.251 30.981 1.00 88.38 313 ARG A C 1
ATOM 2524 O O . ARG A 1 313 ? -14.699 0.594 30.881 1.00 88.38 313 ARG A O 1
ATOM 2531 N N . SER A 1 314 ? -12.567 -0.047 30.566 1.00 87.19 314 SER A N 1
ATOM 2532 C CA . SER A 1 314 ? -12.155 1.154 29.836 1.00 87.19 314 SER A CA 1
ATOM 2533 C C . SER A 1 314 ? -11.904 0.820 28.361 1.00 87.19 314 SER A C 1
ATOM 2535 O O . SER A 1 314 ? -11.238 -0.175 28.071 1.00 87.19 314 SER A O 1
ATOM 2537 N N . PRO A 1 315 ? -12.446 1.595 27.405 1.00 86.88 315 PRO A N 1
ATOM 2538 C CA . PRO A 1 315 ? -12.222 1.349 25.984 1.00 86.88 315 PRO A CA 1
ATOM 2539 C C . PRO A 1 315 ? -10.774 1.665 25.592 1.00 86.88 315 PRO A C 1
ATOM 2541 O O . PRO A 1 315 ? -10.194 2.655 26.038 1.00 86.88 315 PRO A O 1
ATOM 2544 N N . VAL A 1 316 ? -10.200 0.835 24.724 1.00 84.62 316 VAL A N 1
ATOM 2545 C CA . VAL A 1 316 ? -8.875 1.054 24.134 1.00 84.62 316 VAL A CA 1
ATOM 2546 C C . VAL A 1 316 ? -9.039 1.816 22.828 1.00 84.62 316 VAL A C 1
ATOM 2548 O O . VAL A 1 316 ? -9.776 1.381 21.949 1.00 84.62 316 VAL A O 1
ATOM 2551 N N . GLN A 1 317 ? -8.341 2.943 22.689 1.00 74.06 317 GLN A N 1
ATOM 2552 C CA . GLN A 1 317 ? -8.479 3.812 21.516 1.00 74.06 317 GLN A CA 1
ATOM 2553 C C . GLN A 1 317 ? -7.508 3.464 20.381 1.00 74.06 317 GLN A C 1
ATOM 2555 O O . GLN A 1 317 ? -7.855 3.644 19.227 1.00 74.06 317 GLN A O 1
ATOM 2560 N N . ASN A 1 318 ? -6.320 2.924 20.666 1.00 74.88 318 ASN A N 1
ATOM 2561 C CA . ASN A 1 318 ? -5.279 2.727 19.649 1.00 74.88 318 ASN A CA 1
ATOM 2562 C C . ASN A 1 318 ? -5.033 1.239 19.376 1.00 74.88 318 ASN A C 1
ATOM 2564 O O . ASN A 1 318 ? -4.064 0.643 19.859 1.00 74.88 318 ASN A O 1
ATOM 2568 N N . TYR A 1 319 ? -5.934 0.634 18.604 1.00 82.69 319 TYR A N 1
ATOM 2569 C CA . TYR A 1 319 ? -5.769 -0.722 18.095 1.00 82.69 319 TYR A CA 1
ATOM 2570 C C . TYR A 1 319 ? -6.236 -0.824 16.643 1.00 82.69 319 TYR A C 1
ATOM 2572 O O . TYR A 1 319 ? -7.110 -0.085 16.202 1.00 82.69 319 TYR A O 1
ATOM 2580 N N . ASN A 1 320 ? -5.664 -1.783 15.921 1.00 79.56 320 ASN A N 1
ATOM 2581 C CA . ASN A 1 320 ? -6.029 -2.110 14.550 1.00 79.56 320 ASN A CA 1
ATOM 2582 C C . ASN A 1 320 ? -6.443 -3.579 14.477 1.00 79.56 320 ASN A C 1
ATOM 2584 O O . ASN A 1 320 ? -5.765 -4.450 15.032 1.00 79.56 320 ASN A O 1
ATOM 2588 N N . MET A 1 321 ? -7.528 -3.860 13.761 1.00 84.94 321 MET A N 1
ATOM 2589 C CA . MET A 1 321 ? -7.969 -5.217 13.444 1.00 84.94 321 MET A CA 1
ATOM 2590 C C . MET A 1 321 ? -7.940 -5.380 11.927 1.00 84.94 321 MET A C 1
ATOM 2592 O O . MET A 1 321 ? -8.505 -4.563 11.212 1.00 84.94 321 MET A O 1
ATOM 2596 N N . ASN A 1 322 ? -7.296 -6.430 11.424 1.00 84.19 322 ASN A N 1
ATOM 2597 C CA . ASN A 1 322 ? -7.472 -6.849 10.032 1.00 84.19 322 ASN A CA 1
ATOM 2598 C C . ASN A 1 322 ? -8.098 -8.239 9.984 1.00 84.19 322 ASN A C 1
ATOM 2600 O O . ASN A 1 322 ? -7.942 -8.999 10.939 1.00 84.19 322 ASN A O 1
ATOM 2604 N N . LEU A 1 323 ? -8.761 -8.572 8.880 1.00 84.75 323 LEU A N 1
ATOM 2605 C CA . LEU A 1 323 ? -9.260 -9.914 8.609 1.00 84.75 323 LEU A CA 1
ATOM 2606 C C . LEU A 1 323 ? -8.816 -10.347 7.215 1.00 84.75 323 LEU A C 1
ATOM 2608 O O . LEU A 1 323 ? -9.132 -9.696 6.229 1.00 84.75 323 LEU A O 1
ATOM 2612 N N . GLN A 1 324 ? -8.090 -11.460 7.141 1.00 84.25 324 GLN A N 1
ATOM 2613 C CA . GLN A 1 324 ? -7.667 -12.049 5.878 1.00 84.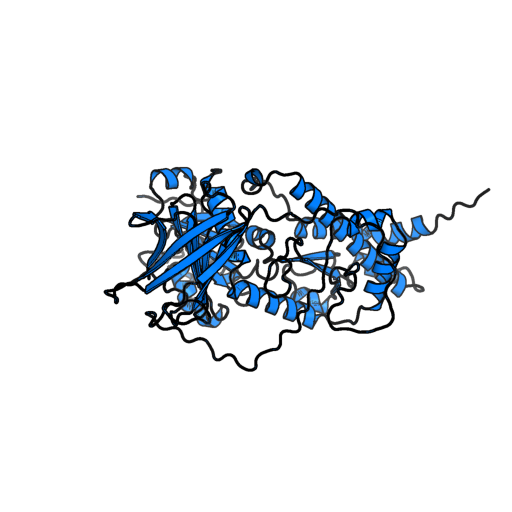25 324 GLN A CA 1
ATOM 2614 C C . GLN A 1 324 ? -7.888 -13.555 5.909 1.00 84.25 324 GLN A C 1
ATOM 2616 O O . GLN A 1 324 ? -7.258 -14.251 6.702 1.00 84.25 324 GLN A O 1
ATOM 2621 N N . ASN A 1 325 ? -8.738 -14.048 5.012 1.00 85.56 325 ASN A N 1
ATOM 2622 C CA . ASN A 1 325 ? -9.017 -15.462 4.773 1.00 85.56 325 ASN A CA 1
ATOM 2623 C C . ASN A 1 325 ? -9.248 -16.237 6.082 1.00 85.56 325 ASN A C 1
ATOM 2625 O O . ASN A 1 325 ? -8.593 -17.238 6.359 1.00 85.56 325 ASN A O 1
ATOM 2629 N N . GLY A 1 326 ? -10.123 -15.697 6.933 1.00 84.94 326 GLY A N 1
ATOM 2630 C CA . GLY A 1 326 ? -10.475 -16.298 8.218 1.00 84.94 326 GLY A CA 1
ATOM 2631 C C . GLY A 1 326 ? -9.471 -16.080 9.352 1.00 84.94 326 GLY A C 1
ATOM 2632 O O . GLY A 1 326 ? -9.710 -16.512 10.476 1.00 84.94 326 GLY A O 1
ATOM 2633 N N . ILE A 1 327 ? -8.365 -15.373 9.116 1.00 85.81 327 ILE A N 1
ATOM 2634 C CA . ILE A 1 327 ? -7.413 -14.990 10.162 1.00 85.81 327 ILE A CA 1
ATOM 2635 C C . ILE A 1 327 ? -7.600 -13.511 10.484 1.00 85.81 327 ILE A C 1
ATOM 2637 O O . ILE A 1 327 ? -7.236 -12.642 9.688 1.00 85.81 327 ILE A O 1
ATOM 2641 N N . ALA A 1 328 ? -8.116 -13.221 11.678 1.00 87.12 328 ALA A N 1
ATOM 2642 C CA . ALA A 1 328 ? -8.205 -11.858 12.186 1.00 87.12 328 ALA A CA 1
ATOM 2643 C C . ALA A 1 328 ? -6.982 -11.519 13.050 1.00 87.12 328 ALA A C 1
ATOM 2645 O O . ALA A 1 328 ? -6.656 -12.242 13.988 1.00 87.12 328 ALA A O 1
ATOM 2646 N N . SER A 1 329 ? -6.265 -10.438 12.744 1.00 86.31 329 SER A N 1
ATOM 2647 C CA . SER A 1 329 ? -5.082 -10.018 13.507 1.00 86.31 329 SER A CA 1
ATOM 2648 C C . SER A 1 329 ? -5.330 -8.695 14.219 1.00 86.31 329 SER A C 1
A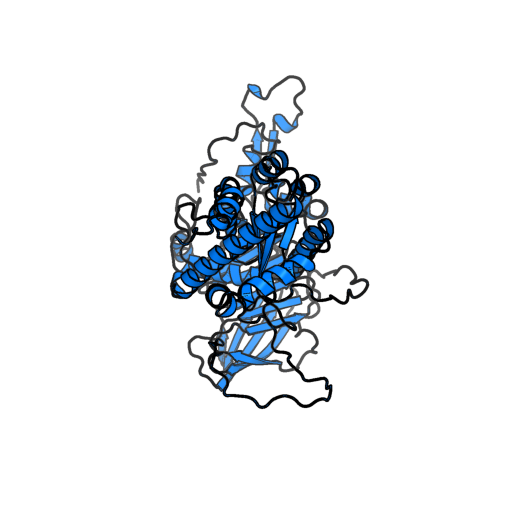TOM 2650 O O . SER A 1 329 ? -5.374 -7.645 13.579 1.00 86.31 329 SER A O 1
ATOM 2652 N N . LEU A 1 330 ? -5.413 -8.754 15.548 1.00 87.62 330 LEU A N 1
ATOM 2653 C CA . LEU A 1 330 ? -5.463 -7.590 16.424 1.00 87.62 330 LEU A CA 1
ATOM 2654 C C . LEU A 1 330 ? -4.049 -7.130 16.753 1.00 87.62 330 LEU A C 1
ATOM 2656 O O . LEU A 1 330 ? -3.210 -7.917 17.203 1.00 87.62 330 LEU A O 1
ATOM 2660 N N . ARG A 1 331 ? -3.807 -5.839 16.567 1.00 83.69 331 ARG A N 1
ATOM 2661 C CA . ARG A 1 331 ? -2.586 -5.157 16.979 1.00 83.69 331 ARG A CA 1
ATOM 2662 C C . ARG A 1 331 ? -2.936 -4.003 17.886 1.00 83.69 331 ARG A C 1
ATOM 2664 O O . ARG A 1 331 ? -3.798 -3.202 17.547 1.00 83.69 331 ARG A O 1
ATOM 2671 N N . LEU A 1 332 ? -2.264 -3.930 19.024 1.00 84.25 332 LEU A N 1
ATOM 2672 C CA . LEU A 1 332 ? -2.495 -2.883 20.009 1.00 84.25 332 LEU A CA 1
ATOM 2673 C C . LEU A 1 332 ? -1.171 -2.360 20.561 1.00 84.25 332 LEU A C 1
ATOM 2675 O O . LEU A 1 332 ? -0.191 -3.103 20.692 1.00 84.25 332 LEU A O 1
ATOM 2679 N N . VAL A 1 333 ? -1.166 -1.070 20.874 1.00 78.88 333 VAL A N 1
ATOM 2680 C CA . VAL A 1 333 ? -0.085 -0.408 21.605 1.00 78.88 333 VAL A CA 1
ATOM 2681 C C . VAL A 1 333 ? -0.416 -0.481 23.092 1.00 78.88 333 VAL A C 1
ATOM 2683 O O . VAL A 1 333 ? -1.576 -0.328 23.480 1.00 78.88 333 VAL A O 1
ATOM 2686 N N . LEU A 1 334 ? 0.589 -0.752 23.927 1.00 81.00 334 LEU A N 1
ATOM 2687 C CA . LEU A 1 334 ? 0.392 -0.727 25.372 1.00 81.00 334 LEU A CA 1
ATOM 2688 C C . LEU A 1 334 ? 0.018 0.695 25.833 1.00 81.00 334 LEU A C 1
ATOM 2690 O O . LEU A 1 334 ? 0.556 1.667 25.300 1.00 81.00 334 LEU A O 1
ATOM 2694 N N . PRO A 1 335 ? -0.888 0.847 26.814 1.00 78.31 335 PRO A N 1
ATOM 2695 C CA . PRO A 1 335 ? -1.227 2.155 27.368 1.00 78.31 335 PRO A CA 1
ATOM 2696 C C . PRO A 1 335 ? 0.008 2.880 27.915 1.00 78.31 335 PRO A C 1
ATOM 2698 O O . PRO A 1 335 ? 0.838 2.269 28.585 1.00 78.31 335 PRO A O 1
ATOM 2701 N N . ALA A 1 336 ? 0.111 4.192 27.690 1.00 73.62 336 ALA A N 1
ATOM 2702 C CA . ALA A 1 336 ? 1.277 4.987 28.098 1.00 73.62 336 ALA A CA 1
ATOM 2703 C C . ALA A 1 336 ? 1.540 4.985 29.619 1.00 73.62 336 ALA A C 1
ATOM 2705 O O . ALA A 1 336 ? 2.647 5.265 30.063 1.00 73.62 336 ALA A O 1
ATOM 2706 N N . ASN A 1 337 ? 0.525 4.667 30.421 1.00 77.56 337 ASN A N 1
ATOM 2707 C CA . ASN A 1 337 ? 0.587 4.614 31.878 1.00 77.56 337 ASN A CA 1
ATOM 2708 C C . ASN A 1 337 ? 0.942 3.225 32.447 1.00 77.56 337 ASN A C 1
ATOM 2710 O O . ASN A 1 337 ? 0.848 3.051 33.661 1.00 77.56 337 ASN A O 1
ATOM 2714 N N . CYS A 1 338 ? 1.305 2.242 31.615 1.00 79.12 338 CYS A N 1
ATOM 2715 C CA . CYS A 1 338 ? 1.700 0.914 32.094 1.00 79.12 338 CYS A CA 1
ATOM 2716 C C . CYS A 1 338 ? 3.121 0.891 32.683 1.00 79.12 338 CYS A C 1
ATOM 2718 O O . CYS A 1 338 ? 4.013 1.614 32.235 1.00 79.12 338 CYS A O 1
ATOM 2720 N N . GLN A 1 339 ? 3.333 0.042 33.687 1.00 82.69 339 GLN A N 1
ATOM 2721 C CA . GLN A 1 339 ? 4.624 -0.200 34.324 1.00 82.69 339 GLN A CA 1
ATOM 2722 C C . GLN A 1 339 ? 5.156 -1.595 33.987 1.00 82.69 339 GLN A C 1
ATOM 2724 O O . GLN A 1 339 ? 4.417 -2.535 33.688 1.00 82.69 339 GLN A O 1
ATOM 2729 N N . VAL A 1 340 ? 6.481 -1.740 34.033 1.00 84.38 340 VAL A N 1
ATOM 2730 C CA . VAL A 1 340 ? 7.142 -3.034 33.845 1.00 84.38 340 VAL A CA 1
ATOM 2731 C C . VAL A 1 340 ? 6.711 -3.995 34.954 1.00 84.38 340 VAL A C 1
ATOM 2733 O O . VAL A 1 340 ? 6.846 -3.684 36.134 1.00 84.38 340 VAL A O 1
ATOM 2736 N N . GLY A 1 341 ? 6.236 -5.178 34.566 1.00 82.81 341 GLY A N 1
ATOM 2737 C CA . GLY A 1 341 ? 5.680 -6.192 35.464 1.00 82.81 341 GLY A CA 1
ATOM 2738 C C . GLY A 1 341 ? 4.153 -6.176 35.567 1.00 82.81 341 GLY A C 1
ATOM 2739 O O . GLY A 1 341 ? 3.587 -7.087 36.174 1.00 82.81 341 GLY A O 1
ATOM 2740 N N . ASP A 1 342 ? 3.474 -5.198 34.959 1.00 85.19 342 ASP A N 1
ATOM 2741 C CA . ASP A 1 342 ? 2.013 -5.153 34.951 1.00 85.19 342 ASP A CA 1
ATOM 2742 C C . ASP A 1 342 ? 1.417 -6.333 34.175 1.00 85.19 342 ASP A C 1
ATOM 2744 O O . ASP A 1 342 ? 1.896 -6.720 33.108 1.00 85.19 342 ASP A O 1
ATOM 2748 N N . ASN A 1 343 ? 0.310 -6.869 34.691 1.00 88.31 343 ASN A N 1
ATOM 2749 C CA . ASN A 1 343 ? -0.548 -7.801 33.966 1.00 88.31 343 ASN A CA 1
ATOM 2750 C C . ASN A 1 343 ? -1.814 -7.065 33.541 1.00 88.31 343 ASN A C 1
ATOM 2752 O O . ASN A 1 343 ? -2.710 -6.834 34.354 1.00 88.31 343 ASN A O 1
ATOM 2756 N N . ILE A 1 344 ? -1.894 -6.703 32.264 1.00 88.44 344 ILE A N 1
ATOM 2757 C CA . ILE A 1 344 ? -3.040 -5.978 31.720 1.00 88.44 344 ILE A CA 1
ATOM 2758 C C . ILE A 1 344 ? -4.010 -6.986 31.112 1.00 88.44 344 ILE A C 1
ATOM 2760 O O . ILE A 1 344 ? -3.660 -7.718 30.183 1.00 88.44 344 ILE A O 1
ATOM 2764 N N . CYS A 1 345 ? -5.231 -7.026 31.642 1.00 90.56 345 CYS A N 1
ATOM 2765 C CA . CYS A 1 345 ? -6.302 -7.872 31.135 1.00 90.56 345 CYS A CA 1
ATOM 2766 C C . CYS A 1 345 ? -7.098 -7.128 30.061 1.00 90.56 345 CYS A C 1
ATOM 2768 O O . CYS A 1 345 ? -7.603 -6.029 30.299 1.00 90.56 345 CYS A O 1
ATOM 2770 N N . PHE A 1 346 ? -7.226 -7.742 28.891 1.00 91.75 346 PHE A N 1
ATOM 2771 C CA . PHE A 1 346 ? -7.976 -7.221 27.760 1.00 91.75 346 PHE A CA 1
ATOM 2772 C C . PHE A 1 346 ? -9.170 -8.112 27.439 1.00 91.75 346 PHE A C 1
ATOM 2774 O O . PHE A 1 346 ? -9.087 -9.340 27.498 1.00 91.75 346 PHE A O 1
ATOM 2781 N N . LEU A 1 347 ? -10.261 -7.475 27.023 1.00 92.00 347 LEU A N 1
ATOM 2782 C CA . LEU A 1 347 ? -11.465 -8.110 26.510 1.00 92.00 347 LEU A CA 1
ATOM 2783 C C . LEU A 1 347 ? -11.723 -7.605 25.090 1.00 92.00 347 LEU A C 1
ATOM 2785 O O . LEU A 1 347 ? -12.030 -6.429 24.896 1.00 92.00 347 LEU A O 1
ATOM 2789 N N . ALA A 1 348 ? -11.596 -8.497 24.109 1.00 92.12 348 ALA A N 1
ATOM 2790 C CA . ALA A 1 348 ? -12.012 -8.245 22.735 1.00 92.12 348 ALA A CA 1
ATOM 2791 C C . ALA A 1 348 ? -13.449 -8.742 22.539 1.00 92.12 348 ALA A C 1
ATOM 2793 O O . ALA A 1 348 ? -13.726 -9.929 22.745 1.00 92.12 348 ALA A O 1
ATOM 2794 N N . GLU A 1 349 ? -14.342 -7.840 22.137 1.00 93.31 349 GLU A N 1
ATOM 2795 C CA . GLU A 1 349 ? -15.732 -8.136 21.797 1.00 93.31 349 GLU A CA 1
ATOM 2796 C C . GLU A 1 349 ? -15.941 -7.958 20.287 1.00 93.31 349 GLU A C 1
ATOM 2798 O O . GLU A 1 349 ? -15.580 -6.926 19.721 1.00 93.31 349 GLU A O 1
ATOM 2803 N N . VAL A 1 350 ? -16.499 -8.976 19.628 1.00 93.44 350 VAL A N 1
ATOM 2804 C CA . VAL A 1 350 ? -16.887 -8.922 18.210 1.00 93.44 350 VAL A CA 1
ATOM 2805 C C . VAL A 1 350 ? -18.367 -9.241 18.089 1.00 93.44 350 VAL A C 1
ATOM 2807 O O . VAL A 1 350 ? -18.812 -10.285 18.567 1.00 93.44 350 VAL A O 1
ATOM 2810 N N . THR A 1 351 ? -19.129 -8.365 17.441 1.00 93.69 351 THR A N 1
ATOM 2811 C CA . THR A 1 351 ? -20.580 -8.517 17.293 1.00 93.69 351 THR A CA 1
ATOM 2812 C C . THR A 1 351 ? -21.063 -8.141 15.899 1.00 93.69 351 THR A C 1
ATOM 2814 O O . THR A 1 351 ? -20.327 -7.554 15.110 1.00 93.69 351 THR A O 1
ATOM 2817 N N . ASP A 1 352 ? -22.301 -8.511 15.593 1.00 91.75 352 ASP A N 1
ATOM 2818 C CA . ASP A 1 352 ? -23.021 -8.111 14.389 1.00 91.75 352 ASP A CA 1
ATOM 2819 C C . ASP A 1 352 ? -24.534 -8.136 14.648 1.00 91.75 352 ASP A C 1
ATOM 2821 O O . ASP A 1 352 ? -25.001 -8.665 15.658 1.00 91.75 352 ASP A O 1
ATOM 2825 N N . ARG A 1 353 ? -25.320 -7.600 13.706 1.00 90.62 353 ARG A N 1
ATOM 2826 C CA . ARG A 1 353 ? -26.786 -7.494 13.830 1.00 90.62 353 ARG A CA 1
ATOM 2827 C C . ARG A 1 353 ? -27.530 -8.821 14.029 1.00 90.62 353 ARG A C 1
ATOM 2829 O O . ARG A 1 353 ? -28.698 -8.807 14.398 1.00 90.62 353 ARG A O 1
ATOM 2836 N N . THR A 1 354 ? -26.923 -9.953 13.674 1.00 88.50 354 THR A N 1
ATOM 2837 C CA . THR A 1 354 ? -27.562 -11.277 13.741 1.00 88.50 354 THR A CA 1
ATOM 2838 C C . THR A 1 354 ? -27.374 -11.938 15.102 1.00 88.50 354 THR A C 1
ATOM 2840 O O . THR A 1 354 ? -27.966 -12.988 15.358 1.00 88.50 354 THR A O 1
ATOM 2843 N N . ARG A 1 355 ? -26.565 -11.337 15.983 1.00 88.19 355 ARG A N 1
ATOM 2844 C CA . ARG A 1 355 ? -26.173 -11.917 17.264 1.00 88.19 355 ARG A CA 1
ATOM 2845 C C . ARG A 1 355 ? -26.711 -11.102 18.431 1.00 88.19 355 ARG A C 1
ATOM 2847 O O . ARG A 1 355 ? -26.513 -9.897 18.513 1.00 88.19 355 ARG A O 1
ATOM 2854 N N . ASN A 1 356 ? -27.337 -11.804 19.374 1.00 84.50 356 ASN A N 1
ATOM 2855 C CA . ASN A 1 356 ? -27.764 -11.225 20.650 1.00 84.50 356 ASN A CA 1
ATOM 2856 C C . ASN A 1 356 ? -26.598 -11.116 21.644 1.00 84.50 356 ASN A C 1
ATOM 2858 O O . ASN A 1 356 ? -26.571 -10.201 22.460 1.00 84.50 356 ASN A O 1
ATOM 2862 N N . GLU A 1 357 ? -25.641 -12.050 21.578 1.00 89.31 357 GLU A N 1
ATOM 2863 C CA . GLU A 1 357 ? -24.442 -12.048 22.417 1.00 89.31 357 GLU A CA 1
ATOM 2864 C C . GLU A 1 357 ? -23.175 -11.907 21.560 1.00 89.31 357 GLU A C 1
ATOM 2866 O O . GLU A 1 357 ? -23.005 -12.668 20.597 1.00 89.31 357 GLU A O 1
ATOM 2871 N N . PRO A 1 358 ? -22.271 -10.971 21.907 1.00 93.62 358 PRO A N 1
ATOM 2872 C CA . PRO A 1 358 ? -21.018 -10.789 21.190 1.00 93.62 358 PRO A CA 1
ATOM 2873 C C . PRO A 1 358 ? -20.052 -11.943 21.481 1.00 93.62 358 PRO A C 1
ATOM 2875 O O . PRO A 1 358 ? -20.050 -12.521 22.573 1.00 93.62 358 PRO A O 1
ATOM 2878 N N . PHE A 1 359 ? -19.158 -12.238 20.538 1.00 92.75 359 PHE A N 1
ATOM 2879 C CA . PHE A 1 359 ? -18.006 -13.090 20.808 1.00 92.75 359 PHE A CA 1
ATOM 2880 C C . PHE A 1 359 ? -17.062 -12.381 21.768 1.00 92.75 359 PHE A C 1
ATOM 2882 O O . PHE A 1 359 ? -16.570 -11.298 21.461 1.00 92.75 359 PHE A O 1
ATOM 2889 N N . LYS A 1 360 ? -16.774 -13.011 22.906 1.00 92.62 360 LYS A N 1
ATOM 2890 C CA . LYS A 1 360 ? -15.897 -12.466 23.945 1.00 92.62 360 LYS A CA 1
ATOM 2891 C C . LYS A 1 360 ? -14.614 -13.276 24.017 1.00 92.62 360 LYS A C 1
ATOM 2893 O O . LYS A 1 360 ? -14.656 -14.486 24.230 1.00 92.62 360 LYS A O 1
ATOM 2898 N N . ASN A 1 361 ? -13.478 -12.605 23.864 1.00 91.50 361 ASN A N 1
ATOM 2899 C CA . ASN A 1 361 ? -12.159 -13.211 23.990 1.00 91.50 361 ASN A CA 1
ATOM 2900 C C . ASN A 1 361 ? -11.318 -12.424 24.999 1.00 91.50 361 ASN A C 1
ATOM 2902 O O . ASN A 1 361 ? -10.999 -11.257 24.768 1.00 91.50 361 ASN A O 1
ATOM 2906 N N . THR A 1 362 ? -10.936 -13.080 26.094 1.00 91.38 362 THR A N 1
ATOM 2907 C CA . THR A 1 362 ? -10.129 -12.478 27.164 1.00 91.38 362 THR A CA 1
ATOM 2908 C C . THR A 1 362 ? -8.676 -12.928 27.061 1.00 91.38 362 THR A C 1
ATOM 2910 O O . THR A 1 362 ? -8.393 -14.119 26.902 1.00 91.38 362 THR A O 1
ATOM 2913 N N . PHE A 1 363 ? -7.745 -11.982 27.158 1.00 91.12 363 PHE A N 1
ATOM 2914 C CA . PHE A 1 363 ? -6.311 -12.259 27.157 1.00 91.12 363 PHE A CA 1
ATOM 2915 C C . PHE A 1 363 ? -5.558 -11.326 28.103 1.00 91.12 363 PHE A C 1
ATOM 2917 O O . PHE A 1 363 ? -5.981 -10.202 28.355 1.00 91.12 363 PHE A O 1
ATOM 2924 N N . VAL A 1 364 ? -4.422 -11.793 28.613 1.00 89.88 364 VAL A N 1
ATOM 2925 C CA . VAL A 1 364 ? -3.559 -11.052 29.534 1.00 89.88 364 VAL A CA 1
ATOM 2926 C C . VAL A 1 364 ? -2.224 -10.777 28.862 1.00 89.88 364 VAL A C 1
ATOM 2928 O O . VAL A 1 364 ? -1.580 -11.691 28.336 1.00 89.88 364 VAL A O 1
ATOM 2931 N N . ILE A 1 365 ? -1.802 -9.516 28.898 1.00 87.94 365 ILE A N 1
ATOM 2932 C CA . ILE A 1 365 ? -0.470 -9.105 28.472 1.00 87.94 365 ILE A CA 1
ATOM 2933 C C . ILE A 1 365 ? 0.371 -8.797 29.706 1.00 87.94 365 ILE A C 1
ATOM 2935 O O . ILE A 1 365 ? 0.024 -7.916 30.488 1.00 87.94 365 ILE A O 1
ATOM 2939 N N . HIS A 1 366 ? 1.484 -9.511 29.848 1.00 86.38 366 HIS A N 1
ATOM 2940 C CA . HIS A 1 366 ? 2.505 -9.226 30.843 1.00 86.38 366 HIS A CA 1
ATOM 2941 C C . HIS A 1 366 ? 3.525 -8.238 30.261 1.00 86.38 366 HIS A C 1
ATOM 2943 O O . HIS A 1 366 ? 4.215 -8.536 29.275 1.00 86.38 366 HIS A O 1
ATOM 2949 N N . VAL A 1 367 ? 3.613 -7.056 30.868 1.00 86.19 367 VAL A N 1
ATOM 2950 C CA . VAL A 1 367 ? 4.488 -5.969 30.426 1.00 86.19 367 VAL A CA 1
ATOM 2951 C C . VAL A 1 367 ? 5.924 -6.274 30.840 1.00 86.19 367 VAL A C 1
ATOM 2953 O O . VAL A 1 367 ? 6.245 -6.386 32.021 1.00 86.19 367 VAL A O 1
ATOM 2956 N N . LYS A 1 368 ? 6.813 -6.418 29.860 1.00 84.25 368 LYS A N 1
ATOM 2957 C CA . LYS A 1 368 ? 8.253 -6.595 30.071 1.00 84.25 368 LYS A CA 1
ATOM 2958 C C . LYS A 1 368 ? 8.997 -5.284 29.868 1.00 84.25 368 LYS A C 1
ATOM 2960 O O . LYS A 1 368 ? 8.534 -4.410 29.140 1.00 84.25 368 LYS A O 1
ATOM 2965 N N . ASP A 1 369 ? 10.171 -5.195 30.489 1.00 79.75 369 ASP A N 1
ATOM 2966 C CA . ASP A 1 369 ? 11.080 -4.056 30.347 1.00 79.75 369 ASP A CA 1
ATOM 2967 C C . ASP A 1 369 ? 11.423 -3.789 28.877 1.00 79.75 369 ASP A C 1
ATOM 2969 O O . ASP A 1 369 ? 11.224 -4.661 28.028 1.00 79.75 369 ASP A O 1
ATOM 2973 N N . PHE A 1 370 ? 11.931 -2.600 28.567 1.00 74.44 370 PHE A N 1
ATOM 2974 C CA . PHE A 1 370 ? 12.354 -2.221 27.224 1.00 74.44 370 PHE A CA 1
ATOM 2975 C C . PHE A 1 370 ? 13.176 -3.338 26.579 1.00 74.44 370 PHE A C 1
ATOM 2977 O O . PHE A 1 370 ? 14.153 -3.833 27.145 1.00 74.44 370 PHE A O 1
ATOM 2984 N N . ALA A 1 371 ? 12.784 -3.750 25.373 1.00 67.44 371 ALA A N 1
ATOM 2985 C CA . ALA A 1 371 ? 13.616 -4.659 24.606 1.00 67.44 371 ALA A CA 1
ATOM 2986 C C . ALA A 1 371 ? 14.931 -3.934 24.270 1.00 67.44 371 ALA A C 1
ATOM 2988 O O . ALA A 1 371 ? 14.908 -2.937 23.542 1.00 67.44 371 ALA A O 1
ATOM 2989 N N . GLU A 1 372 ? 16.069 -4.414 24.795 1.00 46.19 372 GLU A N 1
ATOM 2990 C CA . GLU A 1 372 ? 17.387 -3.909 24.397 1.00 46.19 372 GLU A CA 1
ATOM 2991 C C . GLU A 1 372 ? 17.544 -4.095 22.878 1.00 46.19 372 GLU A C 1
ATOM 2993 O O . GLU A 1 372 ? 17.557 -5.218 22.365 1.00 46.19 372 GLU A O 1
ATOM 2998 N N . ILE A 1 373 ? 17.700 -2.993 22.140 1.00 39.16 373 ILE A N 1
ATOM 2999 C CA . ILE A 1 373 ? 18.232 -3.033 20.775 1.00 39.16 373 ILE A CA 1
ATOM 3000 C C . ILE A 1 373 ? 19.656 -3.587 20.920 1.00 39.16 373 ILE A C 1
ATOM 3002 O O . ILE A 1 373 ? 20.430 -2.972 21.657 1.00 39.16 373 ILE A O 1
ATOM 3006 N N . PRO A 1 374 ? 20.049 -4.711 20.286 1.00 35.22 374 PRO A N 1
ATOM 3007 C CA . PRO A 1 374 ? 21.386 -5.265 20.480 1.00 35.22 374 PRO A CA 1
ATOM 3008 C C . PRO A 1 374 ? 22.461 -4.348 19.875 1.00 35.22 374 PRO A C 1
ATOM 3010 O O . PRO A 1 374 ? 22.952 -4.564 18.770 1.00 35.22 374 PRO A O 1
ATOM 3013 N N . GLY A 1 375 ? 22.853 -3.312 20.612 1.00 29.34 375 GLY A N 1
ATOM 3014 C CA . GLY A 1 375 ? 24.092 -2.582 20.419 1.00 29.34 375 GLY A CA 1
ATOM 3015 C C . GLY A 1 375 ? 25.237 -3.488 20.851 1.00 29.34 375 GLY A C 1
ATOM 3016 O O . GLY A 1 375 ? 25.244 -4.008 21.967 1.00 29.34 375 GLY A O 1
ATOM 3017 N N . GLY A 1 376 ? 26.178 -3.738 19.942 1.00 36.91 376 GLY A N 1
ATOM 3018 C CA . GLY A 1 376 ? 27.253 -4.707 20.127 1.00 36.91 376 GLY A CA 1
ATOM 3019 C C . GLY A 1 376 ? 28.028 -4.512 21.433 1.00 36.91 376 GLY A C 1
ATOM 3020 O O . GLY A 1 376 ? 28.884 -3.637 21.535 1.00 36.91 376 GLY A O 1
ATOM 3021 N N . LYS A 1 377 ? 27.794 -5.386 22.417 1.00 29.20 377 LYS A N 1
ATOM 3022 C CA . LYS A 1 377 ? 28.708 -5.558 23.549 1.00 29.20 377 LYS A CA 1
ATOM 3023 C C . LYS A 1 377 ? 29.828 -6.517 23.143 1.00 29.20 377 LYS A C 1
ATOM 3025 O O . LYS A 1 377 ? 29.578 -7.639 22.700 1.00 29.20 377 LYS A O 1
ATOM 3030 N N . LYS A 1 378 ? 31.073 -6.056 23.317 1.00 33.72 378 LYS A N 1
ATOM 3031 C CA . LYS A 1 378 ? 32.310 -6.846 23.219 1.00 33.72 378 LYS A CA 1
ATOM 3032 C C . LYS A 1 378 ? 32.166 -8.112 24.073 1.00 33.72 378 LYS A C 1
ATOM 3034 O O . LYS A 1 378 ? 32.158 -8.027 25.298 1.00 33.72 378 LYS A O 1
ATOM 3039 N N . ARG A 1 379 ? 32.043 -9.285 23.444 1.00 31.77 379 ARG A N 1
ATOM 3040 C CA . ARG A 1 379 ? 32.132 -10.562 24.163 1.00 31.77 379 ARG A CA 1
ATOM 3041 C C . ARG A 1 379 ? 33.596 -10.816 24.507 1.00 31.77 379 ARG A C 1
ATOM 3043 O O . ARG A 1 379 ? 34.435 -10.889 23.613 1.00 31.77 379 ARG A O 1
ATOM 3050 N N . GLY A 1 380 ? 33.868 -10.944 25.804 1.00 32.44 380 GLY A N 1
ATOM 3051 C CA . GLY A 1 380 ? 35.131 -11.457 26.318 1.00 32.44 380 GLY A CA 1
ATOM 3052 C C . GLY A 1 380 ? 35.477 -12.809 25.693 1.00 32.44 380 GLY A C 1
ATOM 3053 O O . GLY A 1 380 ? 34.598 -13.582 25.303 1.00 32.44 380 GLY A O 1
ATOM 3054 N N . THR A 1 381 ? 36.777 -13.038 25.572 1.00 31.62 381 THR A N 1
ATOM 3055 C CA . THR A 1 381 ? 37.449 -14.202 24.995 1.00 31.62 381 THR A CA 1
ATOM 3056 C C . THR A 1 381 ? 36.759 -15.509 25.397 1.00 31.62 381 THR A C 1
ATOM 3058 O O . THR A 1 381 ? 36.817 -15.927 26.552 1.00 31.62 381 THR A O 1
ATOM 3061 N N . ARG A 1 382 ? 36.089 -16.166 24.443 1.00 33.41 382 ARG A N 1
ATOM 3062 C CA . ARG A 1 382 ? 35.576 -17.532 24.617 1.00 33.41 382 ARG A CA 1
ATOM 3063 C C . ARG A 1 382 ? 36.642 -18.538 24.197 1.00 33.41 382 ARG A C 1
ATOM 3065 O O . ARG A 1 382 ? 37.277 -18.373 23.160 1.00 33.41 382 ARG A O 1
ATOM 3072 N N . GLN A 1 383 ? 36.815 -19.569 25.022 1.00 29.58 383 GLN A N 1
ATOM 3073 C CA . GLN A 1 383 ? 37.691 -20.713 24.765 1.00 29.58 383 GLN A CA 1
ATOM 3074 C C . GLN A 1 383 ? 37.319 -21.439 23.456 1.00 29.58 383 GLN A C 1
ATOM 3076 O O . GLN A 1 383 ? 36.145 -21.432 23.069 1.00 29.58 383 GLN A O 1
ATOM 3081 N N . PRO A 1 384 ? 38.293 -22.075 22.775 1.00 29.44 384 PRO A N 1
ATOM 3082 C CA . PRO A 1 384 ? 38.060 -22.710 21.482 1.00 29.44 384 PRO A CA 1
ATOM 3083 C C . PRO A 1 384 ? 37.160 -23.962 21.593 1.00 29.44 384 PRO A C 1
ATOM 3085 O O . PRO A 1 384 ? 37.184 -24.645 22.620 1.00 29.44 384 PRO A O 1
ATOM 3088 N N . PRO A 1 385 ? 36.365 -24.303 20.556 1.00 33.72 385 PRO A N 1
ATOM 3089 C CA . PRO A 1 385 ? 35.383 -25.386 20.634 1.00 33.72 385 PRO A CA 1
ATOM 3090 C C . PRO A 1 385 ? 36.006 -26.783 20.473 1.00 33.72 385 PRO A C 1
ATOM 3092 O O . PRO A 1 385 ? 36.852 -27.006 19.610 1.00 33.72 385 PRO A O 1
ATOM 3095 N N . GLY A 1 386 ? 35.505 -27.757 21.240 1.00 38.75 386 GLY A N 1
ATOM 3096 C CA . GLY A 1 386 ? 35.813 -29.184 21.082 1.00 38.75 386 GLY A CA 1
ATOM 3097 C C . GLY A 1 386 ? 35.070 -29.874 19.919 1.00 38.75 386 GLY A C 1
ATOM 3098 O O . GLY A 1 386 ? 33.981 -29.457 19.511 1.00 38.75 386 GLY A O 1
ATOM 3099 N N . LYS A 1 387 ? 35.666 -30.966 19.410 1.00 36.03 387 LYS A N 1
ATOM 3100 C CA . LYS A 1 387 ? 35.281 -31.749 18.211 1.00 36.03 387 LYS A CA 1
ATOM 3101 C C . LYS A 1 387 ? 34.079 -32.705 18.394 1.00 36.03 387 LYS A C 1
ATOM 3103 O O . LYS A 1 387 ? 34.208 -33.899 18.136 1.00 36.03 387 LYS A O 1
ATOM 3108 N N . LYS A 1 388 ? 32.905 -32.230 18.825 1.00 35.81 388 LYS A N 1
ATOM 3109 C CA . LYS A 1 388 ? 31.654 -33.015 18.699 1.00 35.81 388 LYS A CA 1
ATOM 3110 C C . LYS A 1 388 ? 30.501 -32.170 18.150 1.00 35.81 388 LYS A C 1
ATOM 3112 O O . LYS A 1 388 ? 30.331 -31.009 18.537 1.00 35.81 388 LYS A O 1
ATOM 3117 N N . GLU A 1 389 ? 29.750 -32.764 17.225 1.00 32.56 389 GLU A N 1
ATOM 3118 C CA . GLU A 1 389 ? 28.544 -32.205 16.606 1.00 32.56 389 GLU A CA 1
ATOM 3119 C C . GLU A 1 389 ? 27.323 -32.447 17.503 1.00 32.56 389 GLU A C 1
ATOM 3121 O O . GLU A 1 389 ? 27.125 -33.541 18.028 1.00 32.56 389 GLU A O 1
ATOM 3126 N N . GLY A 1 390 ? 26.518 -31.405 17.695 1.00 34.16 390 GLY A N 1
ATOM 3127 C CA . GLY A 1 390 ? 25.277 -31.416 18.465 1.00 34.16 390 GLY A CA 1
ATOM 3128 C C . GLY A 1 390 ? 24.327 -30.351 17.916 1.00 34.16 390 GLY A C 1
ATOM 3129 O O . GLY A 1 390 ? 24.782 -29.384 17.305 1.00 34.16 390 GLY A O 1
ATOM 3130 N N . LYS A 1 391 ? 23.017 -30.551 18.115 1.00 33.22 391 LYS A N 1
ATOM 3131 C CA . LYS A 1 391 ? 21.922 -29.764 17.511 1.00 33.22 391 LYS A CA 1
ATOM 3132 C C . LYS A 1 391 ? 21.753 -28.327 18.032 1.00 33.22 391 LYS A C 1
ATOM 3134 O O . LYS A 1 391 ? 20.925 -27.614 17.487 1.00 33.22 391 LYS A O 1
ATOM 3139 N N . ASP A 1 392 ? 22.578 -27.878 18.974 1.00 33.88 392 ASP A N 1
ATOM 3140 C CA . ASP A 1 392 ? 22.569 -26.501 19.484 1.00 33.88 392 ASP A CA 1
ATOM 3141 C C . ASP A 1 392 ? 23.921 -25.820 19.248 1.00 33.88 392 ASP A C 1
ATOM 3143 O O . ASP A 1 392 ? 24.721 -25.616 20.165 1.00 33.88 392 ASP A O 1
ATOM 3147 N N . LYS A 1 393 ? 24.210 -25.469 17.993 1.00 27.97 393 LYS A N 1
ATOM 3148 C CA . LYS A 1 393 ? 25.305 -24.546 17.675 1.00 27.97 393 LYS A CA 1
ATOM 3149 C C . LYS A 1 393 ? 24.817 -23.462 16.726 1.00 27.97 393 LYS A C 1
ATOM 3151 O O . LYS A 1 393 ? 24.745 -23.668 15.519 1.00 27.97 393 LYS A O 1
ATOM 3156 N N . GLU A 1 394 ? 24.576 -22.276 17.284 1.00 30.36 394 GLU A N 1
ATOM 3157 C CA . GLU A 1 394 ? 24.718 -21.030 16.534 1.00 30.36 394 GLU A CA 1
ATOM 3158 C C . GLU A 1 394 ? 26.180 -20.933 16.077 1.00 30.36 394 GLU A C 1
ATOM 3160 O O . GLU A 1 394 ? 27.086 -20.585 16.840 1.00 30.36 394 GLU A O 1
ATOM 3165 N N . ILE A 1 395 ? 26.416 -21.290 14.817 1.00 23.41 395 ILE A N 1
ATOM 3166 C CA . ILE A 1 395 ? 27.591 -20.832 14.080 1.00 23.41 395 ILE A CA 1
ATOM 3167 C C . ILE A 1 395 ? 27.501 -19.297 14.092 1.00 23.41 395 ILE A C 1
ATOM 3169 O O . ILE A 1 395 ? 26.402 -18.779 13.880 1.00 23.41 395 ILE A O 1
ATOM 3173 N N . PRO A 1 396 ? 28.587 -18.543 14.354 1.00 28.50 396 PRO A N 1
ATOM 3174 C CA . PRO A 1 396 ? 28.557 -17.099 14.173 1.00 28.50 396 PRO A CA 1
ATOM 3175 C C . PRO A 1 396 ? 28.102 -16.843 12.738 1.00 28.50 396 PRO A C 1
ATOM 3177 O O . PRO A 1 396 ? 28.816 -17.193 11.800 1.00 28.50 396 PRO A O 1
ATOM 3180 N N . SER A 1 397 ? 26.884 -16.330 12.564 1.00 30.66 397 SER A N 1
ATOM 3181 C CA . SER A 1 397 ? 26.357 -15.981 11.253 1.00 30.66 397 SER A CA 1
ATOM 3182 C C . SER A 1 397 ? 27.279 -14.904 10.699 1.00 30.66 397 SER A C 1
ATOM 3184 O O . SER A 1 397 ? 27.251 -13.762 11.164 1.00 30.66 397 SER A O 1
ATOM 3186 N N . GLY A 1 398 ? 28.176 -15.310 9.802 1.00 36.00 398 GLY A N 1
ATOM 3187 C CA . GLY A 1 398 ? 29.059 -14.404 9.089 1.00 36.00 398 GLY A CA 1
ATOM 3188 C C . GLY A 1 398 ? 28.262 -13.410 8.249 1.00 36.00 398 GLY A C 1
ATOM 3189 O O . GLY A 1 398 ? 27.033 -13.444 8.203 1.00 36.00 398 GLY A O 1
ATOM 3190 N N . ILE A 1 399 ? 28.995 -12.533 7.574 1.00 43.75 399 ILE A N 1
ATOM 3191 C CA . ILE A 1 399 ? 28.472 -11.611 6.564 1.00 43.75 399 ILE A CA 1
ATOM 3192 C C . ILE A 1 399 ? 27.652 -12.422 5.555 1.00 43.75 399 ILE A C 1
ATOM 3194 O O . ILE A 1 399 ? 28.226 -13.255 4.855 1.00 43.75 399 ILE A O 1
ATOM 3198 N N . GLN A 1 400 ? 26.333 -12.235 5.494 1.00 51.66 400 GLN A N 1
ATOM 3199 C CA . GLN A 1 400 ? 25.550 -12.725 4.359 1.00 51.66 400 GLN A CA 1
ATOM 3200 C C . GLN A 1 400 ? 25.292 -11.527 3.457 1.00 51.66 400 GLN A C 1
ATOM 3202 O O . GLN A 1 400 ? 24.909 -10.460 3.921 1.00 51.66 400 GLN A O 1
ATOM 3207 N N . LEU A 1 401 ? 25.622 -11.672 2.184 1.00 56.94 401 LEU A N 1
ATOM 3208 C CA . LEU A 1 401 ? 25.607 -10.589 1.211 1.00 56.94 401 LEU A CA 1
ATOM 3209 C C . LEU A 1 401 ? 24.175 -10.328 0.725 1.00 56.94 401 LEU A C 1
ATOM 3211 O O . LEU A 1 401 ? 23.325 -11.217 0.846 1.00 56.94 401 LEU A O 1
ATOM 3215 N N . PRO A 1 402 ? 23.868 -9.116 0.220 1.00 67.81 402 PRO A N 1
ATOM 3216 C CA . PRO A 1 402 ? 22.587 -8.902 -0.434 1.00 67.81 402 PRO A CA 1
ATOM 3217 C C . PRO A 1 402 ? 22.476 -9.836 -1.638 1.00 67.81 402 PRO A C 1
ATOM 3219 O O . PRO A 1 402 ? 23.478 -10.196 -2.257 1.00 67.81 402 PRO A O 1
ATOM 3222 N N . LYS A 1 403 ? 21.247 -10.192 -2.002 1.00 74.88 403 LYS A N 1
ATOM 3223 C CA . LYS A 1 403 ? 21.036 -10.979 -3.205 1.00 74.88 403 LYS A CA 1
ATOM 3224 C C . LYS A 1 403 ? 21.264 -10.100 -4.428 1.00 74.88 403 LYS A C 1
ATOM 3226 O O . LYS A 1 403 ? 20.531 -9.133 -4.629 1.00 74.88 403 LYS A O 1
ATOM 3231 N N . ILE A 1 404 ? 22.269 -10.443 -5.221 1.00 83.31 404 ILE A N 1
ATOM 3232 C CA . ILE A 1 404 ? 22.593 -9.772 -6.480 1.00 83.31 404 ILE A CA 1
ATOM 3233 C C . ILE A 1 404 ? 21.969 -10.591 -7.609 1.00 83.31 404 ILE A C 1
ATOM 3235 O O . ILE A 1 404 ? 21.930 -11.817 -7.559 1.00 83.31 404 ILE A O 1
ATOM 3239 N N . THR A 1 405 ? 21.362 -9.921 -8.579 1.00 86.50 405 THR A N 1
ATOM 3240 C CA . THR A 1 405 ? 20.731 -10.560 -9.731 1.00 86.50 405 THR A CA 1
ATOM 3241 C C . THR A 1 405 ? 21.104 -9.796 -10.988 1.00 86.50 405 THR A C 1
ATOM 3243 O O . THR A 1 405 ? 20.816 -8.602 -11.121 1.00 86.50 405 THR A O 1
ATOM 3246 N N . GLN A 1 406 ? 21.737 -10.497 -11.920 1.00 89.06 406 GLN A N 1
ATOM 3247 C CA . GLN A 1 406 ? 22.055 -9.961 -13.234 1.00 89.06 406 GLN A CA 1
ATOM 3248 C C . GLN A 1 406 ? 20.784 -9.842 -14.080 1.00 89.06 406 GLN A C 1
ATOM 3250 O O . GLN A 1 406 ? 19.964 -10.757 -14.149 1.00 89.06 406 GLN A O 1
ATOM 3255 N N . VAL A 1 407 ? 20.614 -8.692 -14.725 1.00 90.12 407 VAL A N 1
ATOM 3256 C CA . VAL A 1 407 ? 19.474 -8.372 -15.586 1.00 90.12 407 VAL A CA 1
ATOM 3257 C C . VAL A 1 407 ? 19.973 -8.154 -17.008 1.00 90.12 407 VAL A C 1
ATOM 3259 O O . VAL A 1 407 ? 20.877 -7.348 -17.244 1.00 90.12 407 VAL A O 1
ATOM 3262 N N . PHE A 1 408 ? 19.343 -8.843 -17.956 1.00 90.62 408 PHE A N 1
ATOM 3263 C CA . PHE A 1 408 ? 19.630 -8.748 -19.385 1.00 90.62 408 PHE A CA 1
ATOM 3264 C C . PHE A 1 408 ? 18.467 -8.088 -20.135 1.00 90.62 408 PHE A C 1
ATOM 3266 O O . PHE A 1 408 ? 17.362 -7.954 -19.612 1.00 90.62 408 PHE A O 1
ATOM 3273 N N . GLU A 1 409 ? 18.694 -7.689 -21.383 1.00 90.88 409 GLU A N 1
ATOM 3274 C CA . GLU A 1 409 ? 17.727 -6.981 -22.234 1.00 90.88 409 GLU A CA 1
ATOM 3275 C C . GLU A 1 409 ? 16.406 -7.745 -22.392 1.00 90.88 409 GLU A C 1
ATOM 3277 O O . GLU A 1 409 ? 15.328 -7.153 -22.347 1.00 90.88 409 GLU A O 1
ATOM 3282 N N . ARG A 1 410 ? 16.482 -9.079 -22.471 1.00 88.56 410 ARG A N 1
ATOM 3283 C CA . ARG A 1 410 ? 15.313 -9.975 -22.513 1.00 88.56 410 ARG A CA 1
ATOM 3284 C C . ARG A 1 410 ? 14.420 -9.878 -21.268 1.00 88.56 410 ARG A C 1
ATOM 3286 O O . ARG A 1 410 ? 13.235 -10.184 -21.345 1.00 88.56 410 ARG A O 1
ATOM 3293 N N . ASP A 1 411 ? 14.986 -9.441 -20.148 1.00 87.50 411 ASP A N 1
ATOM 3294 C CA . ASP A 1 411 ? 14.341 -9.429 -18.840 1.00 87.50 411 ASP A CA 1
ATOM 3295 C C . ASP A 1 411 ? 13.805 -8.039 -18.461 1.00 87.50 411 ASP A C 1
ATOM 3297 O O . ASP A 1 411 ? 13.017 -7.915 -17.524 1.00 87.50 411 ASP A O 1
ATOM 3301 N N . TRP A 1 412 ? 14.160 -6.978 -19.201 1.00 90.12 412 TRP A N 1
ATOM 3302 C CA . TRP A 1 412 ? 13.829 -5.585 -18.855 1.00 90.12 412 TRP A CA 1
ATOM 3303 C C . TRP A 1 412 ? 12.333 -5.323 -18.654 1.00 90.12 412 TRP A C 1
ATOM 3305 O O . TRP A 1 412 ? 11.952 -4.514 -17.804 1.00 90.12 412 TRP A O 1
ATOM 3315 N N . GLU A 1 413 ? 11.496 -6.025 -19.415 1.00 86.81 413 GLU A N 1
ATOM 3316 C CA . GLU A 1 413 ? 10.034 -5.930 -19.398 1.00 86.81 413 GLU A CA 1
ATOM 3317 C C . GLU A 1 413 ? 9.396 -6.549 -18.142 1.00 86.81 413 GLU A C 1
ATOM 3319 O O . GLU A 1 413 ? 8.284 -6.183 -17.759 1.00 86.81 413 GLU A O 1
ATOM 3324 N N . ILE A 1 414 ? 10.096 -7.468 -17.468 1.00 83.56 414 ILE A N 1
ATOM 3325 C CA . ILE A 1 414 ? 9.606 -8.132 -16.253 1.00 83.56 414 ILE A CA 1
ATOM 3326 C C . ILE A 1 414 ? 9.703 -7.183 -15.049 1.00 83.56 414 ILE A C 1
ATOM 3328 O O . ILE A 1 414 ? 8.934 -7.316 -14.091 1.00 83.56 414 ILE A O 1
ATOM 3332 N N . HIS A 1 415 ? 10.603 -6.201 -15.091 1.00 83.50 415 HIS A N 1
ATOM 3333 C CA . HIS A 1 415 ? 10.782 -5.233 -14.017 1.00 83.50 415 HIS A CA 1
ATOM 3334 C C . HIS A 1 415 ? 9.791 -4.071 -14.127 1.00 83.50 415 HIS A C 1
ATOM 3336 O O . HIS A 1 415 ? 9.452 -3.598 -15.211 1.00 83.50 415 HIS A O 1
ATOM 3342 N N . TYR A 1 416 ? 9.374 -3.568 -12.965 1.00 79.00 416 TYR A N 1
ATOM 3343 C CA . TYR A 1 416 ? 8.685 -2.292 -12.847 1.00 79.00 416 TYR A CA 1
ATOM 3344 C C . TYR A 1 416 ? 9.441 -1.366 -11.878 1.00 79.00 416 TYR A C 1
ATOM 3346 O O . TYR A 1 416 ? 9.706 -1.800 -10.748 1.00 79.00 416 TYR A O 1
ATOM 3354 N N . PRO A 1 417 ? 9.798 -0.131 -12.297 1.00 86.00 417 PRO A N 1
ATOM 3355 C CA . PRO A 1 417 ? 9.760 0.375 -13.679 1.00 86.00 417 PRO A CA 1
ATOM 3356 C C . PRO A 1 417 ? 10.560 -0.507 -14.651 1.00 86.00 417 PRO A C 1
ATOM 3358 O O . PRO A 1 417 ? 11.385 -1.309 -14.219 1.00 86.00 417 PRO A O 1
ATOM 3361 N N . LYS A 1 418 ? 10.346 -0.385 -15.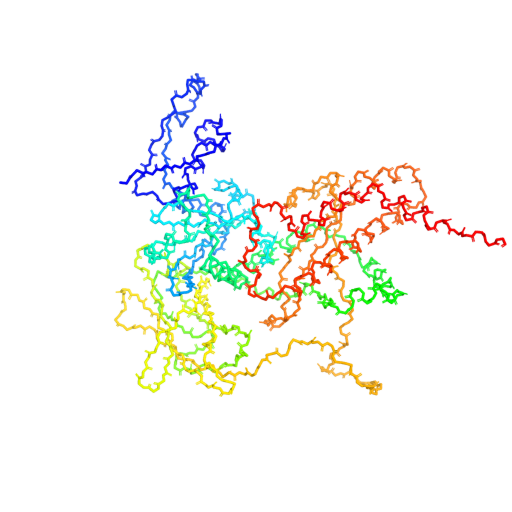963 1.00 90.06 418 LYS A N 1
ATOM 3362 C CA . LYS A 1 418 ? 11.137 -1.164 -16.931 1.00 90.06 418 LYS A CA 1
ATOM 3363 C C . LYS A 1 418 ? 12.611 -0.764 -16.853 1.00 90.06 418 LYS A C 1
ATOM 3365 O O . LYS A 1 418 ? 12.925 0.387 -16.538 1.00 90.06 418 LYS A O 1
ATOM 3370 N N . PHE A 1 419 ? 13.511 -1.711 -17.091 1.00 91.69 419 PHE A N 1
ATOM 3371 C CA . PHE A 1 419 ? 14.909 -1.357 -17.334 1.00 91.69 419 PHE A CA 1
ATOM 3372 C C . PHE A 1 419 ? 15.042 -0.721 -18.718 1.00 91.69 419 PHE A C 1
ATOM 3374 O O . PHE A 1 419 ? 14.269 -1.001 -19.633 1.00 91.69 419 PHE A O 1
ATOM 3381 N N . ASP A 1 420 ? 16.030 0.152 -18.852 1.00 93.25 420 ASP A N 1
ATOM 3382 C CA . ASP A 1 420 ? 16.471 0.678 -20.132 1.00 93.25 420 ASP A CA 1
ATOM 3383 C C . ASP A 1 420 ? 17.988 0.477 -20.265 1.00 93.25 420 ASP A C 1
ATOM 3385 O O . ASP A 1 420 ? 18.672 0.061 -19.326 1.00 93.25 420 ASP A O 1
ATOM 3389 N N . LYS A 1 421 ? 18.530 0.797 -21.442 1.00 94.00 421 LYS A N 1
ATOM 3390 C CA . LYS A 1 421 ? 19.964 0.661 -21.734 1.00 94.00 421 LYS A CA 1
ATOM 3391 C C . LYS A 1 421 ? 20.879 1.517 -20.847 1.00 94.00 421 LYS A C 1
ATOM 3393 O O . LYS A 1 421 ? 22.087 1.302 -20.863 1.00 94.00 421 LYS A O 1
ATOM 3398 N N . PHE A 1 422 ? 20.347 2.503 -20.129 1.00 94.06 422 PHE A N 1
ATOM 3399 C CA . PHE A 1 422 ? 21.101 3.403 -19.261 1.00 94.06 422 PHE A CA 1
ATOM 3400 C C . PHE A 1 422 ? 20.964 3.042 -17.782 1.00 94.06 422 PHE A C 1
ATOM 3402 O O . PHE A 1 422 ? 21.886 3.322 -17.020 1.00 94.06 422 PHE A O 1
ATOM 3409 N N . THR A 1 423 ? 19.873 2.392 -17.366 1.00 94.19 423 THR A N 1
ATOM 3410 C CA . THR A 1 423 ? 19.725 1.833 -16.017 1.00 94.19 423 THR A CA 1
ATOM 3411 C C . THR A 1 423 ? 20.872 0.873 -15.744 1.00 94.19 423 THR A C 1
ATOM 3413 O O . THR A 1 423 ? 21.059 -0.093 -16.479 1.00 94.19 423 THR A O 1
ATOM 3416 N N . ALA A 1 424 ? 21.667 1.167 -14.717 1.00 93.81 424 ALA A N 1
ATOM 3417 C CA . ALA A 1 424 ? 22.854 0.389 -14.367 1.00 93.81 424 ALA A CA 1
ATOM 3418 C C . ALA A 1 424 ? 22.611 -0.502 -13.147 1.00 93.81 424 ALA A C 1
ATOM 3420 O O . ALA A 1 424 ? 22.881 -1.698 -13.190 1.00 93.81 424 ALA A O 1
ATOM 3421 N N . LEU A 1 425 ? 22.041 0.076 -12.089 1.00 94.56 425 LEU A N 1
ATOM 3422 C CA . LEU A 1 425 ? 21.725 -0.597 -10.838 1.00 94.56 425 LEU A CA 1
ATOM 3423 C C . LEU A 1 425 ? 20.320 -0.202 -10.392 1.00 94.56 425 LEU A C 1
ATOM 3425 O O . LEU A 1 425 ? 19.945 0.966 -10.488 1.00 94.56 425 LEU A O 1
ATOM 3429 N N . ARG A 1 426 ? 19.569 -1.161 -9.857 1.00 92.81 426 ARG A N 1
ATOM 3430 C CA . ARG A 1 426 ? 18.342 -0.912 -9.102 1.00 92.81 426 ARG A CA 1
ATOM 3431 C C . ARG A 1 426 ? 18.328 -1.778 -7.855 1.00 92.81 426 ARG A C 1
ATOM 3433 O O . ARG A 1 426 ? 18.760 -2.925 -7.899 1.00 92.81 426 ARG A O 1
ATOM 3440 N N . ILE A 1 427 ? 17.793 -1.240 -6.769 1.00 90.50 427 ILE A N 1
ATOM 3441 C CA . ILE A 1 427 ? 17.529 -1.998 -5.547 1.00 90.50 427 ILE A CA 1
ATOM 3442 C C . ILE A 1 427 ? 16.024 -2.060 -5.290 1.00 90.50 427 ILE A C 1
ATOM 3444 O O . ILE A 1 427 ? 15.303 -1.142 -5.677 1.00 90.50 427 ILE A O 1
ATOM 3448 N N . LYS A 1 428 ? 15.551 -3.134 -4.656 1.00 87.81 428 LYS A N 1
ATOM 3449 C CA . LYS A 1 428 ? 14.171 -3.237 -4.158 1.00 87.81 428 LYS A CA 1
ATOM 3450 C C . LYS A 1 428 ? 14.148 -3.639 -2.695 1.00 87.81 428 LYS A C 1
ATOM 3452 O O . LYS A 1 428 ? 14.766 -4.637 -2.326 1.00 87.81 428 LYS A O 1
ATOM 3457 N N . ASN A 1 429 ? 13.391 -2.902 -1.889 1.00 85.88 429 ASN A N 1
ATOM 3458 C CA . ASN A 1 429 ? 13.116 -3.241 -0.502 1.00 85.88 429 ASN A CA 1
ATOM 3459 C C . ASN A 1 429 ? 12.170 -4.455 -0.436 1.00 85.88 429 ASN A C 1
ATOM 3461 O O . ASN A 1 429 ? 11.002 -4.404 -0.834 1.00 85.88 429 ASN A O 1
ATOM 3465 N N . ALA A 1 430 ? 12.689 -5.568 0.071 1.00 78.69 430 ALA A N 1
ATOM 3466 C CA . ALA A 1 430 ? 11.967 -6.810 0.302 1.00 78.69 430 ALA A CA 1
ATOM 3467 C C . ALA A 1 430 ? 11.292 -6.867 1.689 1.00 78.69 430 ALA A C 1
ATOM 3469 O O . ALA A 1 430 ? 10.635 -7.860 2.013 1.00 78.69 430 ALA A O 1
ATOM 3470 N N . GLY A 1 431 ? 11.382 -5.802 2.486 1.00 71.25 431 GLY A N 1
ATOM 3471 C CA . GLY A 1 431 ? 10.790 -5.634 3.812 1.00 71.25 431 GLY A CA 1
ATOM 3472 C C . GLY A 1 431 ? 11.665 -6.129 4.971 1.00 71.25 431 GLY A C 1
ATOM 3473 O O . GLY A 1 431 ? 12.825 -6.498 4.763 1.00 71.25 431 GLY A O 1
ATOM 3474 N N . PRO A 1 432 ? 11.107 -6.139 6.198 1.00 64.75 432 PRO A N 1
ATOM 3475 C CA . PRO A 1 432 ? 11.858 -6.436 7.414 1.00 64.75 432 PRO A CA 1
ATOM 3476 C C . PRO A 1 432 ? 12.255 -7.913 7.514 1.00 64.75 432 PRO A C 1
ATOM 3478 O O . PRO A 1 432 ? 11.584 -8.801 6.978 1.00 64.75 432 PRO A O 1
ATOM 3481 N N . GLN A 1 433 ? 13.336 -8.177 8.248 1.00 59.50 433 GLN A N 1
ATOM 3482 C CA . GLN A 1 433 ? 13.844 -9.525 8.498 1.00 59.50 433 GLN A CA 1
ATOM 3483 C C . GLN A 1 433 ? 12.874 -10.353 9.365 1.00 59.50 433 GLN A C 1
ATOM 3485 O O . GLN A 1 433 ? 12.491 -9.936 10.459 1.00 59.50 433 GLN A O 1
ATOM 3490 N N . VAL A 1 434 ? 12.544 -11.576 8.925 1.00 46.97 434 VAL A N 1
ATOM 3491 C CA . VAL A 1 434 ? 11.683 -12.515 9.670 1.00 46.97 434 VAL A CA 1
ATOM 3492 C C . VAL A 1 434 ? 12.393 -13.861 9.885 1.00 46.97 434 VAL A C 1
ATOM 3494 O O . VAL A 1 434 ? 12.392 -14.716 8.997 1.00 46.97 434 VAL A O 1
ATOM 3497 N N . ASP A 1 435 ? 12.918 -14.096 11.091 1.00 37.56 435 ASP A N 1
ATOM 3498 C CA . ASP A 1 435 ? 13.439 -15.406 11.525 1.00 37.56 435 ASP A CA 1
ATOM 3499 C C . ASP A 1 435 ? 12.356 -16.127 12.346 1.00 37.56 435 ASP A C 1
ATOM 3501 O O . ASP A 1 435 ? 11.747 -15.532 13.227 1.00 37.56 435 ASP A O 1
ATOM 3505 N N . ASP A 1 436 ? 12.055 -17.395 12.034 1.00 32.88 436 ASP A N 1
ATOM 3506 C CA . ASP A 1 436 ? 11.114 -18.243 12.807 1.00 32.88 436 ASP A CA 1
ATOM 3507 C C . ASP A 1 436 ? 9.774 -17.604 13.234 1.00 32.88 436 ASP A C 1
ATOM 3509 O O . ASP A 1 436 ? 9.214 -17.913 14.282 1.00 32.88 436 ASP A O 1
ATOM 3513 N N . GLY A 1 437 ? 9.220 -16.721 12.394 1.00 32.97 437 GLY A N 1
ATOM 3514 C CA . GLY A 1 437 ? 7.919 -16.091 12.647 1.00 32.97 437 GLY A CA 1
ATOM 3515 C C . GLY A 1 437 ? 7.972 -14.887 13.590 1.00 32.97 437 GLY A C 1
ATOM 3516 O O . GLY A 1 437 ? 6.923 -14.324 13.899 1.00 32.97 437 GLY A O 1
ATOM 3517 N N . PHE A 1 438 ? 9.170 -14.459 13.995 1.00 32.06 438 PHE A N 1
ATOM 3518 C CA . PHE A 1 438 ? 9.404 -13.232 14.743 1.00 32.06 438 PHE A CA 1
ATOM 3519 C C . PHE A 1 438 ? 10.196 -12.238 13.889 1.00 32.06 438 PHE A C 1
ATOM 3521 O O . PHE A 1 438 ? 11.223 -12.566 13.292 1.00 32.06 438 PHE A O 1
ATOM 3528 N N . GLU A 1 439 ? 9.699 -11.004 13.818 1.00 38.38 439 GLU A N 1
ATOM 3529 C CA . GLU A 1 439 ? 10.445 -9.894 13.233 1.00 38.38 439 GLU A CA 1
ATOM 3530 C C . GLU A 1 439 ? 11.651 -9.616 14.135 1.00 38.38 439 GLU A C 1
ATOM 3532 O O . GLU A 1 439 ? 11.503 -9.340 15.329 1.00 38.38 439 GLU A O 1
ATOM 3537 N N . ARG A 1 440 ? 12.864 -9.755 13.594 1.00 41.56 440 ARG A N 1
ATOM 3538 C CA . ARG A 1 440 ? 14.058 -9.265 14.288 1.00 41.56 440 ARG A CA 1
ATOM 3539 C C . ARG A 1 440 ? 14.147 -7.763 14.050 1.00 41.56 440 ARG A C 1
ATOM 3541 O O . ARG A 1 440 ? 13.838 -7.296 12.962 1.00 41.56 440 ARG A O 1
ATOM 3548 N N . ASN A 1 441 ? 14.714 -7.031 15.010 1.00 38.94 441 ASN A N 1
ATOM 3549 C CA . ASN A 1 441 ? 15.182 -5.645 14.834 1.00 38.94 441 ASN A CA 1
ATOM 3550 C C . ASN A 1 441 ? 16.396 -5.548 13.867 1.00 38.94 441 ASN A C 1
ATOM 3552 O O . ASN A 1 441 ? 17.325 -4.774 14.099 1.00 38.94 441 ASN A O 1
ATOM 3556 N N . GLY A 1 442 ? 16.446 -6.394 12.831 1.00 45.03 442 GLY A N 1
ATOM 3557 C CA . GLY A 1 442 ? 17.362 -6.301 11.700 1.00 45.03 442 GLY A CA 1
ATOM 3558 C C . GLY A 1 442 ? 16.691 -5.462 10.619 1.00 45.03 442 GLY A C 1
ATOM 3559 O O . GLY A 1 442 ? 15.509 -5.657 10.351 1.00 45.03 442 GLY A O 1
ATOM 3560 N N . GLY A 1 443 ? 17.414 -4.485 10.072 1.00 58.66 443 GLY A N 1
ATOM 3561 C CA . GLY A 1 443 ? 16.876 -3.544 9.087 1.00 58.66 443 GLY A CA 1
ATOM 3562 C C . GLY A 1 443 ? 16.306 -4.212 7.831 1.00 58.66 443 GLY A C 1
ATOM 3563 O O . GLY A 1 443 ? 16.411 -5.423 7.640 1.00 58.66 443 GLY A O 1
ATOM 3564 N N . ASP A 1 444 ? 15.707 -3.394 6.972 1.00 68.50 444 ASP A N 1
ATOM 3565 C CA . ASP A 1 444 ? 15.102 -3.844 5.720 1.00 68.50 444 ASP A CA 1
ATOM 3566 C C . ASP A 1 444 ? 16.093 -4.603 4.824 1.00 68.50 444 ASP A C 1
ATOM 3568 O O . ASP A 1 444 ? 17.262 -4.227 4.683 1.00 68.50 444 ASP A O 1
ATOM 3572 N N . VAL A 1 445 ? 15.610 -5.678 4.200 1.00 76.69 445 VAL A N 1
ATOM 3573 C CA . VAL A 1 445 ? 16.377 -6.481 3.243 1.00 76.69 445 VAL A CA 1
ATOM 3574 C C . VAL A 1 445 ? 16.228 -5.879 1.849 1.00 76.69 445 VAL A C 1
ATOM 3576 O O . VAL A 1 445 ? 15.110 -5.635 1.404 1.00 76.69 445 VAL A O 1
ATOM 3579 N N . TYR A 1 446 ? 17.339 -5.702 1.132 1.00 82.31 446 TYR A N 1
ATOM 3580 C CA . TYR A 1 446 ? 17.347 -5.177 -0.236 1.00 82.31 446 TYR A CA 1
ATOM 3581 C C . TYR A 1 446 ? 17.878 -6.210 -1.234 1.00 82.31 446 TYR A C 1
ATOM 3583 O O . TYR A 1 446 ? 18.929 -6.813 -1.007 1.00 82.31 446 TYR A O 1
ATOM 3591 N N . ASP A 1 447 ? 17.169 -6.373 -2.351 1.00 85.94 447 ASP A N 1
ATOM 3592 C CA . ASP A 1 447 ? 17.631 -7.138 -3.515 1.00 85.94 447 ASP A CA 1
ATOM 3593 C C . ASP A 1 447 ? 18.250 -6.193 -4.548 1.00 85.94 447 ASP A C 1
ATOM 3595 O O . ASP A 1 447 ? 17.702 -5.120 -4.808 1.00 85.94 447 ASP A O 1
ATOM 3599 N N . PHE A 1 448 ? 19.375 -6.593 -5.139 1.00 89.38 448 PHE A N 1
ATOM 3600 C CA . PHE A 1 448 ? 20.150 -5.808 -6.096 1.00 89.38 448 PHE A CA 1
ATOM 3601 C C . PHE A 1 448 ? 19.976 -6.368 -7.505 1.00 89.38 448 PHE A C 1
ATOM 3603 O O . PHE A 1 448 ? 20.119 -7.564 -7.731 1.00 89.38 448 PHE A O 1
ATOM 3610 N N . PHE A 1 449 ? 19.722 -5.483 -8.463 1.00 91.50 449 PHE A N 1
ATOM 3611 C CA . PHE A 1 449 ? 19.531 -5.810 -9.870 1.00 91.50 449 PHE A CA 1
ATOM 3612 C C . PHE A 1 449 ? 20.515 -5.010 -10.721 1.00 91.50 449 PHE A C 1
ATOM 3614 O O . PHE A 1 449 ? 20.409 -3.781 -10.794 1.00 91.50 449 PHE A O 1
ATOM 3621 N N . VAL A 1 450 ? 21.464 -5.693 -11.359 1.00 92.25 450 VAL A N 1
ATOM 3622 C CA . VAL A 1 450 ? 22.527 -5.065 -12.157 1.00 92.25 450 VAL A CA 1
ATOM 3623 C C . VAL A 1 450 ? 22.279 -5.321 -13.636 1.00 92.25 450 VAL A C 1
ATOM 3625 O O . VAL A 1 450 ? 22.135 -6.464 -14.056 1.00 92.25 450 VAL A O 1
ATOM 3628 N N . ASN A 1 451 ? 22.227 -4.262 -14.444 1.00 94.06 451 ASN A N 1
ATOM 3629 C CA . ASN A 1 451 ? 22.026 -4.391 -15.886 1.00 94.06 451 ASN A CA 1
ATOM 3630 C C . ASN A 1 451 ? 23.334 -4.772 -16.586 1.00 94.06 451 ASN A C 1
ATOM 3632 O O . ASN A 1 451 ? 24.181 -3.912 -16.841 1.00 94.06 451 ASN A O 1
ATOM 3636 N N . MET A 1 452 ? 23.472 -6.041 -16.956 1.00 92.19 452 MET A N 1
ATOM 3637 C CA . MET A 1 452 ? 24.643 -6.539 -17.686 1.00 92.19 452 MET A CA 1
ATOM 3638 C C . MET A 1 452 ? 24.599 -6.185 -19.178 1.00 92.19 452 MET A C 1
ATOM 3640 O O . MET A 1 452 ? 25.610 -6.264 -19.873 1.00 92.19 452 MET A O 1
ATOM 3644 N N . ASP A 1 453 ? 23.452 -5.703 -19.664 1.00 92.38 453 ASP A N 1
ATOM 3645 C CA . ASP A 1 453 ? 23.269 -5.177 -21.016 1.00 92.38 453 ASP A CA 1
ATOM 3646 C C . ASP A 1 453 ? 23.317 -3.639 -21.083 1.00 92.38 453 ASP A C 1
ATOM 3648 O O . ASP A 1 453 ? 22.846 -3.031 -22.051 1.00 92.38 453 ASP A O 1
ATOM 3652 N N . ASN A 1 454 ? 23.918 -2.995 -20.076 1.00 95.00 454 ASN A N 1
ATOM 3653 C CA . ASN A 1 454 ? 24.076 -1.545 -20.023 1.00 95.00 454 ASN A CA 1
ATOM 3654 C C . ASN A 1 454 ? 24.910 -1.004 -21.203 1.00 95.00 454 ASN A C 1
ATOM 3656 O O . ASN A 1 454 ? 25.924 -1.580 -21.605 1.00 95.00 454 ASN A O 1
ATOM 3660 N N . PHE A 1 455 ? 24.500 0.147 -21.740 1.00 93.44 455 PHE A N 1
ATOM 3661 C CA . PHE A 1 455 ? 25.138 0.803 -22.880 1.00 93.44 455 PHE A CA 1
ATOM 3662 C C . PHE A 1 455 ? 26.627 1.096 -22.644 1.00 93.44 455 PHE A C 1
ATOM 3664 O O . PHE A 1 455 ? 27.438 0.877 -23.547 1.00 93.44 455 PHE A O 1
ATOM 3671 N N . TYR A 1 456 ? 26.993 1.570 -21.451 1.00 92.25 456 TYR A N 1
ATOM 3672 C CA . TYR A 1 456 ? 28.371 1.944 -21.130 1.00 92.25 456 TYR A CA 1
ATOM 3673 C C . TYR A 1 456 ? 29.259 0.710 -20.961 1.00 92.25 456 TYR A C 1
ATOM 3675 O O . TYR A 1 456 ? 30.328 0.651 -21.562 1.00 92.25 456 TYR A O 1
ATOM 3683 N N . LEU A 1 457 ? 28.763 -0.328 -20.278 1.00 90.94 457 LEU A N 1
ATOM 3684 C CA . LEU A 1 457 ? 29.446 -1.622 -20.191 1.00 90.94 457 LEU A CA 1
ATOM 3685 C C . LEU A 1 457 ? 29.688 -2.215 -21.587 1.00 90.94 457 LEU A C 1
ATOM 3687 O O . LEU A 1 457 ? 30.817 -2.549 -21.936 1.00 90.94 457 LEU A O 1
ATOM 3691 N N . LYS A 1 458 ? 28.653 -2.280 -22.435 1.00 90.75 458 LYS A N 1
ATOM 3692 C CA . LYS A 1 458 ? 28.780 -2.779 -23.816 1.00 90.75 458 LYS A CA 1
ATOM 3693 C C . LYS A 1 458 ? 29.757 -1.958 -24.660 1.00 90.75 458 LYS A C 1
ATOM 3695 O O . LYS A 1 458 ? 30.382 -2.513 -25.560 1.00 90.75 458 LYS A O 1
ATOM 3700 N N . SER A 1 459 ? 29.859 -0.653 -24.417 1.00 88.19 459 SER A N 1
ATOM 3701 C CA . SER A 1 459 ? 30.785 0.222 -25.144 1.00 88.19 459 SER A CA 1
ATOM 3702 C C . SER A 1 459 ? 32.241 -0.074 -24.772 1.00 88.19 459 SER A C 1
ATOM 3704 O O . SER A 1 459 ? 33.066 -0.224 -25.670 1.00 88.19 459 SER A O 1
ATOM 3706 N N . GLU A 1 460 ? 32.531 -0.268 -23.484 1.00 85.44 460 GLU A N 1
ATOM 3707 C CA . GLU A 1 460 ? 33.865 -0.656 -22.997 1.00 85.44 460 GLU A CA 1
ATOM 3708 C C . GLU A 1 460 ? 34.259 -2.081 -23.413 1.00 85.44 460 GLU A C 1
ATOM 3710 O O . GLU A 1 460 ? 35.397 -2.348 -23.792 1.00 85.44 460 GLU A O 1
ATOM 3715 N N . LEU A 1 461 ? 33.307 -3.016 -23.435 1.00 86.25 461 LEU A N 1
ATOM 3716 C CA . LEU A 1 461 ? 33.573 -4.384 -23.893 1.00 86.25 461 LEU A CA 1
ATOM 3717 C C . LEU A 1 461 ? 33.867 -4.466 -25.399 1.00 86.25 461 LEU A C 1
ATOM 3719 O O . LEU A 1 461 ? 34.544 -5.387 -25.845 1.00 86.25 461 LEU A O 1
ATOM 3723 N N . LYS A 1 462 ? 33.361 -3.524 -26.205 1.00 83.50 462 LYS A N 1
ATOM 3724 C CA . LYS A 1 462 ? 33.651 -3.462 -27.649 1.00 83.50 462 LYS A CA 1
ATOM 3725 C C . LYS A 1 462 ? 35.036 -2.899 -27.950 1.00 83.50 462 LYS A C 1
ATOM 3727 O O . LYS A 1 462 ? 35.605 -3.243 -28.982 1.00 83.50 462 LYS A O 1
ATOM 3732 N N . SER A 1 463 ? 35.559 -2.024 -27.093 1.00 72.88 463 SER A N 1
ATOM 3733 C CA . SER A 1 463 ? 36.868 -1.398 -27.293 1.00 72.88 463 SER A CA 1
ATOM 3734 C C . SER A 1 463 ? 38.033 -2.324 -26.911 1.00 72.88 463 SER A C 1
ATOM 3736 O O . SER A 1 463 ? 39.155 -2.090 -27.362 1.00 72.88 463 SER A O 1
ATOM 3738 N N . LYS A 1 464 ? 37.793 -3.397 -26.137 1.00 64.94 464 LYS A N 1
ATOM 3739 C CA . LYS A 1 464 ? 38.838 -4.279 -25.577 1.00 64.94 464 LYS A CA 1
ATOM 3740 C C . LYS A 1 464 ? 38.522 -5.765 -25.793 1.00 64.94 464 LYS A C 1
ATOM 3742 O O . LYS A 1 464 ? 37.461 -6.233 -25.403 1.00 64.94 464 LYS A O 1
ATOM 3747 N N . SER A 1 465 ? 39.450 -6.540 -26.373 1.00 55.97 465 SER A N 1
ATOM 3748 C CA . SER A 1 465 ? 39.193 -7.950 -26.741 1.00 55.97 465 SER A CA 1
ATOM 3749 C C . SER A 1 465 ? 39.663 -9.017 -25.742 1.00 55.97 465 SER A C 1
ATOM 3751 O O . SER A 1 465 ? 39.338 -10.184 -25.948 1.00 55.97 465 SER A O 1
ATOM 3753 N N . ARG A 1 466 ? 40.427 -8.675 -24.688 1.00 55.62 466 ARG A N 1
ATOM 3754 C CA . ARG A 1 466 ? 41.138 -9.689 -23.875 1.00 55.62 466 ARG A CA 1
ATOM 3755 C C . ARG A 1 466 ? 40.569 -10.013 -22.486 1.00 55.62 466 ARG A C 1
ATOM 3757 O O . ARG A 1 466 ? 40.744 -11.152 -22.081 1.00 55.62 466 ARG A O 1
ATOM 3764 N N . ASP A 1 467 ? 39.813 -9.126 -21.829 1.00 67.88 467 ASP A N 1
ATOM 3765 C CA . ASP A 1 467 ? 39.390 -9.320 -20.420 1.00 67.88 467 ASP A CA 1
ATOM 3766 C C . ASP A 1 467 ? 37.892 -9.052 -20.163 1.00 67.88 467 ASP A C 1
ATOM 3768 O O . ASP A 1 467 ? 37.496 -8.449 -19.164 1.00 67.88 467 ASP A O 1
ATOM 3772 N N . THR A 1 468 ? 37.019 -9.515 -21.062 1.00 77.62 468 THR A N 1
ATOM 3773 C CA . THR A 1 468 ? 35.571 -9.226 -21.011 1.00 77.62 468 THR A CA 1
ATOM 3774 C C . THR A 1 468 ? 34.894 -9.675 -19.711 1.00 77.62 468 THR A C 1
ATOM 3776 O O . THR A 1 468 ? 34.069 -8.944 -19.167 1.00 77.62 468 THR A O 1
ATOM 3779 N N . GLN A 1 469 ? 35.268 -10.840 -19.172 1.00 79.81 469 GLN A N 1
ATOM 3780 C CA . GLN A 1 469 ? 34.711 -11.356 -17.915 1.00 79.81 469 GLN A CA 1
ATOM 3781 C C . GLN A 1 469 ? 35.144 -10.532 -16.697 1.00 79.81 469 GLN A C 1
ATOM 3783 O O . GLN A 1 469 ? 34.333 -10.260 -15.815 1.00 79.81 469 GLN A O 1
ATOM 3788 N N . ILE A 1 470 ? 36.402 -10.087 -16.659 1.00 81.69 470 ILE A N 1
ATOM 3789 C CA . ILE A 1 470 ? 36.926 -9.287 -15.546 1.00 81.69 470 ILE A CA 1
ATOM 3790 C C . ILE A 1 470 ? 36.241 -7.917 -15.522 1.00 81.69 470 ILE A C 1
ATOM 3792 O O . ILE A 1 470 ? 35.833 -7.460 -14.455 1.00 81.69 470 ILE A O 1
ATOM 3796 N N . SER A 1 471 ? 36.058 -7.278 -16.681 1.00 83.81 471 SER A N 1
ATOM 3797 C CA . SER A 1 471 ? 35.339 -6.002 -16.769 1.00 83.81 471 SER A CA 1
ATOM 3798 C C . SER A 1 471 ? 33.867 -6.140 -16.359 1.00 83.81 471 SER A C 1
ATOM 3800 O O . SER A 1 471 ? 33.359 -5.273 -15.654 1.00 83.81 471 SER A O 1
ATOM 3802 N N . MET A 1 472 ? 33.192 -7.240 -16.714 1.00 85.38 472 MET A N 1
ATOM 3803 C CA . MET A 1 472 ? 31.823 -7.515 -16.248 1.00 85.38 472 MET A CA 1
ATOM 3804 C C . MET A 1 472 ? 31.745 -7.628 -14.718 1.00 85.38 472 MET A C 1
ATOM 3806 O O . MET A 1 472 ? 30.940 -6.934 -14.101 1.00 85.38 472 MET A O 1
ATOM 3810 N N . VAL A 1 473 ? 32.629 -8.419 -14.099 1.00 84.81 473 VAL A N 1
ATOM 3811 C CA . VAL A 1 473 ? 32.676 -8.589 -12.633 1.00 84.81 473 VAL A CA 1
ATOM 3812 C C . VAL A 1 473 ? 33.025 -7.277 -11.922 1.00 84.81 473 VAL A C 1
ATOM 3814 O O . VAL A 1 473 ? 32.418 -6.942 -10.907 1.00 84.81 473 VAL A O 1
ATOM 3817 N N . ARG A 1 474 ? 33.973 -6.491 -12.454 1.00 86.75 474 ARG A N 1
ATOM 3818 C CA . ARG A 1 474 ? 34.334 -5.167 -11.910 1.00 86.75 474 ARG A CA 1
ATOM 3819 C C . ARG A 1 474 ? 33.165 -4.188 -11.964 1.00 86.75 474 ARG A C 1
ATOM 3821 O O . ARG A 1 474 ? 32.951 -3.450 -11.005 1.00 86.75 474 ARG A O 1
ATOM 3828 N N . PHE A 1 475 ? 32.425 -4.181 -13.072 1.00 90.38 475 PHE A N 1
ATOM 3829 C CA . PHE A 1 475 ? 31.245 -3.337 -13.233 1.00 90.38 475 PHE A CA 1
ATOM 3830 C C . PHE A 1 475 ? 30.161 -3.716 -12.222 1.00 90.38 475 PHE A C 1
ATOM 3832 O O . PHE A 1 475 ? 29.644 -2.850 -11.518 1.00 90.38 475 PHE A O 1
ATOM 3839 N N . GLU A 1 476 ? 29.873 -5.011 -12.100 1.00 89.12 476 GLU A N 1
ATOM 3840 C CA . GLU A 1 476 ? 28.880 -5.537 -11.170 1.00 89.12 476 GLU A CA 1
ATOM 3841 C C . GLU A 1 476 ? 29.242 -5.242 -9.708 1.00 89.12 476 GLU A C 1
ATOM 3843 O O . GLU A 1 476 ? 28.488 -4.560 -9.012 1.00 89.12 476 GLU A O 1
ATOM 3848 N N . LEU A 1 477 ? 30.424 -5.667 -9.250 1.00 85.06 477 LEU A N 1
ATOM 3849 C CA . LEU A 1 477 ? 30.874 -5.442 -7.873 1.00 85.06 477 LEU A CA 1
ATOM 3850 C C . LEU A 1 477 ? 31.001 -3.953 -7.541 1.00 85.06 477 LEU A C 1
ATOM 3852 O O . LEU A 1 477 ? 30.617 -3.533 -6.448 1.00 85.06 477 LEU A O 1
ATOM 3856 N N . GLY A 1 478 ? 31.511 -3.145 -8.476 1.00 88.31 478 GLY A N 1
ATOM 3857 C CA . GLY A 1 478 ? 31.642 -1.702 -8.296 1.00 88.31 478 GLY A CA 1
ATOM 3858 C C . GLY A 1 478 ? 30.290 -1.034 -8.050 1.00 88.31 478 GLY A C 1
ATOM 3859 O O . GLY A 1 478 ? 30.148 -0.265 -7.100 1.00 88.31 478 GLY A O 1
ATOM 3860 N N . LEU A 1 479 ? 29.270 -1.374 -8.845 1.00 91.62 479 LEU A N 1
ATOM 3861 C CA . LEU A 1 479 ? 27.914 -0.857 -8.648 1.00 91.62 479 LEU A CA 1
ATOM 3862 C C . LEU A 1 479 ? 27.299 -1.335 -7.329 1.00 91.62 479 LEU A C 1
ATOM 3864 O O . LEU A 1 479 ? 26.735 -0.523 -6.597 1.00 91.62 479 LEU A O 1
ATOM 3868 N N . VAL A 1 480 ? 27.427 -2.621 -6.994 1.00 87.75 480 VAL A N 1
ATOM 3869 C CA . VAL A 1 480 ? 26.877 -3.179 -5.747 1.00 87.75 480 VAL A CA 1
ATOM 3870 C C . VAL A 1 480 ? 27.495 -2.501 -4.523 1.00 87.75 480 VAL A C 1
ATOM 3872 O O . VAL A 1 480 ? 26.760 -2.086 -3.628 1.00 87.75 480 VAL A O 1
ATOM 3875 N N . LEU A 1 481 ? 28.820 -2.320 -4.487 1.00 85.19 481 LEU A N 1
ATOM 3876 C CA . LEU A 1 481 ? 29.508 -1.638 -3.384 1.00 85.19 481 LEU A CA 1
ATOM 3877 C C . LEU A 1 481 ? 29.046 -0.185 -3.221 1.00 85.19 481 LEU A C 1
ATOM 3879 O O . LEU A 1 481 ? 28.829 0.270 -2.098 1.00 85.19 481 LEU A O 1
ATOM 3883 N N . LEU A 1 482 ? 28.849 0.530 -4.330 1.00 89.12 482 LEU A N 1
ATOM 3884 C CA . LEU A 1 482 ? 28.318 1.893 -4.313 1.00 89.12 482 LEU A CA 1
ATOM 3885 C C . LEU A 1 482 ? 26.866 1.940 -3.817 1.00 89.12 482 LEU A C 1
ATOM 3887 O O . LEU A 1 482 ? 26.521 2.797 -3.005 1.00 89.12 482 LEU A O 1
ATOM 3891 N N . GLY A 1 483 ? 26.023 1.001 -4.254 1.00 87.81 483 GLY A N 1
ATOM 3892 C CA . GLY A 1 483 ? 24.650 0.877 -3.764 1.00 87.81 483 GLY A CA 1
ATOM 3893 C C . GLY A 1 483 ? 24.595 0.567 -2.266 1.00 87.81 483 GLY A C 1
ATOM 3894 O O . GLY A 1 483 ? 23.819 1.182 -1.536 1.00 87.81 483 GLY A O 1
ATOM 3895 N N . LEU A 1 484 ? 25.466 -0.322 -1.781 1.00 83.50 484 LEU A N 1
ATOM 3896 C CA . LEU A 1 484 ? 25.606 -0.618 -0.356 1.00 83.50 484 LEU A CA 1
ATOM 3897 C C . LEU A 1 484 ? 26.071 0.607 0.450 1.00 83.50 484 LEU A C 1
ATOM 3899 O O . LEU A 1 484 ? 25.557 0.847 1.542 1.00 83.50 484 LEU A O 1
ATOM 3903 N N . ALA A 1 485 ? 27.008 1.400 -0.078 1.00 83.94 485 ALA A N 1
ATOM 3904 C CA . ALA A 1 485 ? 27.469 2.624 0.577 1.00 83.94 485 ALA A CA 1
ATOM 3905 C C . ALA A 1 485 ? 26.336 3.659 0.724 1.00 83.94 485 ALA A C 1
ATOM 3907 O O . ALA A 1 485 ? 26.183 4.259 1.789 1.00 83.94 485 ALA A O 1
ATOM 3908 N N . LEU A 1 486 ? 25.496 3.817 -0.307 1.00 86.38 486 LEU A N 1
ATOM 3909 C CA . LEU A 1 486 ? 24.314 4.683 -0.253 1.00 86.38 486 LEU A CA 1
ATOM 3910 C C . LEU A 1 486 ? 23.276 4.188 0.763 1.00 86.38 486 LEU A C 1
ATOM 3912 O O . LEU A 1 486 ? 22.762 4.989 1.543 1.00 86.38 486 LEU A O 1
ATOM 3916 N N . LEU A 1 487 ? 23.005 2.878 0.804 1.00 81.62 487 LEU A N 1
ATOM 3917 C CA . LEU A 1 487 ? 22.117 2.283 1.811 1.00 81.62 487 LEU A CA 1
ATOM 3918 C C . LEU A 1 487 ? 22.616 2.553 3.232 1.00 81.62 487 LEU A C 1
ATOM 3920 O O . LEU A 1 487 ? 21.837 2.882 4.123 1.00 81.62 487 LEU A O 1
ATOM 3924 N N . GLN A 1 488 ? 23.922 2.445 3.458 1.00 77.31 488 GLN A N 1
ATOM 3925 C CA . GLN A 1 488 ? 24.492 2.724 4.765 1.00 77.31 488 GLN A CA 1
ATOM 3926 C C . GLN A 1 488 ? 24.373 4.195 5.162 1.00 77.31 488 GLN A C 1
ATOM 3928 O O . GLN A 1 488 ? 24.064 4.480 6.321 1.00 77.31 488 GLN A O 1
ATOM 3933 N N . GLN A 1 489 ? 24.636 5.115 4.232 1.00 80.81 489 GLN A N 1
ATOM 3934 C CA . GLN A 1 489 ? 24.455 6.543 4.475 1.00 80.81 489 GLN A CA 1
ATOM 3935 C C . GLN A 1 489 ? 23.009 6.826 4.897 1.00 80.81 489 GLN A C 1
ATOM 3937 O O . GLN A 1 489 ? 22.788 7.508 5.896 1.00 80.81 489 GLN A O 1
ATOM 3942 N N . GLU A 1 490 ? 22.039 6.235 4.199 1.00 79.69 490 GLU A N 1
ATOM 3943 C CA . GLU A 1 490 ? 20.622 6.350 4.542 1.00 79.69 490 GLU A CA 1
ATOM 3944 C C . GLU A 1 490 ? 20.342 5.837 5.958 1.00 79.69 490 GLU A C 1
ATOM 3946 O O . GLU A 1 490 ? 19.786 6.554 6.784 1.00 79.69 490 GLU A O 1
ATOM 3951 N N . MET A 1 491 ? 20.827 4.639 6.299 1.00 73.19 491 MET A N 1
ATOM 3952 C CA . MET A 1 491 ? 20.659 4.073 7.641 1.00 73.19 491 MET A CA 1
ATOM 3953 C C . MET A 1 491 ? 21.274 4.946 8.746 1.00 73.19 491 MET A C 1
ATOM 3955 O O . MET A 1 491 ? 20.764 4.959 9.869 1.00 73.19 491 MET A O 1
ATOM 3959 N N . GLN A 1 492 ? 22.384 5.639 8.475 1.00 72.31 492 GLN A N 1
ATOM 3960 C CA . GLN A 1 492 ? 22.993 6.572 9.427 1.00 72.31 492 GLN A CA 1
ATOM 3961 C C . GLN A 1 492 ? 22.122 7.814 9.625 1.00 72.31 492 GLN A C 1
ATOM 3963 O O . GLN A 1 492 ? 21.908 8.219 10.768 1.00 72.31 492 GLN A O 1
ATOM 3968 N N . ILE A 1 493 ? 21.569 8.358 8.538 1.00 75.19 493 ILE A N 1
ATOM 3969 C CA . ILE A 1 493 ? 20.629 9.482 8.580 1.00 75.19 493 ILE A CA 1
ATOM 3970 C C . ILE A 1 493 ? 19.384 9.079 9.380 1.00 75.19 493 ILE A C 1
ATOM 3972 O O . ILE A 1 493 ? 19.061 9.728 10.373 1.00 75.19 493 ILE A O 1
ATOM 3976 N N . THR A 1 494 ? 18.750 7.947 9.060 1.00 67.50 494 THR A N 1
ATOM 3977 C CA . THR A 1 494 ? 17.534 7.481 9.751 1.00 67.50 494 THR A CA 1
ATOM 3978 C C . THR A 1 494 ? 17.747 7.223 11.247 1.00 67.50 494 THR A C 1
ATOM 3980 O O . THR A 1 494 ? 16.825 7.409 12.040 1.00 67.50 494 THR A O 1
ATOM 3983 N N . LYS A 1 495 ? 18.950 6.802 11.664 1.00 65.94 495 LYS A N 1
ATOM 3984 C CA . LYS A 1 495 ? 19.300 6.620 13.087 1.00 65.94 495 LYS A CA 1
ATOM 3985 C C . LYS A 1 495 ? 19.498 7.935 13.839 1.00 65.94 495 LYS A C 1
ATOM 3987 O O . LYS A 1 495 ? 19.373 7.943 15.058 1.00 65.94 495 LYS A O 1
ATOM 3992 N N . SER A 1 496 ? 19.845 9.010 13.135 1.00 60.59 496 SER A N 1
ATOM 3993 C CA . SER A 1 496 ? 20.065 10.333 13.728 1.00 60.59 496 SER A CA 1
ATOM 3994 C C . SER A 1 496 ? 18.774 11.136 13.931 1.00 60.59 496 SER A C 1
ATOM 3996 O O . SER A 1 496 ? 18.774 12.093 14.702 1.00 60.59 496 SER A O 1
ATOM 3998 N N . ILE A 1 497 ? 17.672 10.726 13.290 1.00 58.78 497 ILE A N 1
ATOM 3999 C CA . ILE A 1 497 ? 16.363 11.383 13.380 1.00 58.78 497 ILE A CA 1
ATOM 4000 C C . ILE A 1 497 ? 15.552 10.770 14.545 1.00 58.78 497 ILE A C 1
ATOM 4002 O O . ILE A 1 497 ? 15.344 9.551 14.548 1.00 58.78 497 ILE A O 1
ATOM 4006 N N . PRO A 1 498 ? 15.071 11.573 15.520 1.00 49.53 498 PRO A N 1
ATOM 4007 C CA . PRO A 1 498 ? 14.187 11.108 16.595 1.00 49.53 498 PRO A CA 1
ATOM 4008 C C . PRO A 1 498 ? 12.879 10.508 16.053 1.00 49.53 498 PRO A C 1
ATOM 4010 O O . PRO A 1 498 ? 12.322 11.024 15.084 1.00 49.53 498 PRO A O 1
ATOM 4013 N N . ASP A 1 499 ? 12.354 9.452 16.688 1.00 46.19 499 ASP A N 1
ATOM 4014 C CA . ASP A 1 499 ? 11.154 8.731 16.215 1.00 46.19 499 ASP A CA 1
ATOM 4015 C C . ASP A 1 499 ? 9.912 9.634 16.050 1.00 46.19 499 ASP A C 1
ATOM 4017 O O . ASP A 1 499 ? 9.130 9.427 15.125 1.00 46.19 499 ASP A O 1
ATOM 4021 N N . GLU A 1 500 ? 9.780 10.693 16.856 1.00 41.28 500 GLU A N 1
ATOM 4022 C CA . GLU A 1 500 ? 8.678 11.670 16.782 1.00 41.28 500 GLU A CA 1
ATOM 4023 C C . GLU A 1 500 ? 8.676 12.517 15.491 1.00 41.28 500 GLU A C 1
ATOM 4025 O O . GLU A 1 500 ? 7.645 13.073 15.119 1.00 41.28 500 GLU A O 1
ATOM 4030 N N . GLN A 1 501 ? 9.801 12.604 14.769 1.00 42.81 501 GLN A N 1
ATOM 4031 C CA . GLN A 1 501 ? 9.928 13.402 13.537 1.00 42.81 501 GLN A CA 1
ATOM 4032 C C . GLN A 1 501 ? 9.884 12.567 12.248 1.00 42.81 501 GLN A C 1
ATOM 4034 O O . GLN A 1 501 ? 9.821 13.130 11.156 1.00 42.81 501 GLN A O 1
ATOM 4039 N N . LYS A 1 502 ? 9.865 11.229 12.345 1.00 46.81 502 LYS A N 1
ATOM 4040 C CA . LYS A 1 502 ? 9.909 10.334 11.173 1.00 46.81 502 LYS A CA 1
ATOM 4041 C C . LYS A 1 502 ? 8.635 10.343 10.322 1.00 46.81 502 LYS A C 1
ATOM 4043 O O . LYS A 1 502 ? 8.702 9.989 9.152 1.00 46.81 502 LYS A O 1
ATOM 4048 N N . GLY A 1 503 ? 7.491 10.746 10.880 1.00 40.62 503 GLY A N 1
ATOM 4049 C CA . GLY A 1 503 ? 6.194 10.692 10.188 1.00 40.62 503 GLY A CA 1
ATOM 4050 C C . GLY A 1 503 ? 5.661 12.032 9.663 1.00 40.62 503 GLY A C 1
ATOM 4051 O O . GLY A 1 503 ? 4.472 12.132 9.389 1.00 40.62 503 GLY A O 1
ATOM 4052 N N . GLY A 1 504 ? 6.507 13.064 9.548 1.00 40.12 504 GLY A N 1
ATOM 4053 C CA . GLY A 1 504 ? 6.098 14.404 9.092 1.00 40.12 504 GLY A CA 1
ATOM 4054 C C . GLY A 1 504 ? 6.718 14.885 7.774 1.00 40.12 504 GLY A C 1
ATOM 4055 O O . GLY A 1 504 ? 6.378 15.974 7.309 1.00 40.12 504 GLY A O 1
ATOM 4056 N N . GLN A 1 505 ? 7.626 14.121 7.165 1.00 40.25 505 GLN A N 1
ATOM 4057 C CA . GLN A 1 505 ? 8.353 14.543 5.964 1.00 40.25 505 GLN A CA 1
ATOM 4058 C C . GLN A 1 505 ? 7.697 14.009 4.684 1.00 40.25 505 GLN A C 1
ATOM 4060 O O . GLN A 1 505 ? 8.274 13.223 3.943 1.00 40.25 505 GLN A O 1
ATOM 4065 N N . GLU A 1 506 ? 6.494 14.490 4.378 1.00 39.84 506 GLU A N 1
ATOM 4066 C CA . GLU A 1 506 ? 6.266 14.910 2.995 1.00 39.84 506 GLU A CA 1
ATOM 4067 C C . GLU A 1 506 ? 6.754 16.354 2.900 1.00 39.84 506 GLU A C 1
ATOM 4069 O O . GLU A 1 506 ? 6.005 17.322 3.095 1.00 39.84 506 GLU A O 1
ATOM 4074 N N . GLU A 1 507 ? 8.054 16.519 2.644 1.00 39.69 507 GLU A N 1
ATOM 4075 C CA . GLU A 1 507 ? 8.485 17.719 1.947 1.00 39.69 507 GLU A CA 1
ATOM 4076 C C . GLU A 1 507 ? 7.708 17.765 0.628 1.00 39.69 507 GLU A C 1
ATOM 4078 O O . GLU A 1 507 ? 7.650 16.789 -0.112 1.00 39.69 507 GLU A O 1
ATOM 4083 N N . ASN A 1 508 ? 7.090 18.908 0.325 1.00 34.59 508 ASN A N 1
ATOM 4084 C CA . ASN A 1 508 ? 6.490 19.194 -0.982 1.00 34.59 508 ASN A CA 1
ATOM 4085 C C . ASN A 1 508 ? 7.589 19.376 -2.061 1.00 34.59 508 ASN A C 1
ATOM 4087 O O . ASN A 1 508 ? 7.487 20.243 -2.926 1.00 34.59 508 ASN A O 1
ATOM 4091 N N . GLY A 1 509 ? 8.666 18.599 -1.969 1.00 34.94 509 GLY A N 1
ATOM 4092 C CA . GLY A 1 509 ? 9.806 18.544 -2.863 1.00 34.94 509 GLY A CA 1
ATOM 4093 C C . GLY A 1 509 ? 10.148 17.081 -3.115 1.00 34.94 509 GLY A C 1
ATOM 4094 O O . GLY A 1 509 ? 9.985 16.238 -2.242 1.00 34.94 509 GLY A O 1
ATOM 4095 N N . GLU A 1 510 ? 10.570 16.789 -4.338 1.00 42.84 510 GLU A N 1
ATOM 4096 C CA . GLU A 1 510 ? 10.930 15.471 -4.865 1.00 42.84 510 GLU A CA 1
ATOM 4097 C C . GLU A 1 510 ? 12.135 14.831 -4.135 1.00 42.84 510 GLU A C 1
ATOM 4099 O O . GLU A 1 510 ? 13.159 14.533 -4.758 1.00 42.84 510 GLU A O 1
ATOM 4104 N N . GLU A 1 511 ? 12.075 14.611 -2.819 1.00 52.50 511 GLU A N 1
ATOM 4105 C CA . GLU A 1 511 ? 13.060 13.766 -2.148 1.00 52.50 511 GLU A CA 1
ATOM 4106 C C . GLU A 1 511 ? 12.854 12.325 -2.613 1.00 52.50 511 GLU A C 1
ATOM 4108 O O . GLU A 1 511 ? 11.978 11.580 -2.171 1.00 52.50 511 GLU A O 1
ATOM 4113 N N . LYS A 1 512 ? 13.669 11.961 -3.602 1.00 60.84 512 LYS A N 1
ATOM 4114 C CA . LYS A 1 512 ? 13.741 10.625 -4.177 1.00 60.84 512 LYS A CA 1
ATOM 4115 C C . LYS A 1 512 ? 13.990 9.610 -3.068 1.00 60.84 512 LYS A C 1
ATOM 4117 O O . LYS A 1 512 ? 14.970 9.722 -2.329 1.00 60.84 512 LYS A O 1
ATOM 4122 N N . ASN A 1 513 ? 13.145 8.582 -3.010 1.00 81.69 513 ASN A N 1
ATOM 4123 C CA . ASN A 1 513 ? 13.348 7.427 -2.136 1.00 81.69 513 ASN A CA 1
ATOM 4124 C C . ASN A 1 513 ? 14.749 6.818 -2.388 1.00 81.69 513 ASN A C 1
ATOM 4126 O O . ASN A 1 513 ? 15.283 6.923 -3.497 1.00 81.69 513 ASN A O 1
ATOM 4130 N N . ILE A 1 514 ? 15.354 6.168 -1.388 1.00 86.25 514 ILE A N 1
ATOM 4131 C CA . ILE A 1 514 ? 16.659 5.504 -1.512 1.00 86.25 514 ILE A CA 1
ATOM 4132 C C . ILE A 1 514 ? 16.776 4.609 -2.758 1.00 86.25 514 ILE A C 1
ATOM 4134 O O . ILE A 1 514 ? 17.815 4.627 -3.415 1.00 86.25 514 ILE A O 1
ATOM 4138 N N . GLU A 1 515 ? 15.709 3.909 -3.160 1.00 89.69 515 GLU A N 1
ATOM 4139 C CA . GLU A 1 515 ? 15.706 3.108 -4.395 1.00 89.69 515 GLU A CA 1
ATOM 4140 C C . GLU A 1 515 ? 15.946 3.962 -5.652 1.00 89.69 515 GLU A C 1
ATOM 4142 O O . GLU A 1 515 ? 16.742 3.606 -6.523 1.00 89.69 515 GLU A O 1
ATOM 4147 N N . GLU A 1 516 ? 15.304 5.128 -5.727 1.00 89.12 516 GLU A N 1
ATOM 4148 C CA . GLU A 1 516 ? 15.432 6.077 -6.837 1.00 89.12 516 GLU A CA 1
ATOM 4149 C C . GLU A 1 516 ? 16.776 6.807 -6.810 1.00 89.12 516 GLU A C 1
ATOM 4151 O O . GLU A 1 516 ? 17.352 7.081 -7.866 1.00 89.12 516 GLU A O 1
ATOM 4156 N N . ARG A 1 517 ? 17.307 7.097 -5.615 1.00 90.12 517 ARG A N 1
ATOM 4157 C CA . ARG A 1 517 ? 18.648 7.675 -5.439 1.00 90.12 517 ARG A CA 1
ATOM 4158 C C . ARG A 1 517 ? 19.731 6.710 -5.903 1.00 90.12 517 ARG A C 1
ATOM 4160 O O . ARG A 1 517 ? 20.623 7.131 -6.636 1.00 90.12 517 ARG A O 1
ATOM 4167 N N . VAL A 1 518 ? 19.634 5.433 -5.533 1.00 91.88 518 VAL A N 1
ATOM 4168 C CA . VAL A 1 518 ? 20.571 4.394 -5.980 1.00 91.88 518 VAL A CA 1
ATOM 4169 C C . VAL A 1 518 ? 20.491 4.199 -7.493 1.00 91.88 518 VAL A C 1
ATOM 4171 O O . VAL A 1 518 ? 21.536 4.140 -8.139 1.00 91.88 518 VAL A O 1
ATOM 4174 N N . GLU A 1 519 ? 19.292 4.184 -8.087 1.00 93.50 519 GLU A N 1
ATOM 4175 C CA . GLU A 1 519 ? 19.158 4.105 -9.548 1.00 93.50 519 GLU A CA 1
ATOM 4176 C C . GLU A 1 519 ? 19.765 5.328 -10.250 1.00 93.50 519 GLU A C 1
ATOM 4178 O O . GLU A 1 519 ? 20.556 5.176 -11.184 1.00 93.50 519 GLU A O 1
ATOM 4183 N N . ALA A 1 520 ? 19.429 6.542 -9.803 1.00 92.50 520 ALA A N 1
ATOM 4184 C CA . ALA A 1 520 ? 19.950 7.774 -10.391 1.00 92.50 520 ALA A CA 1
ATOM 4185 C C . ALA A 1 520 ? 21.479 7.859 -10.279 1.00 92.50 520 ALA A C 1
ATOM 4187 O O . ALA A 1 520 ? 22.152 8.217 -11.247 1.00 92.50 520 ALA A O 1
ATOM 4188 N N . PHE A 1 521 ? 22.032 7.480 -9.126 1.00 93.50 521 PHE A N 1
ATOM 4189 C CA . PHE A 1 521 ? 23.472 7.438 -8.909 1.00 93.50 521 PHE A CA 1
ATOM 4190 C C . PHE A 1 521 ? 24.149 6.366 -9.769 1.00 93.50 521 PHE A C 1
ATOM 4192 O O . PHE A 1 521 ? 25.150 6.646 -10.425 1.00 93.50 521 PHE A O 1
ATOM 4199 N N . GLY A 1 522 ? 23.567 5.166 -9.857 1.00 93.56 522 GLY A N 1
ATOM 4200 C CA . GLY A 1 522 ? 24.054 4.102 -10.733 1.00 93.56 522 GLY A CA 1
ATOM 4201 C C . GLY A 1 522 ? 24.109 4.538 -12.200 1.00 93.56 522 GLY A C 1
ATOM 4202 O O . GLY A 1 522 ? 25.120 4.316 -12.864 1.00 93.56 522 GLY A O 1
ATOM 4203 N N . LYS A 1 523 ? 23.068 5.227 -12.695 1.00 93.94 523 LYS A N 1
ATOM 4204 C CA . LYS A 1 523 ? 23.047 5.812 -14.051 1.00 93.94 523 LYS A CA 1
ATOM 4205 C C . LYS A 1 523 ? 24.172 6.830 -14.260 1.00 93.94 523 LYS A C 1
ATOM 4207 O O . LYS A 1 523 ? 24.779 6.845 -15.327 1.00 93.94 523 LYS A O 1
ATOM 4212 N N . ALA A 1 524 ? 24.455 7.662 -13.258 1.00 93.44 524 ALA A N 1
ATOM 4213 C CA . ALA A 1 524 ? 25.496 8.684 -13.335 1.00 93.44 524 ALA A CA 1
ATOM 4214 C C . ALA A 1 524 ? 26.921 8.102 -13.299 1.00 93.44 524 ALA A C 1
ATOM 4216 O O . ALA A 1 524 ? 27.810 8.632 -13.962 1.00 93.44 524 ALA A O 1
ATOM 4217 N N . VAL A 1 525 ? 27.144 7.017 -12.548 1.00 93.38 525 VAL A N 1
ATOM 4218 C CA . VAL A 1 525 ? 28.476 6.414 -12.363 1.00 93.38 525 VAL A CA 1
ATOM 4219 C C . VAL A 1 525 ? 28.830 5.394 -13.448 1.00 93.38 525 VAL A C 1
ATOM 4221 O O . VAL A 1 525 ? 30.005 5.245 -13.781 1.00 93.38 525 VAL A O 1
ATOM 4224 N N . ALA A 1 526 ? 27.845 4.727 -14.055 1.00 93.06 526 ALA A N 1
ATOM 4225 C CA . ALA A 1 526 ? 28.078 3.712 -15.087 1.00 93.06 526 ALA A CA 1
ATOM 4226 C C . ALA A 1 526 ? 29.050 4.109 -16.226 1.00 93.06 526 ALA A C 1
ATOM 4228 O O . ALA A 1 526 ? 29.861 3.259 -16.593 1.00 93.06 526 ALA A O 1
ATOM 4229 N N . PRO A 1 527 ? 29.046 5.351 -16.763 1.00 92.12 527 PRO A N 1
ATOM 4230 C CA . PRO A 1 527 ? 29.982 5.763 -17.814 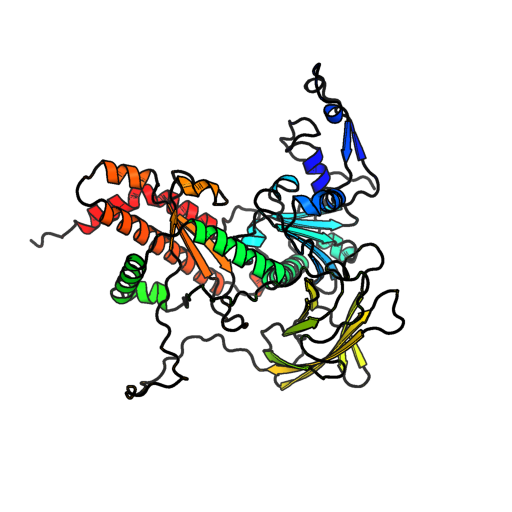1.00 92.12 527 PRO A CA 1
ATOM 4231 C C . PRO A 1 527 ? 31.444 5.836 -17.362 1.00 92.12 527 PRO A C 1
ATOM 4233 O O . PRO A 1 527 ? 32.339 5.735 -18.192 1.00 92.12 527 PRO A O 1
ATOM 4236 N N . VAL A 1 528 ? 31.696 6.065 -16.070 1.00 91.50 528 VAL A N 1
ATOM 4237 C CA . VAL A 1 528 ? 33.040 6.346 -15.538 1.00 91.50 528 VAL A CA 1
ATOM 4238 C C . VAL A 1 528 ? 33.598 5.204 -14.696 1.00 91.50 528 VAL A C 1
ATOM 4240 O O . VAL A 1 528 ? 34.803 5.153 -14.476 1.00 91.50 528 VAL A O 1
ATOM 4243 N N . LEU A 1 529 ? 32.757 4.266 -14.250 1.00 90.44 529 LEU A N 1
ATOM 4244 C CA . LEU A 1 529 ? 33.143 3.212 -13.311 1.00 90.44 529 LEU A CA 1
ATOM 4245 C C . LEU A 1 529 ? 34.329 2.369 -13.800 1.00 90.44 529 LEU A C 1
ATOM 4247 O O . LEU A 1 529 ? 35.340 2.272 -13.108 1.00 90.44 529 LEU A O 1
ATOM 4251 N N . LEU A 1 530 ? 34.214 1.775 -14.990 1.00 87.81 530 LEU A N 1
ATOM 4252 C CA . LEU A 1 530 ? 35.273 0.932 -15.552 1.00 87.81 530 LEU A CA 1
ATOM 4253 C C . LEU A 1 530 ? 36.530 1.730 -15.917 1.00 87.81 530 LEU A C 1
ATOM 4255 O O . LEU A 1 530 ? 37.605 1.326 -15.468 1.00 87.81 530 LEU A O 1
ATOM 4259 N N . PRO A 1 531 ? 36.430 2.882 -16.618 1.00 86.06 531 PRO A N 1
ATOM 4260 C CA . PRO A 1 531 ? 37.590 3.732 -16.853 1.00 86.06 531 PRO A CA 1
ATOM 4261 C C . PRO A 1 531 ? 38.337 4.096 -15.568 1.00 86.06 531 PRO A C 1
ATOM 4263 O O . PRO A 1 531 ? 39.562 4.013 -15.542 1.00 86.06 531 PRO A O 1
ATOM 4266 N N . MET A 1 532 ? 37.627 4.446 -14.491 1.00 85.75 532 MET A N 1
ATOM 4267 C CA . MET A 1 532 ? 38.254 4.780 -13.210 1.00 85.75 532 MET A CA 1
ATOM 4268 C C . MET A 1 532 ? 38.993 3.589 -12.601 1.00 85.75 532 MET A C 1
ATOM 4270 O O . MET A 1 532 ? 40.148 3.739 -12.217 1.00 85.75 532 MET A O 1
ATOM 4274 N N . ILE A 1 533 ? 38.357 2.415 -12.517 1.00 83.75 533 ILE A N 1
ATOM 4275 C CA . ILE A 1 533 ? 38.969 1.224 -11.904 1.00 83.75 533 ILE A CA 1
ATOM 4276 C C . ILE A 1 533 ? 40.246 0.823 -12.649 1.00 83.75 533 ILE A C 1
ATOM 4278 O O . ILE A 1 533 ? 41.234 0.440 -12.030 1.00 83.75 533 ILE A O 1
ATOM 4282 N N . GLU A 1 534 ? 40.237 0.915 -13.974 1.00 77.12 534 GLU A N 1
ATOM 4283 C CA . GLU A 1 534 ? 41.355 0.464 -14.796 1.00 77.12 534 GLU A CA 1
ATOM 4284 C C . GLU A 1 534 ? 42.519 1.451 -14.808 1.00 77.12 534 GLU A C 1
ATOM 4286 O O . GLU A 1 534 ? 43.661 1.028 -14.661 1.00 77.12 534 GLU A O 1
ATOM 4291 N N . HIS A 1 535 ? 42.255 2.752 -14.944 1.00 78.62 535 HIS A N 1
ATOM 4292 C CA . HIS A 1 535 ? 43.332 3.743 -14.987 1.00 78.62 535 HIS A CA 1
ATOM 4293 C C . HIS A 1 535 ? 43.918 4.004 -13.602 1.00 78.62 535 HIS A C 1
ATOM 4295 O O . HIS A 1 535 ? 45.125 4.161 -13.489 1.00 78.62 535 HIS A O 1
ATOM 4301 N N . LEU A 1 536 ? 43.097 4.011 -12.545 1.00 71.62 536 LEU A N 1
ATOM 4302 C CA . LEU A 1 536 ? 43.602 4.175 -11.179 1.00 71.62 536 LEU A CA 1
ATOM 4303 C C . LEU A 1 536 ? 44.260 2.899 -10.651 1.00 71.62 536 LEU A C 1
ATOM 4305 O O . LEU A 1 536 ? 45.196 2.988 -9.868 1.00 71.62 536 LEU A O 1
ATOM 4309 N N . GLY A 1 537 ? 43.798 1.722 -11.082 1.00 64.56 537 GLY A N 1
ATOM 4310 C CA . GLY A 1 537 ? 44.425 0.446 -10.732 1.00 64.56 537 GLY A CA 1
ATOM 4311 C C . GLY A 1 537 ? 45.741 0.175 -11.467 1.00 64.56 537 GLY A C 1
ATOM 4312 O O . GLY A 1 537 ? 46.495 -0.677 -11.020 1.00 64.56 537 GLY A O 1
ATOM 4313 N N . ALA A 1 538 ? 46.005 0.879 -12.573 1.00 63.78 538 ALA A N 1
ATOM 4314 C CA . ALA A 1 538 ? 47.254 0.808 -13.335 1.00 63.78 538 ALA A CA 1
ATOM 4315 C C . ALA A 1 538 ? 48.262 1.913 -12.965 1.00 63.78 538 ALA A C 1
ATOM 4317 O O . ALA A 1 538 ? 49.351 1.949 -13.532 1.00 63.78 538 ALA A O 1
ATOM 4318 N N . LEU A 1 539 ? 47.910 2.813 -12.037 1.00 60.06 539 LEU A N 1
ATOM 4319 C CA . LEU A 1 539 ? 48.863 3.724 -11.402 1.00 60.06 539 LEU A CA 1
ATOM 4320 C C . LEU A 1 539 ? 49.688 2.933 -10.378 1.00 60.06 539 LEU A C 1
ATOM 4322 O O . LEU A 1 539 ? 49.563 3.144 -9.173 1.00 60.06 539 LEU A O 1
ATOM 4326 N N . ASP A 1 540 ? 50.523 2.015 -10.856 1.00 51.34 540 ASP A N 1
ATOM 4327 C CA . ASP A 1 540 ? 51.724 1.680 -10.106 1.00 51.34 540 ASP A CA 1
ATOM 4328 C C . ASP A 1 540 ? 52.581 2.949 -10.146 1.00 51.34 540 ASP A C 1
ATOM 4330 O O . ASP A 1 540 ? 52.965 3.431 -11.213 1.00 51.34 540 ASP A O 1
ATOM 4334 N N . LEU A 1 541 ? 52.770 3.579 -8.986 1.00 55.41 541 LEU A N 1
ATOM 4335 C CA . LEU A 1 541 ? 53.783 4.615 -8.855 1.00 55.41 541 LEU A CA 1
ATOM 4336 C C . LEU A 1 541 ? 55.110 3.905 -9.100 1.00 55.41 541 LEU A C 1
ATOM 4338 O O . LEU A 1 541 ? 55.547 3.137 -8.246 1.00 55.41 541 LEU A O 1
ATOM 4342 N N . ASP A 1 542 ? 55.704 4.121 -10.272 1.00 45.53 542 ASP A N 1
ATOM 4343 C CA . ASP A 1 542 ? 57.111 3.819 -10.490 1.00 45.53 542 ASP A CA 1
ATOM 4344 C C . ASP A 1 542 ? 57.883 4.538 -9.367 1.00 45.53 542 ASP A C 1
ATOM 4346 O O . ASP A 1 542 ? 57.958 5.769 -9.329 1.00 45.53 542 ASP A O 1
ATOM 4350 N N . GLU A 1 543 ? 58.332 3.773 -8.369 1.00 46.72 543 GLU A N 1
ATOM 4351 C CA . GLU A 1 543 ? 59.240 4.251 -7.331 1.00 46.72 543 GLU A CA 1
ATOM 4352 C C . GLU A 1 543 ? 60.591 4.524 -8.006 1.00 46.72 543 GLU A C 1
ATOM 4354 O O . GLU A 1 543 ? 61.359 3.593 -8.255 1.00 46.72 543 GLU A O 1
ATOM 4359 N N . ASP A 1 544 ? 60.850 5.793 -8.334 1.00 40.16 544 ASP A N 1
ATOM 4360 C CA . ASP A 1 544 ? 62.203 6.322 -8.563 1.00 40.16 544 ASP A CA 1
ATOM 4361 C C . ASP A 1 544 ? 62.949 6.542 -7.234 1.00 40.16 544 ASP A C 1
ATOM 4363 O O . ASP A 1 544 ? 62.351 7.128 -6.293 1.00 40.16 544 ASP A O 1
#

Sequence (544 aa):
MSYEYDVGKGLKGPIPRRGSIKDRVDLLLPDVALPIRIHECREQFWKPGAKAASFETTITGLSVRLEDDKWENMEEGFPSSGPLIAKGEQMTATIYAFKKGTARTYRKDEGIIFTINGQTHGDLSLNFFKRVGLSYLDDAILVIVDCSKIEGRTREDLFMNSRDRLSRCELRTEIEQSLEDLLKHHQGLKDLKERRRREQIASLFADDKPLEDLLKSLLEHSPTLSNLFLKGMRLSNPFKTIRVEAGEELFKGKRYPTYFKFKGKDYGVELRRDCHVNMRCRIAFETDAVNDYFSRDVDPGEVALYIVSGETRSPVQNYNMNLQNGIASLRLVLPANCQVGDNICFLAEVTDRTRNEPFKNTFVIHVKDFAEIPGGKKRGTRQPPGKKEGKDKEIPSGIQLPKITQVFERDWEIHYPKFDKFTALRIKNAGPQVDDGFERNGGDVYDFFVNMDNFYLKSELKSKSRDTQISMVRFELGLVLLGLALLQQEMQITKSIPDEQKGGQEENGEEKNIEERVEAFGKAVAPVLLPMIEHLGALDLDED

Foldseek 3Di:
DDDDADLDPDQPDQCVDPSHSLLSVLQFQQADPDKDKDADPDCVQVDVPRDPVSGIDIRHHLPVVCVVCVVPWFDAQDFFKWWFFFPLQIKIKTKTFTDPPRCSVRDDQFAEFEDAPRGTLEGDGLVLCQVLLLLLRSSGMHMYMYRNRGDPVVVPQFGDPNSHHTHQDPRLLRRSVRVSVCQNPPPVSLVVLLVSVCVLQVVFDDDCVVLQVVLQVVLVVDVVSVCLDVQAAPFDDPDDPPPPPPDDDRQQADLDWPDKAFVPDDPPDAAEEEDELPDKDKTKIFTRHRSCQQPDPPWHKDKWKWWDDPPDTDTARHWMWIDTSRIIMIIGHPDPPDDQQDWIKMWMWIDTPVDPGTDIHIYIYHYHYHDDPCNDDDDPDDDDDDPDDDPDDDDPPPDDAAAETEDEPVSQVSDVVGDDLLFAKFKGFNHFDDDPNDGDPRDTGIHMYGYLNHPLLVVVCVVDPDPNPVSSSQSRSLLSSVLSSLVSVVVVVVVVDDPSCPSRPPPVDCPDDSRRVSRVVSSVCSNCRSVCCVVVVPPPPPDD

Radius of gyration: 26.92 Å; chains: 1; bounding box: 90×56×77 Å

pLDDT: mean 76.5, std 18.31, range [23.41, 95.25]